Protein AF-A0A2C5Y1I3-F1 (afdb_monomer_lite)

Secondary structure (DSSP, 8-state):
-HHHHHHHHHHHHHHHHHHHHHHHHHHHHHHHH--------PBPPHHHHHHHHHHHHHHHHGGGGGGTS---TT-SS---HHHHHIIIIIS-PPPHHHHHHHHS--HHHHHHHHHHHHH-TT-------SHHHHHHHHHHHHHHHHHHHHHHHHHHTTTT-----HHHHHHHHHHHHS---PPPGGGSHHHHHHHHHHHHHHHHHHHH-SSS-HHHHHHHHHHHHHHSSS---HHHHHHHHHHHHHTT-HHHHHHHHHHHHHT--PPP-TTHHHHHHHHHHHHT-HHHHHHHHHHHTT--SSSTTSSEEEEHHHHHH-GGGHHHHT-TTSEEEETTEEEEPPPPBHHHHHHHHHHHHHTT-HHHHHHHHHHHHHTTPPPPHHHHHHHHHHHHHHT-HHHHHHHHHHHHSTT--HHHHH--S-HHHHHHHHHHHHHHHHHTT----S---PPPHHHHHHTT--HHHHHHHHHHHHHHHHHHHSSS--PPP----------S-----TTSSS-------------------

Organism: NCBI:txid1399860

pLDDT: mean 79.03, std 20.54, range [23.02, 98.0]

Foldseek 3Di:
DVVVVVVVVVVVVVVVVVVVVVVVLLVVLVLLAAPPDPDDLDFADLVLLLLLLVLLVVVLVCVVVVVPDFQQPPVDPDDPPVLVCCCCVFLVFPPPVVLVVLLADPLVVLLVVLLVLLVDPVDDKDFDPDQVQQVLLLLLLLVLLVVLLVVLVVVVVVVPDPDDAVLLVVLVCCSPPNRARADGCVVPVVVVSVLLSVLLVVLLCLLVDPPDDSSNSSSNNSSSQRPRNHHHAQSSLLSVLSSCLVSVNLVSNVSSVCSVQPRDLIQHTQCSLVSQLSSCSSVVPPVSNSVSSCLQSVVDQRRHNSHDKDFQVVCVVDVVCVVVQPPPSQWDDYDRMIDGHDRHTLSNLLSNLSSCLSNVVLLSSLQSLLSCQLSVHAHDLSSVLSSLSSCLSSLRLNNLLSNLQSLLDPSGPPSSSNHYNDLVSLLSVLLSNLSSCVSNVNHDDPDPDPDDPVSCVVSVGDPVSSVVSVVSSVSSNVVSVVPPDDDRRPNDDPPPPDPDDDPDPPCVVPDDDDDDDDDDDDDDDDDDD

Radius of gyration: 28.32 Å; chains: 1; bounding box: 73×61×108 Å

Structure (mmCIF, N/CA/C/O backbone):
data_AF-A0A2C5Y1I3-F1
#
_entry.id   AF-A0A2C5Y1I3-F1
#
loop_
_atom_site.group_PDB
_atom_site.id
_atom_site.type_symbol
_atom_site.label_atom_id
_atom_site.label_alt_id
_atom_site.label_comp_id
_atom_site.label_asym_id
_atom_site.label_entity_id
_atom_site.label_seq_id
_atom_site.pdbx_PDB_ins_code
_atom_site.Cartn_x
_atom_site.Cartn_y
_atom_site.Cartn_z
_atom_site.occupancy
_atom_site.B_iso_or_equiv
_atom_site.auth_seq_id
_atom_site.auth_comp_id
_atom_site.auth_asym_id
_atom_site.auth_atom_id
_atom_site.pdbx_PDB_model_num
ATOM 1 N N . MET A 1 1 ? -16.361 1.610 74.375 1.00 55.00 1 MET A N 1
ATOM 2 C CA . MET A 1 1 ? -15.030 1.019 74.672 1.00 55.00 1 MET A CA 1
ATOM 3 C C . MET A 1 1 ? -14.728 -0.148 73.725 1.00 55.00 1 MET A C 1
ATOM 5 O O . MET A 1 1 ? -14.490 0.152 72.571 1.00 55.00 1 MET A O 1
ATOM 9 N N . ARG A 1 2 ? -14.856 -1.447 74.069 1.00 63.66 2 ARG A N 1
ATOM 10 C CA . ARG A 1 2 ? -14.389 -2.549 73.172 1.00 63.66 2 ARG A CA 1
ATOM 11 C C . ARG A 1 2 ? -15.043 -2.653 71.779 1.00 63.66 2 ARG A C 1
ATOM 13 O O . ARG A 1 2 ? -14.423 -3.175 70.863 1.00 63.66 2 ARG A O 1
ATOM 20 N N . LYS A 1 3 ? -16.293 -2.201 71.607 1.00 64.50 3 LYS A N 1
ATOM 21 C CA . LYS A 1 3 ? -16.984 -2.216 70.297 1.00 64.50 3 LYS A CA 1
ATOM 22 C C . LYS A 1 3 ? -16.587 -1.046 69.389 1.00 64.50 3 LYS A C 1
ATOM 24 O O . LYS A 1 3 ? -16.562 -1.219 68.180 1.00 64.50 3 LYS A O 1
ATOM 29 N N . GLU A 1 4 ? -16.281 0.115 69.965 1.00 65.19 4 GLU A N 1
ATOM 30 C CA . GLU A 1 4 ? -15.840 1.294 69.203 1.00 65.19 4 GLU A CA 1
ATOM 31 C C . GLU A 1 4 ? -14.398 1.139 68.741 1.00 65.19 4 GLU A C 1
ATOM 33 O O . GLU A 1 4 ? -14.108 1.432 67.591 1.00 65.19 4 GLU A O 1
ATOM 38 N N . GLU A 1 5 ? -13.525 0.592 69.592 1.00 70.69 5 GLU A N 1
ATOM 39 C CA . GLU A 1 5 ? -12.136 0.288 69.225 1.00 70.69 5 GLU A CA 1
ATOM 40 C C . GLU A 1 5 ? -12.071 -0.741 68.087 1.00 70.69 5 GLU A C 1
ATOM 42 O O . GLU A 1 5 ? -11.294 -0.582 67.153 1.00 70.69 5 GLU A O 1
ATOM 47 N N . HIS A 1 6 ? -12.944 -1.756 68.105 1.00 72.56 6 HIS A N 1
ATOM 48 C CA . HIS A 1 6 ? -13.038 -2.728 67.013 1.00 72.56 6 HIS A CA 1
ATOM 49 C C . HIS A 1 6 ? -13.583 -2.112 65.715 1.00 72.56 6 HIS A C 1
ATOM 51 O O . HIS A 1 6 ? -13.136 -2.479 64.632 1.00 72.56 6 HIS A O 1
ATOM 57 N N . SER A 1 7 ? -14.538 -1.179 65.805 1.00 69.88 7 SER A N 1
ATOM 58 C CA . SER A 1 7 ? -15.061 -0.471 64.628 1.00 69.88 7 SER A CA 1
ATOM 59 C C . SER A 1 7 ? -14.000 0.445 64.019 1.00 69.88 7 SER A C 1
ATOM 61 O O . SER A 1 7 ? -13.824 0.443 62.809 1.00 69.88 7 SER A O 1
ATOM 63 N N . GLN A 1 8 ? -13.250 1.170 64.852 1.00 76.38 8 GLN A N 1
ATOM 64 C CA . GLN A 1 8 ? -12.168 2.046 64.402 1.00 76.38 8 GLN A CA 1
ATOM 65 C C . GLN A 1 8 ? -11.005 1.264 63.787 1.00 76.38 8 GLN A C 1
ATOM 67 O O . GLN A 1 8 ? -10.440 1.706 62.791 1.00 76.38 8 GLN A O 1
ATOM 72 N N . GLU A 1 9 ? -10.671 0.091 64.329 1.00 79.25 9 GLU A N 1
ATOM 73 C CA . GLU A 1 9 ? -9.648 -0.778 63.740 1.00 79.25 9 GLU A CA 1
ATOM 74 C C . GLU A 1 9 ? -10.118 -1.380 62.404 1.00 79.25 9 GLU A C 1
ATOM 76 O O . GLU A 1 9 ? -9.337 -1.437 61.458 1.00 79.25 9 GLU A O 1
ATOM 81 N N . GLN A 1 10 ? -11.398 -1.758 62.275 1.00 73.75 10 GLN A N 1
ATOM 82 C CA . GLN A 1 10 ? -11.961 -2.193 60.989 1.00 73.75 10 GLN A CA 1
ATOM 83 C C . GLN A 1 10 ? -11.982 -1.065 59.953 1.00 73.75 10 GLN A C 1
ATOM 85 O O . GLN A 1 10 ? -11.615 -1.297 58.804 1.00 73.75 10 GLN A O 1
ATOM 90 N N . ASP A 1 11 ? -12.360 0.151 60.345 1.00 75.44 11 ASP A N 1
ATOM 91 C CA . ASP A 1 11 ? -12.342 1.310 59.450 1.00 75.44 11 ASP A CA 1
ATOM 92 C C . ASP A 1 11 ? -10.910 1.661 59.021 1.00 75.44 11 ASP A C 1
ATOM 94 O O . ASP A 1 11 ? -10.685 1.992 57.854 1.00 75.44 11 ASP A O 1
ATOM 98 N N . ARG A 1 12 ? -9.923 1.508 59.918 1.00 83.62 12 ARG A N 1
ATOM 99 C CA . ARG A 1 12 ? -8.501 1.677 59.587 1.00 83.62 12 ARG A CA 1
ATOM 100 C C . ARG A 1 12 ? -8.022 0.619 58.595 1.00 83.62 12 ARG A C 1
ATOM 102 O O . ARG A 1 12 ? -7.419 0.977 57.591 1.00 83.62 12 ARG A O 1
ATOM 109 N N . GLN A 1 13 ? -8.361 -0.651 58.813 1.00 75.94 13 GLN A N 1
ATOM 110 C CA . GLN A 1 13 ? -8.013 -1.745 57.898 1.00 75.94 13 GLN A CA 1
ATOM 111 C C . GLN A 1 13 ? -8.680 -1.594 56.526 1.00 75.94 13 GLN A C 1
ATOM 113 O O . GLN A 1 13 ? -8.057 -1.865 55.503 1.00 75.94 13 GLN A O 1
ATOM 118 N N . ILE A 1 14 ? -9.928 -1.119 56.472 1.00 76.50 14 ILE A N 1
ATOM 119 C CA . ILE A 1 14 ? -10.605 -0.806 55.205 1.00 76.50 14 ILE A CA 1
ATOM 120 C C . ILE A 1 14 ? -9.900 0.353 54.493 1.00 76.50 14 ILE A C 1
ATOM 122 O O . ILE A 1 14 ? -9.779 0.330 53.268 1.00 76.50 14 ILE A O 1
ATOM 126 N N . HIS A 1 15 ? -9.440 1.363 55.231 1.00 74.50 15 HIS A N 1
ATOM 127 C CA . HIS A 1 15 ? -8.711 2.488 54.654 1.00 74.50 15 HIS A CA 1
ATOM 128 C C . HIS A 1 15 ? -7.328 2.074 54.128 1.00 74.50 15 HIS A C 1
ATOM 130 O O . HIS A 1 15 ? -6.959 2.478 53.028 1.00 74.50 15 HIS A O 1
ATOM 136 N N . GLU A 1 16 ? -6.598 1.237 54.868 1.00 75.56 16 GLU A N 1
ATOM 137 C CA . GLU A 1 16 ? -5.307 0.667 54.457 1.00 75.56 16 GLU A CA 1
ATOM 138 C C . GLU A 1 16 ? -5.472 -0.219 53.207 1.00 75.56 16 GLU A C 1
ATOM 140 O O . GLU A 1 16 ? -4.770 -0.018 52.221 1.00 75.56 16 GLU A O 1
ATOM 145 N N . LEU A 1 17 ? -6.483 -1.098 53.167 1.00 67.06 17 LEU A N 1
ATOM 146 C CA . LEU A 1 17 ? -6.787 -1.928 51.990 1.00 67.06 17 LEU A CA 1
ATOM 147 C C . LEU A 1 17 ? -7.207 -1.109 50.764 1.00 67.06 17 LEU A C 1
ATOM 149 O O . LEU A 1 17 ? -6.884 -1.471 49.634 1.00 67.06 17 LEU A O 1
ATOM 153 N N . ARG A 1 18 ? -7.946 -0.009 50.956 1.00 61.03 18 ARG A N 1
ATOM 154 C CA . ARG A 1 18 ? -8.296 0.909 49.859 1.00 61.03 18 ARG A CA 1
ATOM 155 C C . ARG A 1 18 ? -7.065 1.616 49.307 1.00 61.03 18 ARG A C 1
ATOM 157 O O . ARG A 1 18 ? -6.992 1.813 48.099 1.00 61.03 18 ARG A O 1
ATOM 164 N N . GLN A 1 19 ? -6.122 1.978 50.172 1.00 60.19 19 GLN A N 1
ATOM 165 C CA . GLN A 1 19 ? -4.874 2.615 49.776 1.00 60.19 19 GLN A CA 1
ATOM 166 C C . GLN A 1 19 ? -3.949 1.632 49.045 1.00 60.19 19 GLN A C 1
ATOM 168 O O . GLN A 1 19 ? -3.461 1.964 47.972 1.00 60.19 19 GLN A O 1
ATOM 173 N N . GLU A 1 20 ? -3.806 0.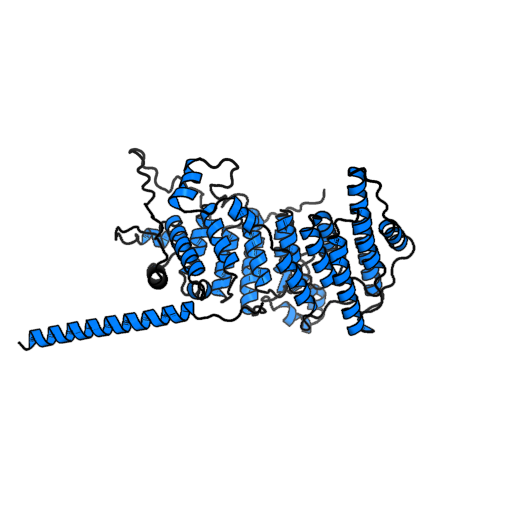397 49.535 1.00 65.25 20 GLU A N 1
ATOM 174 C CA . GLU A 1 20 ? -3.062 -0.659 48.830 1.00 65.25 20 GLU A CA 1
ATOM 175 C C . GLU A 1 20 ? -3.693 -1.006 47.475 1.00 65.25 20 GLU A C 1
ATOM 177 O O . GLU A 1 20 ? -2.980 -1.167 46.488 1.00 65.25 20 GLU A O 1
ATOM 182 N N . LEU A 1 21 ? -5.027 -1.075 47.385 1.00 54.94 21 LEU A N 1
ATOM 183 C CA . LEU A 1 21 ? -5.716 -1.273 46.104 1.00 54.94 21 LEU A CA 1
ATOM 184 C C . LEU A 1 21 ? -5.472 -0.118 45.130 1.00 54.94 21 LEU A C 1
ATOM 186 O O . LEU A 1 21 ? -5.307 -0.367 43.939 1.00 54.94 21 LEU A O 1
ATOM 190 N N . PHE A 1 22 ? -5.440 1.121 45.621 1.00 50.03 22 PHE A N 1
ATOM 191 C CA . PHE A 1 22 ? -5.141 2.295 44.805 1.00 50.03 22 PHE A CA 1
ATOM 192 C C . PHE A 1 22 ? -3.685 2.280 44.312 1.00 50.03 22 PHE A C 1
ATOM 194 O O . PHE A 1 22 ? -3.426 2.549 43.142 1.00 50.03 22 PHE A O 1
ATOM 201 N N . GLU A 1 23 ? -2.736 1.885 45.164 1.00 52.59 23 GLU A N 1
ATOM 202 C CA . GLU A 1 23 ? -1.324 1.728 44.795 1.00 52.59 23 GLU A CA 1
ATOM 203 C C . GLU A 1 23 ? -1.095 0.578 43.800 1.00 52.59 23 GLU A C 1
ATOM 205 O O . GLU A 1 23 ? -0.282 0.709 42.884 1.00 52.59 23 GLU A O 1
ATOM 210 N N . LEU A 1 24 ? -1.828 -0.532 43.933 1.00 51.19 24 LEU A N 1
ATOM 211 C CA . LEU A 1 24 ? -1.789 -1.644 42.978 1.00 51.19 24 LEU A CA 1
ATOM 212 C C . LEU A 1 24 ? -2.407 -1.253 41.627 1.00 51.19 24 LEU A C 1
ATOM 214 O O . LEU A 1 24 ? -1.802 -1.516 40.593 1.00 51.19 24 LEU A O 1
ATOM 218 N N . GLN A 1 25 ? -3.544 -0.550 41.626 1.00 52.50 25 GLN A N 1
ATOM 219 C CA . GLN A 1 25 ? -4.153 -0.021 40.398 1.00 52.50 25 GLN A CA 1
ATOM 220 C C . GLN A 1 25 ? -3.261 1.021 39.707 1.00 52.50 25 GLN A C 1
ATOM 222 O O . GLN A 1 25 ? -3.175 1.044 38.481 1.00 52.50 25 GLN A O 1
ATOM 227 N N . GLY A 1 26 ? -2.556 1.856 40.477 1.00 46.09 26 GLY A N 1
ATOM 228 C CA . GLY A 1 26 ? -1.572 2.800 39.947 1.00 46.09 26 GLY A CA 1
ATOM 229 C C . GLY A 1 26 ? -0.372 2.114 39.284 1.00 46.09 26 GLY A C 1
ATOM 230 O O . GLY A 1 26 ? 0.124 2.611 38.274 1.00 46.09 26 GLY A O 1
ATOM 231 N N . ARG A 1 27 ? 0.067 0.951 39.792 1.00 48.31 27 ARG A N 1
ATOM 232 C CA . ARG A 1 27 ? 1.123 0.139 39.157 1.00 48.31 27 ARG A CA 1
ATOM 233 C C . ARG A 1 27 ? 0.677 -0.459 37.825 1.00 48.31 27 ARG A C 1
ATOM 235 O O . ARG A 1 27 ? 1.425 -0.343 36.861 1.00 48.31 27 ARG A O 1
ATOM 242 N N . ASP A 1 28 ? -0.546 -0.983 37.746 1.00 52.78 28 ASP A N 1
ATOM 243 C CA . ASP A 1 28 ? -1.108 -1.489 36.485 1.00 52.78 28 ASP A CA 1
ATOM 244 C C . ASP A 1 28 ? -1.195 -0.371 35.421 1.00 52.78 28 ASP A C 1
ATOM 246 O O . ASP A 1 28 ? -0.921 -0.595 34.245 1.00 52.78 28 ASP A O 1
ATOM 250 N N . CYS A 1 29 ? -1.505 0.869 35.827 1.00 44.22 29 CYS A N 1
ATOM 251 C CA . CYS A 1 29 ? -1.499 2.040 34.939 1.00 44.22 29 CYS A CA 1
ATOM 252 C C . CYS A 1 29 ? -0.089 2.453 34.485 1.00 44.22 29 CYS A C 1
ATOM 254 O O . CYS A 1 29 ? 0.099 2.882 33.347 1.00 44.22 29 CYS A O 1
ATOM 256 N N . HIS A 1 30 ? 0.909 2.345 35.362 1.00 49.44 30 HIS A N 1
ATOM 257 C CA . HIS A 1 30 ? 2.303 2.623 35.014 1.00 49.44 30 HIS A CA 1
ATOM 258 C C . HIS A 1 30 ? 2.863 1.602 34.010 1.00 49.44 30 HIS A C 1
ATOM 260 O O . HIS A 1 30 ? 3.584 1.993 33.092 1.00 49.44 30 HIS A O 1
ATOM 266 N N . ASP A 1 31 ? 2.473 0.330 34.112 1.00 52.62 31 ASP A N 1
ATOM 267 C CA . ASP A 1 31 ? 2.864 -0.710 33.150 1.00 52.62 31 ASP A CA 1
ATOM 268 C C . ASP A 1 31 ? 2.235 -0.493 31.755 1.00 52.62 31 ASP A C 1
ATOM 270 O O . ASP A 1 31 ? 2.864 -0.788 30.735 1.00 52.62 31 ASP A O 1
ATOM 274 N N . VAL A 1 32 ? 1.034 0.103 31.689 1.00 53.41 32 VAL A N 1
ATOM 275 C CA . VAL A 1 32 ? 0.375 0.524 30.433 1.00 53.41 32 VAL A CA 1
ATOM 276 C C . VAL A 1 32 ? 1.157 1.641 29.720 1.00 53.41 32 VAL A C 1
ATOM 278 O O . VAL A 1 32 ? 1.230 1.646 28.492 1.00 53.41 32 VAL A O 1
ATOM 281 N N . LEU A 1 33 ? 1.763 2.574 30.464 1.00 48.44 33 LEU A N 1
ATOM 282 C CA . LEU A 1 33 ? 2.440 3.759 29.912 1.00 48.44 33 LEU A CA 1
ATOM 283 C C . LEU A 1 33 ? 3.924 3.521 29.566 1.00 48.44 33 LEU A C 1
ATOM 285 O O . LEU A 1 33 ? 4.453 4.146 28.648 1.00 48.44 33 LEU A O 1
ATOM 289 N N . LEU A 1 34 ? 4.607 2.599 30.256 1.00 46.34 34 LEU A N 1
ATOM 290 C CA . LEU A 1 34 ? 6.068 2.422 30.164 1.00 46.34 34 LEU A CA 1
ATOM 291 C C . LEU A 1 34 ? 6.553 1.385 29.133 1.00 46.34 34 LEU A C 1
ATOM 293 O O . LEU A 1 34 ? 7.763 1.188 28.989 1.00 46.34 34 LEU A O 1
ATOM 297 N N . ASN A 1 35 ? 5.661 0.730 28.383 1.00 47.81 35 ASN A N 1
ATOM 298 C CA . ASN A 1 35 ? 6.049 -0.240 27.351 1.00 47.81 35 ASN A CA 1
ATOM 299 C C . ASN A 1 35 ? 6.575 0.451 26.079 1.00 47.81 35 ASN A C 1
ATOM 301 O O . ASN A 1 35 ? 5.934 0.450 25.024 1.00 47.81 35 ASN A O 1
ATOM 305 N N . ASP A 1 36 ? 7.770 1.031 26.163 1.00 44.38 36 ASP A N 1
ATOM 306 C CA . ASP A 1 36 ? 8.451 1.705 25.058 1.00 44.38 36 ASP A CA 1
ATOM 307 C C . ASP A 1 36 ? 9.411 0.737 24.342 1.00 44.38 36 ASP A C 1
ATOM 309 O O . ASP A 1 36 ? 10.642 0.808 24.416 1.00 44.38 36 ASP A O 1
ATOM 313 N N . VAL A 1 37 ? 8.835 -0.256 23.657 1.00 46.69 37 VAL A N 1
ATOM 314 C CA . VAL A 1 37 ? 9.607 -1.101 22.742 1.00 46.69 37 VAL A CA 1
ATOM 315 C C . VAL A 1 37 ? 9.863 -0.283 21.484 1.00 46.69 37 VAL A C 1
ATOM 317 O O . VAL A 1 37 ? 8.939 -0.022 20.714 1.00 46.69 37 VAL A O 1
ATOM 320 N N . LYS A 1 38 ? 11.128 0.107 21.268 1.00 42.06 38 LYS A N 1
ATOM 321 C CA . LYS A 1 38 ? 11.606 0.702 20.011 1.00 42.06 38 LYS A CA 1
ATOM 322 C C . LYS A 1 38 ? 10.963 -0.018 18.828 1.00 42.06 38 LYS A C 1
ATOM 324 O O . LYS A 1 38 ? 11.217 -1.201 18.603 1.00 42.06 38 LYS A O 1
ATOM 329 N N . ARG A 1 39 ? 10.133 0.718 18.089 1.00 50.72 39 ARG A N 1
ATOM 330 C CA . ARG A 1 39 ? 9.401 0.241 16.920 1.00 50.72 39 ARG A CA 1
ATOM 331 C C . ARG A 1 39 ? 10.389 -0.154 15.828 1.00 50.72 39 ARG A C 1
ATOM 333 O O . ARG A 1 39 ? 10.876 0.679 15.073 1.00 50.72 39 ARG A O 1
ATOM 340 N N . ILE A 1 40 ? 10.709 -1.437 15.774 1.00 47.41 40 ILE A N 1
ATOM 341 C CA . ILE A 1 40 ? 11.281 -2.057 14.585 1.00 47.41 40 ILE A CA 1
ATOM 342 C C . ILE A 1 40 ? 10.073 -2.363 13.700 1.00 47.41 40 ILE A C 1
ATOM 344 O O . ILE A 1 40 ? 9.116 -2.960 14.202 1.00 47.41 40 ILE A O 1
ATOM 348 N N . ASP A 1 41 ? 10.080 -1.925 12.434 1.00 62.16 41 ASP A N 1
ATOM 349 C CA . ASP A 1 41 ? 9.102 -2.376 11.432 1.00 62.16 41 ASP A CA 1
ATOM 350 C C . ASP A 1 41 ? 9.224 -3.900 11.343 1.00 62.16 41 ASP A C 1
ATOM 352 O O . ASP A 1 41 ? 10.139 -4.450 10.727 1.00 62.16 41 ASP A O 1
ATOM 356 N N . SER A 1 42 ? 8.404 -4.568 12.146 1.00 67.31 42 SER A N 1
ATOM 357 C CA . SER A 1 42 ? 8.541 -5.973 12.481 1.00 67.31 42 SER A CA 1
ATOM 358 C C . SER A 1 42 ? 7.586 -6.760 11.613 1.00 67.31 42 SER A C 1
ATOM 360 O O . SER A 1 42 ? 6.464 -6.343 11.314 1.00 67.31 42 SER A O 1
ATOM 362 N N . ASP A 1 43 ? 8.073 -7.909 11.166 1.00 77.56 43 ASP A N 1
ATOM 363 C CA . ASP A 1 43 ? 7.273 -8.837 10.392 1.00 77.56 43 ASP A CA 1
ATOM 364 C C . ASP A 1 43 ? 6.116 -9.328 11.271 1.00 77.56 43 ASP A C 1
ATOM 366 O O . ASP A 1 43 ? 6.323 -9.745 12.413 1.00 77.56 43 ASP A O 1
ATOM 370 N N . LEU A 1 44 ? 4.891 -9.252 10.744 1.00 88.88 44 LEU A N 1
ATOM 371 C CA . LEU A 1 44 ? 3.716 -9.736 11.457 1.00 88.88 44 LEU A CA 1
ATOM 372 C C . LEU A 1 44 ? 3.785 -11.259 11.598 1.00 88.88 44 LEU A C 1
ATOM 374 O O . LEU A 1 44 ? 4.220 -11.971 10.686 1.00 88.88 44 LEU A O 1
ATOM 378 N N . SER A 1 45 ? 3.316 -11.776 12.733 1.00 90.94 45 SER A N 1
ATOM 379 C CA . SER A 1 45 ? 3.177 -13.217 12.928 1.00 90.94 45 SER A CA 1
ATOM 380 C C . SER A 1 45 ? 2.156 -13.800 11.944 1.00 90.94 45 SER A C 1
ATOM 382 O O . SER A 1 45 ? 1.298 -13.103 11.401 1.00 90.94 45 SER A O 1
ATOM 384 N N . ARG A 1 46 ? 2.214 -15.114 11.708 1.00 90.25 46 ARG A N 1
ATOM 385 C CA . ARG A 1 46 ? 1.261 -15.784 10.811 1.00 90.25 46 ARG A CA 1
ATOM 386 C C . ARG A 1 46 ? -0.192 -15.629 11.267 1.00 90.25 46 ARG A C 1
ATOM 388 O O . ARG A 1 46 ? -1.068 -15.430 10.432 1.00 90.25 46 ARG A O 1
ATOM 395 N N . GLU A 1 47 ? -0.433 -15.691 12.572 1.00 90.62 47 GLU A N 1
ATOM 396 C CA . GLU A 1 47 ? -1.766 -15.512 13.157 1.00 90.62 47 GLU A CA 1
ATOM 397 C C . GLU A 1 47 ? -2.253 -14.070 12.977 1.00 90.62 47 GLU A C 1
ATOM 399 O O . GLU A 1 47 ? -3.367 -13.854 12.507 1.00 90.62 47 GLU A O 1
ATOM 404 N N . GLN A 1 48 ? -1.376 -13.091 13.230 1.00 92.56 48 GLN A N 1
ATOM 405 C CA . GLN A 1 48 ? -1.646 -11.673 12.980 1.00 92.56 48 GLN A CA 1
ATOM 406 C C . GLN A 1 48 ? -2.012 -11.420 11.516 1.00 92.56 48 GLN A C 1
ATOM 408 O O . GLN A 1 48 ? -3.016 -10.775 11.223 1.00 92.56 48 GLN A O 1
ATOM 413 N N . MET A 1 49 ? -1.225 -11.958 10.582 1.00 93.06 49 MET A N 1
ATOM 414 C CA . MET A 1 49 ? -1.496 -11.808 9.154 1.00 93.06 49 MET A CA 1
ATOM 415 C C . MET A 1 49 ? -2.821 -12.450 8.743 1.00 93.06 49 MET A C 1
ATOM 417 O O . MET A 1 49 ? -3.556 -11.833 7.976 1.00 93.06 49 MET A O 1
ATOM 421 N N . SER A 1 50 ? -3.153 -13.633 9.273 1.00 92.75 50 SER A N 1
ATOM 422 C CA . SER A 1 50 ? -4.425 -14.308 8.991 1.00 92.75 50 SER A CA 1
ATOM 423 C C . SER A 1 50 ? -5.613 -13.423 9.364 1.00 92.75 50 SER A C 1
ATOM 425 O O . SER A 1 50 ? -6.463 -13.163 8.515 1.00 92.75 50 SER A O 1
ATOM 427 N N . SER A 1 51 ? -5.632 -12.878 10.584 1.00 93.44 51 SER A N 1
ATOM 428 C CA . SER A 1 51 ? -6.694 -11.969 11.037 1.00 93.44 51 SER A CA 1
ATOM 429 C C . SER A 1 51 ? -6.828 -10.748 10.126 1.00 93.44 51 SER A C 1
ATOM 431 O O . SER A 1 51 ? -7.930 -10.369 9.727 1.00 93.44 51 SER A O 1
ATOM 433 N N . ILE A 1 52 ? -5.700 -10.149 9.732 1.00 95.00 52 ILE A N 1
ATOM 434 C CA . ILE A 1 52 ? -5.706 -8.993 8.834 1.00 95.00 52 ILE A CA 1
ATOM 435 C C . ILE A 1 52 ? -6.215 -9.371 7.443 1.00 95.00 52 ILE A C 1
ATOM 437 O O . ILE A 1 52 ? -7.060 -8.662 6.897 1.00 95.00 52 ILE A O 1
ATOM 441 N N . TRP A 1 53 ? -5.756 -10.476 6.853 1.00 94.12 53 TRP A N 1
ATOM 442 C CA . TRP A 1 53 ? -6.238 -10.916 5.545 1.00 94.12 53 TRP A CA 1
ATOM 443 C C . TRP A 1 53 ? -7.738 -11.198 5.567 1.00 94.12 53 TRP A C 1
ATOM 445 O O . TRP A 1 53 ? -8.421 -10.811 4.622 1.00 94.12 53 TRP A O 1
ATOM 455 N N . ASP A 1 54 ? -8.263 -11.807 6.627 1.00 93.00 54 ASP A N 1
ATOM 456 C CA . ASP A 1 54 ? -9.692 -12.089 6.791 1.00 93.00 54 ASP A CA 1
ATOM 457 C C . ASP A 1 54 ? -10.511 -10.793 6.796 1.00 93.00 54 ASP A C 1
ATOM 459 O O . ASP A 1 54 ? -11.466 -10.651 6.020 1.00 93.00 54 ASP A O 1
ATOM 463 N N . THR A 1 55 ? -10.067 -9.793 7.560 1.00 93.44 55 THR A N 1
ATOM 464 C CA . THR A 1 55 ? -10.679 -8.460 7.567 1.00 93.44 55 THR A CA 1
ATOM 465 C C . THR A 1 55 ? -10.555 -7.767 6.209 1.00 93.44 55 THR A C 1
ATOM 467 O O . THR A 1 55 ? -11.516 -7.164 5.732 1.00 93.44 55 THR A O 1
ATOM 470 N N . LEU A 1 56 ? -9.424 -7.888 5.509 1.00 92.88 56 LEU A N 1
ATOM 471 C CA . LEU A 1 56 ? -9.287 -7.345 4.153 1.00 92.88 56 LEU A CA 1
ATOM 472 C C . LEU A 1 56 ? -10.226 -8.038 3.161 1.00 92.88 56 LEU A C 1
ATOM 474 O O . LEU A 1 56 ? -10.784 -7.371 2.289 1.00 92.88 56 LEU A O 1
ATOM 478 N N . ARG A 1 57 ? -10.453 -9.350 3.285 1.00 91.06 57 ARG A N 1
ATOM 479 C CA . ARG A 1 57 ? -11.441 -10.060 2.458 1.00 91.06 57 ARG A CA 1
ATOM 480 C C . ARG A 1 57 ? -12.850 -9.561 2.750 1.00 91.06 57 ARG A C 1
ATOM 482 O O . ARG A 1 57 ? -13.587 -9.291 1.803 1.00 91.06 57 ARG A O 1
ATOM 489 N N . PHE A 1 58 ? -13.185 -9.333 4.018 1.00 90.19 58 PHE A N 1
ATOM 490 C CA . PHE A 1 58 ? -14.437 -8.687 4.412 1.00 90.19 58 PHE A CA 1
ATOM 491 C C . PHE A 1 58 ? -14.583 -7.297 3.768 1.00 90.19 58 PHE A C 1
ATOM 493 O O . PHE A 1 58 ? -15.582 -7.039 3.094 1.00 90.19 58 PHE A O 1
ATOM 500 N N . VAL A 1 59 ? -13.559 -6.439 3.855 1.00 85.94 59 VAL A N 1
ATOM 501 C CA . VAL A 1 59 ? -13.501 -5.125 3.179 1.00 85.94 59 VAL A CA 1
ATOM 502 C C . VAL A 1 59 ? -13.742 -5.263 1.672 1.00 85.94 59 VAL A C 1
ATOM 504 O O . VAL A 1 59 ? -14.469 -4.472 1.069 1.00 85.94 59 VAL A O 1
ATOM 507 N N . CYS A 1 60 ? -13.155 -6.285 1.047 1.00 84.50 60 CYS A N 1
ATOM 508 C CA . CYS A 1 60 ? -13.292 -6.529 -0.383 1.00 84.50 60 CYS A CA 1
ATOM 509 C C . CYS A 1 60 ? -14.679 -7.057 -0.783 1.00 84.50 60 CYS A C 1
ATOM 511 O O . CYS A 1 60 ? -15.181 -6.679 -1.840 1.00 84.50 60 CYS A O 1
ATOM 513 N N . ALA A 1 61 ? -15.322 -7.877 0.045 1.00 82.12 61 ALA A N 1
ATOM 514 C CA . ALA A 1 61 ? -16.676 -8.371 -0.202 1.00 82.12 61 ALA A CA 1
ATOM 515 C C . ALA A 1 61 ? -17.724 -7.248 -0.084 1.00 82.12 61 ALA A C 1
ATOM 517 O O . ALA A 1 61 ? -18.653 -7.158 -0.885 1.00 82.12 61 ALA A O 1
ATOM 518 N N . HIS A 1 62 ? -17.520 -6.309 0.843 1.00 73.12 62 HIS A N 1
ATOM 519 C CA . HIS A 1 62 ? -18.447 -5.201 1.100 1.00 73.12 62 HIS A CA 1
ATOM 520 C C . HIS A 1 62 ? -18.272 -4.005 0.139 1.00 73.12 62 HIS A C 1
ATOM 522 O O . HIS A 1 62 ? -18.895 -2.952 0.309 1.00 73.12 62 HIS A O 1
ATOM 528 N N . ARG A 1 63 ? -17.480 -4.166 -0.936 1.00 64.06 63 ARG A N 1
ATOM 529 C CA . ARG A 1 63 ? -17.240 -3.142 -1.977 1.00 64.06 63 ARG A CA 1
ATOM 530 C C . ARG A 1 63 ? -18.513 -2.614 -2.634 1.00 64.06 63 ARG A C 1
ATOM 532 O O . ARG A 1 63 ? -18.558 -1.436 -2.981 1.00 64.06 63 ARG A O 1
ATOM 539 N N . HIS A 1 64 ? -19.525 -3.464 -2.810 1.00 49.34 64 HIS A N 1
ATOM 540 C CA . HIS A 1 64 ? -20.774 -3.111 -3.493 1.00 49.34 64 HIS A CA 1
ATOM 541 C C . HIS A 1 64 ? -21.754 -2.331 -2.599 1.00 49.34 64 HIS A C 1
ATOM 543 O O . HIS A 1 64 ? -22.529 -1.522 -3.105 1.00 49.34 64 HIS A O 1
ATOM 549 N N . PHE A 1 65 ? -21.674 -2.505 -1.277 1.00 44.72 65 PHE A N 1
ATOM 550 C CA . PHE A 1 65 ? -22.655 -1.980 -0.318 1.00 44.72 65 PHE A CA 1
ATOM 551 C C . PHE A 1 65 ? -22.313 -0.587 0.242 1.00 44.72 65 PHE A C 1
ATOM 553 O O . PHE A 1 65 ? -23.173 0.096 0.797 1.00 44.72 65 PHE A O 1
ATOM 560 N N . THR A 1 66 ? -21.089 -0.092 0.024 1.00 44.25 66 THR A N 1
ATOM 561 C CA . THR A 1 66 ? -20.643 1.244 0.483 1.00 44.25 66 THR A CA 1
ATOM 562 C C . THR A 1 66 ? -21.176 2.415 -0.351 1.00 44.25 66 THR A C 1
ATOM 564 O O . THR A 1 66 ? -20.799 3.560 -0.114 1.00 44.25 66 THR A O 1
ATOM 567 N N . ARG A 1 67 ? -22.061 2.170 -1.327 1.00 44.09 67 ARG A N 1
ATOM 568 C CA . ARG A 1 67 ? -22.789 3.247 -2.019 1.00 44.09 67 ARG A CA 1
ATOM 569 C C . ARG A 1 67 ? -24.032 3.727 -1.265 1.00 44.09 67 ARG A C 1
ATOM 571 O O . ARG A 1 67 ? -24.476 4.833 -1.552 1.00 44.09 67 ARG A O 1
ATOM 578 N N . THR A 1 68 ? -24.583 2.940 -0.338 1.00 38.66 68 THR A N 1
ATOM 579 C CA . THR A 1 68 ? -25.954 3.177 0.153 1.00 38.66 68 THR A CA 1
ATOM 580 C C . THR A 1 68 ? -26.141 3.217 1.669 1.00 38.66 68 THR A C 1
ATOM 582 O O . THR A 1 68 ? -27.093 3.862 2.088 1.00 38.66 68 THR A O 1
ATOM 585 N N . PHE A 1 69 ? -25.282 2.605 2.497 1.00 40.16 69 PHE A N 1
ATOM 586 C CA . PHE A 1 69 ? -25.669 2.355 3.903 1.00 40.16 69 PHE A CA 1
ATOM 587 C C . PHE A 1 69 ? -24.968 3.187 4.987 1.00 40.16 69 PHE A C 1
ATOM 589 O O . PHE A 1 69 ? -25.590 3.441 6.007 1.00 40.16 69 PHE A O 1
ATOM 596 N N . ASN A 1 70 ? -23.757 3.704 4.757 1.00 44.91 70 ASN A N 1
ATOM 597 C CA . ASN A 1 70 ? -23.043 4.555 5.723 1.00 44.91 70 ASN A CA 1
ATOM 598 C C . ASN A 1 70 ? -22.497 5.793 5.014 1.00 44.91 70 ASN A C 1
ATOM 600 O O . ASN A 1 70 ? -21.295 5.917 4.794 1.00 44.91 70 ASN A O 1
ATOM 604 N N . ARG A 1 71 ? -23.383 6.686 4.563 1.00 48.19 71 ARG A N 1
ATOM 605 C CA . ARG A 1 71 ? -22.931 8.015 4.153 1.00 48.19 71 ARG A CA 1
ATOM 606 C C . ARG A 1 71 ? -22.843 8.855 5.429 1.00 48.19 71 ARG A C 1
ATOM 608 O O . ARG A 1 71 ? -23.895 9.096 6.021 1.00 48.19 71 ARG A O 1
ATOM 615 N N . PRO A 1 72 ? -21.647 9.276 5.873 1.00 51.34 72 PRO A N 1
ATOM 616 C CA . PRO A 1 72 ? -21.547 10.172 7.015 1.00 51.34 72 PRO A CA 1
ATOM 617 C C . PRO A 1 72 ? -22.373 11.426 6.725 1.00 51.34 72 PRO A C 1
ATOM 619 O O . PRO A 1 72 ? -22.450 11.866 5.569 1.00 51.34 72 PRO A O 1
ATOM 622 N N . LEU A 1 73 ? -22.998 11.996 7.762 1.00 46.25 73 LEU A N 1
ATOM 623 C CA . LEU A 1 73 ? -23.915 13.143 7.652 1.00 46.25 73 LEU A CA 1
ATOM 624 C C . LEU A 1 73 ? -23.307 14.347 6.900 1.00 46.25 73 LEU A C 1
ATOM 626 O O . LEU A 1 73 ? -24.029 15.233 6.454 1.00 46.25 73 LEU A O 1
ATOM 630 N N . THR A 1 74 ? -21.986 14.370 6.737 1.00 47.84 74 THR A N 1
ATOM 631 C CA . THR A 1 74 ? -21.173 15.466 6.204 1.00 47.84 74 THR A CA 1
ATOM 632 C C . THR A 1 74 ? -20.598 15.217 4.802 1.00 47.84 74 THR A C 1
ATOM 634 O O . THR A 1 74 ? -19.929 16.088 4.254 1.00 47.84 74 THR A O 1
ATOM 637 N N . SER A 1 75 ? -20.894 14.080 4.154 1.00 46.66 75 SER A N 1
ATOM 638 C CA . SER A 1 75 ? -20.408 13.758 2.791 1.00 46.66 75 SER A CA 1
ATOM 639 C C . SER A 1 75 ? -21.057 14.618 1.677 1.00 46.66 75 SER A C 1
ATOM 641 O O . SER A 1 75 ? -20.812 14.416 0.482 1.00 46.66 75 SER A O 1
ATOM 643 N N . SER A 1 76 ? -21.921 15.582 2.020 1.00 44.69 76 SER A N 1
ATOM 644 C CA . SER A 1 76 ? -22.430 16.583 1.078 1.00 44.69 76 SER A CA 1
ATOM 645 C C . SER A 1 76 ? -21.595 17.862 1.110 1.00 44.69 76 SER A C 1
ATOM 647 O O . SER A 1 76 ? -21.274 18.395 2.164 1.00 44.69 76 SER A O 1
ATOM 649 N N . THR A 1 77 ? -21.337 18.420 -0.073 1.00 48.97 77 THR A N 1
ATOM 650 C CA . THR A 1 77 ? -20.624 19.684 -0.352 1.00 48.97 77 THR A CA 1
ATOM 651 C C . THR A 1 77 ? -21.196 20.928 0.346 1.00 48.97 77 THR A C 1
ATOM 653 O O . THR A 1 77 ? -20.627 22.012 0.236 1.00 48.97 77 THR A O 1
ATOM 656 N N . TRP A 1 78 ? -22.311 20.781 1.056 1.00 50.72 78 TRP A N 1
ATOM 657 C CA . TRP A 1 78 ? -22.966 21.801 1.856 1.00 50.72 78 TRP A CA 1
ATOM 658 C C . TRP A 1 78 ? -23.152 21.240 3.268 1.00 50.72 78 TRP A C 1
ATOM 660 O O . TRP A 1 78 ? -24.052 20.439 3.512 1.00 50.72 78 TRP A O 1
ATOM 670 N N . GLU A 1 79 ? -22.253 21.603 4.181 1.00 62.28 79 GLU A N 1
ATOM 671 C CA . GLU A 1 79 ? -22.454 21.362 5.609 1.00 62.28 79 GLU A CA 1
ATOM 672 C C . GLU A 1 79 ? -23.269 22.530 6.180 1.00 62.28 79 GLU A C 1
ATOM 674 O O . GLU A 1 79 ? -22.873 23.688 6.003 1.00 62.28 79 GLU A O 1
ATOM 679 N N . PRO A 1 80 ? -24.401 22.268 6.853 1.00 70.44 80 PRO A N 1
ATOM 680 C CA . PRO A 1 80 ? -25.142 23.306 7.556 1.00 70.44 80 PRO A CA 1
ATOM 681 C C . PRO A 1 80 ? -24.250 24.001 8.591 1.00 70.44 80 PRO A C 1
ATOM 683 O O . PRO A 1 80 ? -23.467 23.345 9.277 1.00 70.44 80 PRO A O 1
ATOM 686 N N . ALA A 1 81 ? -24.412 25.316 8.766 1.00 69.38 81 ALA A N 1
ATOM 687 C CA . ALA A 1 81 ? -23.639 26.090 9.743 1.00 69.38 81 ALA A CA 1
ATOM 688 C C . ALA A 1 81 ? -23.734 25.521 11.172 1.00 69.38 81 ALA A C 1
ATOM 690 O O . ALA A 1 81 ? -22.762 25.576 11.916 1.00 69.38 81 ALA A O 1
ATOM 691 N N . SER A 1 82 ? -24.869 24.906 11.522 1.00 72.38 82 SER A N 1
ATOM 692 C CA . SER A 1 82 ? -25.075 24.214 12.798 1.00 72.38 82 SER A CA 1
ATOM 693 C C . SER A 1 82 ? -24.159 23.002 12.993 1.00 72.38 82 SER A C 1
ATOM 695 O O . SER A 1 82 ? -23.705 22.762 14.106 1.00 72.38 82 SER A O 1
ATOM 697 N N . VAL A 1 83 ? -23.848 22.254 11.930 1.00 76.56 83 VAL A N 1
ATOM 698 C CA . VAL A 1 83 ? -22.927 21.106 11.986 1.00 76.56 83 VAL A CA 1
ATOM 699 C C . VAL A 1 83 ? -21.487 21.591 12.100 1.00 76.56 83 VAL A C 1
ATOM 701 O O . VAL A 1 83 ? -20.717 21.050 12.888 1.00 76.56 83 VAL A O 1
ATOM 704 N N . THR A 1 84 ? -21.124 22.642 11.366 1.00 73.19 84 THR A N 1
ATOM 705 C CA . THR A 1 84 ? -19.798 23.264 11.479 1.00 73.19 84 THR A CA 1
ATOM 706 C C . THR A 1 84 ? -19.561 23.808 12.885 1.00 73.19 84 THR A C 1
ATOM 708 O O . THR A 1 84 ? -18.494 23.586 13.446 1.00 73.19 84 THR A O 1
ATOM 711 N N . GLN A 1 85 ? -20.575 24.453 13.466 1.00 74.62 85 GLN A N 1
ATOM 712 C CA . GLN A 1 85 ? -20.524 24.976 14.825 1.00 74.62 85 GLN A CA 1
ATOM 713 C C . GLN A 1 85 ? -20.441 23.855 15.869 1.00 74.62 85 GLN A C 1
ATOM 715 O O . GLN A 1 85 ? -19.647 23.943 16.796 1.00 74.62 85 GLN A O 1
ATOM 720 N N . LEU A 1 86 ? -21.191 22.762 15.692 1.00 78.00 86 LEU A N 1
ATOM 721 C CA . LEU A 1 86 ? -21.063 21.570 16.535 1.00 78.00 86 LEU A CA 1
ATOM 722 C C . LEU A 1 86 ? -19.627 21.017 16.497 1.00 78.00 86 LEU A C 1
ATOM 724 O O . LEU A 1 86 ? -19.017 20.756 17.528 1.00 78.00 86 LEU A O 1
ATOM 728 N N . LYS A 1 87 ? -19.050 20.872 15.304 1.00 81.81 87 LYS A N 1
ATOM 729 C CA . LYS A 1 87 ? -17.684 20.364 15.145 1.00 81.81 87 LYS A CA 1
ATOM 730 C C . LYS A 1 87 ? -16.646 21.256 15.831 1.00 81.81 87 LYS A C 1
ATOM 732 O O . LYS A 1 87 ? -15.786 20.736 16.538 1.00 81.81 87 LYS A O 1
ATOM 737 N N . SER A 1 88 ? -16.704 22.573 15.619 1.00 77.44 88 SER A N 1
ATOM 738 C CA . SER A 1 88 ? -15.710 23.504 16.168 1.00 77.44 88 SER A CA 1
ATOM 739 C C . SER A 1 88 ? -15.894 23.753 17.658 1.00 77.44 88 SER A C 1
ATOM 741 O O . SER A 1 88 ? -14.930 23.658 18.411 1.00 77.44 88 SER A O 1
ATOM 743 N N . ASP A 1 89 ? -17.121 24.055 18.077 1.00 75.38 89 ASP A N 1
ATOM 744 C CA . ASP A 1 89 ? -17.399 24.599 19.406 1.00 75.38 89 ASP A CA 1
ATOM 745 C C . ASP A 1 89 ? -17.617 23.484 20.432 1.00 75.38 89 ASP A C 1
ATOM 747 O O . ASP A 1 89 ? -17.388 23.697 21.621 1.00 75.38 89 ASP A O 1
ATOM 751 N N . TYR A 1 90 ? -18.064 22.304 19.984 1.00 73.88 90 TYR A N 1
ATOM 752 C CA . TYR A 1 90 ? -18.447 21.210 20.874 1.00 73.88 90 TYR A CA 1
ATOM 753 C C . TYR A 1 90 ? -17.444 20.055 20.879 1.00 73.88 90 TYR A C 1
ATOM 755 O O . TYR A 1 90 ? -17.001 19.624 21.941 1.00 73.88 90 TYR A O 1
ATOM 763 N N . TYR A 1 91 ? -17.036 19.581 19.701 1.00 81.62 91 TYR A N 1
ATOM 764 C CA . TYR A 1 91 ? -16.121 18.439 19.589 1.00 81.62 91 TYR A CA 1
ATOM 765 C C . TYR A 1 91 ? -14.650 18.822 19.399 1.00 81.62 91 TYR A C 1
ATOM 767 O O . TYR A 1 91 ? -13.776 17.950 19.387 1.00 81.62 91 TYR A O 1
ATOM 775 N N . GLY A 1 92 ? -14.349 20.119 19.266 1.00 79.81 92 GLY A N 1
ATOM 776 C CA . GLY A 1 92 ? -12.990 20.606 19.036 1.00 79.81 92 GLY A CA 1
ATOM 777 C C . GLY A 1 92 ? -12.338 19.921 17.832 1.00 79.81 92 GLY A C 1
ATOM 778 O O . GLY A 1 92 ? -11.165 19.539 17.894 1.00 79.81 92 GLY A O 1
ATOM 779 N N . CYS A 1 93 ? -13.115 19.655 16.777 1.00 79.75 93 CYS A N 1
ATOM 780 C CA . CYS A 1 93 ? -12.635 18.956 15.592 1.00 79.75 93 CYS A CA 1
ATOM 781 C C . CYS A 1 93 ? -11.477 19.742 14.961 1.00 79.75 93 CYS A C 1
ATOM 783 O O . CYS A 1 93 ? -11.558 20.972 14.850 1.00 79.75 93 CYS A O 1
ATOM 785 N N . PRO A 1 94 ? -10.406 19.070 14.499 1.00 77.00 94 PRO A N 1
ATOM 786 C CA . PRO A 1 94 ? -9.349 19.753 13.773 1.00 77.00 94 PRO A CA 1
ATOM 787 C C . PRO A 1 94 ? -9.927 20.420 12.524 1.00 77.00 94 PRO A C 1
ATOM 789 O O . PRO A 1 94 ? -10.828 19.888 11.874 1.00 77.00 94 PRO A O 1
ATOM 792 N N . SER A 1 95 ? -9.392 21.583 12.149 1.00 73.94 95 SER A N 1
ATOM 793 C CA . SER A 1 95 ? -9.848 22.242 10.924 1.00 73.94 95 SER A CA 1
ATOM 794 C C . SER A 1 95 ? -9.677 21.321 9.708 1.00 73.94 95 SER A C 1
ATOM 796 O O . SER A 1 95 ? -8.704 20.567 9.610 1.00 73.94 95 SER A O 1
ATOM 798 N N . LYS A 1 96 ? -10.564 21.444 8.712 1.00 72.94 96 LYS A N 1
ATOM 799 C CA . LYS A 1 96 ? -10.460 20.683 7.452 1.00 72.94 96 LYS A CA 1
ATOM 800 C C . LYS A 1 96 ? -9.101 20.841 6.766 1.00 72.94 96 LYS A C 1
ATOM 802 O O . LYS A 1 96 ? -8.660 19.939 6.062 1.00 72.94 96 LYS A O 1
ATOM 807 N N . HIS A 1 97 ? -8.428 21.974 6.965 1.00 70.19 97 HIS A N 1
ATOM 808 C CA . HIS A 1 97 ? -7.075 22.201 6.460 1.00 70.19 97 HIS A CA 1
ATOM 809 C C . HIS A 1 97 ? -6.032 21.324 7.160 1.00 70.19 97 HIS A C 1
ATOM 811 O O . HIS A 1 97 ? -5.163 20.782 6.481 1.00 70.19 97 HIS A O 1
ATOM 817 N N . VAL A 1 98 ? -6.137 21.147 8.481 1.00 75.12 98 VAL A N 1
ATOM 818 C CA . VAL A 1 98 ? -5.267 20.250 9.259 1.00 75.12 98 VAL A CA 1
ATOM 819 C C . VAL A 1 98 ? -5.503 18.800 8.846 1.00 75.12 98 VAL A C 1
ATOM 821 O O . VAL A 1 98 ? -4.545 18.112 8.505 1.00 75.12 98 VAL A O 1
ATOM 824 N N . LEU A 1 99 ? -6.767 18.370 8.751 1.00 75.12 99 LEU A N 1
ATOM 825 C CA . LEU A 1 99 ? -7.104 17.021 8.285 1.00 75.12 99 LEU A CA 1
ATOM 826 C C . LEU A 1 99 ? -6.547 16.764 6.881 1.00 75.12 99 LEU A C 1
ATOM 828 O O . LEU A 1 99 ? -5.842 15.784 6.674 1.00 75.12 99 LEU A O 1
ATOM 832 N N . ARG A 1 100 ? -6.763 17.685 5.930 1.00 73.50 100 ARG A N 1
ATOM 833 C CA . ARG A 1 100 ? -6.219 17.580 4.562 1.00 73.50 100 ARG A CA 1
ATOM 834 C C . ARG A 1 100 ? -4.695 17.571 4.516 1.00 73.50 100 ARG A C 1
ATOM 836 O O . ARG A 1 100 ? -4.136 16.858 3.691 1.00 73.50 100 ARG A O 1
ATOM 843 N N . ARG A 1 101 ? -4.020 18.342 5.373 1.00 70.38 101 ARG A N 1
ATOM 844 C CA . ARG A 1 101 ? -2.555 18.313 5.469 1.00 70.38 101 ARG A CA 1
ATOM 845 C C . ARG A 1 101 ? -2.069 16.934 5.917 1.00 70.38 101 ARG A C 1
ATOM 847 O O . ARG A 1 101 ? -1.122 16.434 5.326 1.00 70.38 101 ARG A O 1
ATOM 854 N N . ASN A 1 102 ? -2.769 16.309 6.861 1.00 69.00 102 ASN A N 1
ATOM 855 C CA . ASN A 1 102 ? -2.470 14.960 7.351 1.00 69.00 102 ASN A CA 1
ATOM 856 C C . ASN A 1 102 ? -2.823 13.845 6.344 1.00 69.00 102 ASN A C 1
ATOM 858 O O . ASN A 1 102 ? -2.378 12.711 6.508 1.00 69.00 102 ASN A O 1
ATOM 862 N N . ARG A 1 103 ? -3.601 14.143 5.289 1.00 76.38 103 ARG A N 1
ATOM 863 C CA . ARG A 1 103 ? -3.851 13.201 4.180 1.00 76.38 103 ARG A CA 1
ATOM 864 C C . ARG A 1 103 ? -2.651 13.054 3.251 1.00 76.38 103 ARG A C 1
ATOM 866 O O . ARG A 1 103 ? -2.483 11.995 2.645 1.00 76.38 103 ARG A O 1
ATOM 873 N N . ASN A 1 104 ? -1.820 14.092 3.139 1.00 73.94 104 ASN A N 1
ATOM 874 C CA . ASN A 1 104 ? -0.662 14.054 2.257 1.00 73.94 104 ASN A CA 1
ATOM 875 C C . ASN A 1 104 ? 0.396 13.102 2.828 1.00 73.94 104 ASN A C 1
ATOM 877 O O . ASN A 1 104 ? 0.809 13.275 3.974 1.00 73.94 104 ASN A O 1
ATOM 881 N N . PRO A 1 105 ? 0.842 12.108 2.051 1.00 76.31 105 PRO A N 1
ATOM 882 C CA . PRO A 1 105 ? 1.876 11.200 2.510 1.00 76.31 105 PRO A CA 1
ATOM 883 C C . PRO A 1 105 ? 3.219 11.912 2.650 1.00 76.31 105 PRO A C 1
ATOM 885 O O . PRO A 1 105 ? 3.557 12.780 1.842 1.00 76.31 105 PRO A O 1
ATOM 888 N N . ASN A 1 106 ? 3.986 11.510 3.663 1.00 84.38 106 ASN A N 1
ATOM 889 C CA . ASN A 1 106 ? 5.377 11.909 3.808 1.00 84.38 106 ASN A CA 1
ATOM 890 C C . ASN A 1 106 ? 6.216 11.115 2.795 1.00 84.38 106 ASN A C 1
ATOM 892 O O . ASN A 1 106 ? 6.502 9.931 2.991 1.00 84.38 106 ASN A O 1
ATOM 896 N N . PHE A 1 107 ? 6.527 11.741 1.659 1.00 86.94 107 PHE A N 1
ATOM 897 C CA . PHE A 1 107 ? 7.283 11.087 0.593 1.00 86.94 107 PHE A CA 1
ATOM 898 C C . PHE A 1 107 ? 8.745 10.884 0.978 1.00 86.94 107 PHE A C 1
ATOM 900 O O . PHE A 1 107 ? 9.353 9.936 0.494 1.00 86.94 107 PHE A O 1
ATOM 907 N N . GLU A 1 108 ? 9.290 11.732 1.849 1.00 87.75 108 GLU A N 1
ATOM 908 C CA . GLU A 1 108 ? 10.643 11.612 2.377 1.00 87.75 108 GLU A CA 1
ATOM 909 C C . GLU A 1 108 ? 10.784 10.331 3.211 1.00 87.75 108 GLU A C 1
ATOM 911 O O . GLU A 1 108 ? 11.690 9.536 2.962 1.00 87.75 108 GLU A O 1
ATOM 916 N N . ASP A 1 109 ? 9.839 10.069 4.118 1.00 86.38 109 ASP A N 1
ATOM 917 C CA . ASP A 1 109 ? 9.831 8.833 4.915 1.00 86.38 109 ASP A CA 1
ATOM 918 C C . ASP A 1 109 ? 9.647 7.595 4.029 1.00 86.38 109 ASP A C 1
ATOM 920 O O . ASP A 1 109 ? 10.332 6.587 4.204 1.00 86.38 109 ASP A O 1
ATOM 924 N N . LEU A 1 110 ? 8.746 7.665 3.041 1.00 89.19 110 LEU A N 1
ATOM 925 C CA . LEU A 1 110 ? 8.492 6.549 2.128 1.00 89.19 110 LEU A CA 1
ATOM 926 C C . LEU A 1 110 ? 9.705 6.253 1.230 1.00 89.19 110 LEU A C 1
ATOM 928 O O . LEU A 1 110 ? 9.999 5.092 0.948 1.00 89.19 110 LEU A O 1
ATOM 932 N N . GLU A 1 111 ? 10.422 7.282 0.786 1.00 89.31 111 GLU A N 1
ATOM 933 C CA . GLU A 1 111 ? 11.644 7.143 -0.004 1.00 89.31 111 GLU A CA 1
ATOM 934 C C . GLU A 1 111 ? 12.779 6.514 0.811 1.00 89.31 111 GLU A C 1
ATOM 936 O O . GLU A 1 111 ? 13.403 5.558 0.341 1.00 89.31 111 GLU A O 1
ATOM 941 N N . LEU A 1 112 ? 12.981 6.979 2.049 1.00 89.31 112 LEU A N 1
ATOM 942 C CA . LEU A 1 112 ? 13.931 6.386 2.995 1.00 89.31 112 LEU A CA 1
ATOM 943 C C . LEU A 1 112 ? 13.590 4.923 3.292 1.00 89.31 112 LEU A C 1
ATOM 945 O O . LEU A 1 112 ? 14.476 4.068 3.295 1.00 89.31 112 LEU A O 1
ATOM 949 N N . ALA A 1 113 ? 12.309 4.608 3.479 1.00 88.62 113 ALA A N 1
ATOM 950 C CA . ALA A 1 113 ? 11.866 3.240 3.697 1.00 88.62 113 ALA A CA 1
ATOM 951 C C . ALA A 1 113 ? 12.200 2.351 2.481 1.00 88.62 113 ALA A C 1
ATOM 953 O O . ALA A 1 113 ? 12.724 1.249 2.650 1.00 88.62 113 ALA A O 1
ATOM 954 N N . VAL A 1 114 ? 11.979 2.828 1.246 1.00 90.38 114 VAL A N 1
ATOM 955 C CA . VAL A 1 114 ? 12.339 2.091 0.014 1.00 90.38 114 VAL A CA 1
ATOM 956 C C . VAL A 1 114 ? 13.845 1.839 -0.082 1.00 90.38 114 VAL A C 1
ATOM 958 O O . VAL A 1 114 ? 14.258 0.766 -0.526 1.00 90.38 114 VAL A O 1
ATOM 961 N N . GLU A 1 115 ? 14.677 2.788 0.348 1.00 88.38 115 GLU A N 1
ATOM 962 C CA . GLU A 1 115 ? 16.128 2.587 0.434 1.00 88.38 115 GLU A CA 1
ATOM 963 C C . GLU A 1 115 ? 16.513 1.519 1.460 1.00 88.38 115 GLU A C 1
ATOM 965 O O . GLU A 1 115 ? 17.378 0.684 1.189 1.00 88.38 115 GLU A O 1
ATOM 970 N N . GLN A 1 116 ? 15.865 1.513 2.624 1.00 88.00 116 GLN A N 1
ATOM 971 C CA . GLN A 1 116 ? 16.108 0.516 3.667 1.00 88.00 116 GLN A CA 1
ATOM 972 C C . GLN A 1 116 ? 15.673 -0.890 3.224 1.00 88.00 116 GLN A C 1
ATOM 974 O O . GLN A 1 116 ? 16.441 -1.838 3.379 1.00 88.00 116 GLN A O 1
ATOM 979 N N . ASP A 1 117 ? 14.506 -1.019 2.587 1.00 88.81 117 ASP A N 1
ATOM 980 C CA . ASP A 1 117 ? 13.978 -2.281 2.040 1.00 88.81 117 ASP A CA 1
ATOM 981 C C . ASP A 1 117 ? 14.896 -2.874 0.952 1.00 88.81 117 ASP A C 1
ATOM 983 O O . ASP A 1 117 ? 15.042 -4.092 0.848 1.00 88.81 117 ASP A O 1
ATOM 987 N N . GLN A 1 118 ? 15.585 -2.032 0.170 1.00 87.75 118 GLN A N 1
ATOM 988 C CA . GLN A 1 118 ? 16.584 -2.488 -0.807 1.00 87.75 118 GLN A CA 1
ATOM 989 C C . GLN A 1 118 ? 17.836 -3.099 -0.151 1.00 87.75 118 GLN A C 1
ATOM 991 O O . GLN A 1 118 ? 18.508 -3.953 -0.743 1.00 87.75 118 GLN A O 1
ATOM 996 N N . ASN A 1 119 ? 18.155 -2.678 1.073 1.00 85.12 119 ASN A N 1
ATOM 997 C CA . ASN A 1 119 ? 19.292 -3.192 1.828 1.00 85.12 119 ASN A CA 1
ATOM 998 C C . ASN A 1 119 ? 18.959 -4.460 2.634 1.00 85.12 119 ASN A C 1
ATOM 1000 O O . ASN A 1 119 ? 19.886 -5.146 3.065 1.00 85.12 119 ASN A O 1
ATOM 1004 N N . ASP A 1 120 ? 17.681 -4.822 2.782 1.00 82.38 120 ASP A N 1
ATOM 1005 C CA . ASP A 1 120 ? 17.253 -6.027 3.498 1.00 82.38 120 ASP A CA 1
ATOM 1006 C C . ASP A 1 120 ? 17.698 -7.312 2.766 1.00 82.38 120 ASP A C 1
ATOM 1008 O O . ASP A 1 120 ? 17.333 -7.583 1.620 1.00 82.38 120 ASP A O 1
ATOM 1012 N N . HIS A 1 121 ? 18.505 -8.132 3.444 1.00 75.88 121 HIS A N 1
ATOM 1013 C CA . HIS A 1 121 ? 19.031 -9.395 2.916 1.00 75.88 121 HIS A CA 1
ATOM 1014 C C . HIS A 1 121 ? 18.070 -10.585 3.084 1.00 75.88 121 HIS A C 1
ATOM 1016 O O . HIS A 1 121 ? 18.321 -11.651 2.521 1.00 75.88 121 HIS A O 1
ATOM 1022 N N . SER A 1 122 ? 16.981 -10.433 3.844 1.00 77.50 122 SER A N 1
ATOM 1023 C CA . SER A 1 122 ? 15.978 -11.489 4.044 1.00 77.50 122 SER A CA 1
ATOM 1024 C C . SER A 1 122 ? 15.116 -11.727 2.797 1.00 77.50 122 SER A C 1
ATOM 1026 O O . SER A 1 122 ? 14.529 -12.801 2.617 1.00 77.50 122 SER A O 1
ATOM 1028 N N . TYR A 1 123 ? 15.062 -10.741 1.899 1.00 82.56 123 TYR A N 1
ATOM 1029 C CA . TYR A 1 123 ? 14.255 -10.788 0.694 1.00 82.56 123 TYR A CA 1
ATOM 1030 C C . TYR A 1 123 ? 14.982 -11.459 -0.478 1.00 82.56 123 TYR A C 1
ATOM 1032 O O . TYR A 1 123 ? 16.102 -11.116 -0.847 1.00 82.56 123 TYR A O 1
ATOM 1040 N N . SER A 1 124 ? 14.293 -12.397 -1.133 1.00 83.56 124 SER A N 1
ATOM 1041 C CA . SER A 1 124 ? 14.774 -13.048 -2.355 1.00 83.56 124 SER A CA 1
ATOM 1042 C C . SER A 1 124 ? 13.908 -12.632 -3.553 1.00 83.56 124 SER A C 1
ATOM 1044 O O . SER A 1 124 ? 12.743 -13.068 -3.635 1.00 83.56 124 SER A O 1
ATOM 1046 N N . PRO A 1 125 ? 14.435 -11.806 -4.483 1.00 85.69 125 PRO A N 1
ATOM 1047 C CA . PRO A 1 125 ? 13.693 -11.346 -5.651 1.00 85.69 125 PRO A CA 1
ATOM 1048 C C . PRO A 1 125 ? 13.379 -12.496 -6.613 1.00 85.69 125 PRO A C 1
ATOM 1050 O O . PRO A 1 125 ? 14.075 -13.511 -6.673 1.00 85.69 125 PRO A O 1
ATOM 1053 N N . ARG A 1 126 ? 12.303 -12.347 -7.400 1.00 89.75 126 ARG A N 1
ATOM 1054 C CA . ARG A 1 126 ? 12.022 -13.287 -8.493 1.00 89.75 126 ARG A CA 1
ATOM 1055 C C . ARG A 1 126 ? 12.842 -12.903 -9.716 1.00 89.75 126 ARG A C 1
ATOM 1057 O O . ARG A 1 126 ? 12.601 -11.856 -10.305 1.00 89.75 126 ARG A O 1
ATOM 1064 N N . GLU A 1 127 ? 13.733 -13.799 -10.125 1.00 88.25 127 GLU A N 1
ATOM 1065 C CA . GLU A 1 127 ? 14.612 -13.595 -11.276 1.00 88.25 127 GLU A CA 1
ATOM 1066 C C . GLU A 1 127 ? 14.324 -14.587 -12.415 1.00 88.25 127 GLU A C 1
ATOM 1068 O O . GLU A 1 127 ? 13.874 -15.715 -12.162 1.00 88.25 127 GLU A O 1
ATOM 1073 N N . PRO A 1 128 ? 14.590 -14.201 -13.677 1.00 91.81 128 PRO A N 1
ATOM 1074 C CA . PRO A 1 128 ? 14.569 -15.123 -14.804 1.00 91.81 128 PRO A CA 1
ATOM 1075 C C . PRO A 1 128 ? 15.577 -16.264 -14.620 1.00 91.81 128 PRO A C 1
ATOM 1077 O O . PRO A 1 128 ? 16.767 -16.030 -14.444 1.00 91.81 128 PRO A O 1
ATOM 1080 N N . LYS A 1 129 ? 15.109 -17.512 -14.714 1.00 91.12 129 LYS A N 1
ATOM 1081 C CA . LYS A 1 129 ? 15.941 -18.728 -14.625 1.00 91.12 129 LYS A CA 1
ATOM 1082 C C . LYS A 1 129 ? 16.275 -19.334 -15.985 1.00 91.12 129 LYS A C 1
ATOM 1084 O O . LYS A 1 129 ? 17.154 -20.178 -16.090 1.00 91.12 129 LYS A O 1
ATOM 1089 N N . THR A 1 130 ? 15.533 -18.952 -17.020 1.00 93.69 130 THR A N 1
ATOM 1090 C CA . THR A 1 130 ? 15.673 -19.488 -18.380 1.00 93.69 130 THR A CA 1
ATOM 1091 C C . THR A 1 130 ? 15.831 -18.352 -19.379 1.00 93.69 130 THR A C 1
ATOM 1093 O O . THR A 1 130 ? 15.346 -17.244 -19.143 1.00 93.69 130 THR A O 1
ATOM 1096 N N . SER A 1 131 ? 16.457 -18.632 -20.526 1.00 93.12 131 SER A N 1
ATOM 1097 C CA . SER A 1 131 ? 16.615 -17.642 -21.602 1.00 93.12 131 SER A CA 1
ATOM 1098 C C . SER A 1 131 ? 15.261 -17.097 -22.069 1.00 93.12 131 SER A C 1
ATOM 1100 O O . SER A 1 131 ? 15.093 -15.889 -22.187 1.00 93.12 131 SER A O 1
ATOM 1102 N N . SER A 1 132 ? 14.240 -17.950 -22.198 1.00 93.56 132 SER A N 1
ATOM 1103 C CA . SER A 1 132 ? 12.889 -17.506 -22.561 1.00 93.56 132 SER A CA 1
ATOM 1104 C C . SER A 1 132 ? 12.262 -16.571 -21.521 1.00 93.56 132 SER A C 1
ATOM 1106 O O . SER A 1 132 ? 11.563 -15.632 -21.892 1.00 93.56 132 SER A O 1
ATOM 1108 N N . GLN A 1 133 ? 12.497 -16.799 -20.223 1.00 92.94 133 GLN A N 1
ATOM 1109 C CA . GLN A 1 133 ? 12.042 -15.873 -19.179 1.00 92.94 133 GLN A CA 1
ATOM 1110 C C . GLN A 1 133 ? 12.785 -14.537 -19.259 1.00 92.94 133 GLN A C 1
ATOM 1112 O O . GLN A 1 133 ? 12.152 -13.499 -19.105 1.00 92.94 133 GLN A O 1
ATOM 1117 N N . LEU A 1 134 ? 14.090 -14.560 -19.537 1.00 93.50 134 LEU A N 1
ATOM 1118 C CA . LEU A 1 134 ? 14.913 -13.357 -19.656 1.00 93.50 134 LEU A CA 1
ATOM 1119 C C . LEU A 1 134 ? 14.517 -12.514 -20.876 1.00 93.50 134 LEU A C 1
ATOM 1121 O O . LEU A 1 134 ? 14.403 -11.298 -20.766 1.00 93.50 134 LEU A O 1
ATOM 1125 N N . VAL A 1 135 ? 14.217 -13.155 -22.009 1.00 93.00 135 VAL A N 1
ATOM 1126 C CA . VAL A 1 135 ? 13.695 -12.481 -23.210 1.00 93.00 135 VAL A CA 1
ATOM 1127 C C . VAL A 1 135 ? 12.348 -11.817 -22.926 1.00 93.00 135 VAL A C 1
ATOM 1129 O O . VAL A 1 135 ? 12.160 -10.656 -23.276 1.00 93.00 135 VAL A O 1
ATOM 1132 N N . ARG A 1 136 ? 11.420 -12.510 -22.249 1.00 92.44 136 ARG A N 1
ATOM 1133 C CA . ARG A 1 136 ? 10.133 -11.908 -21.853 1.00 92.44 136 ARG A CA 1
ATOM 1134 C C . ARG A 1 136 ? 10.325 -10.726 -20.907 1.00 92.44 136 ARG A C 1
ATOM 1136 O O . ARG A 1 136 ? 9.618 -9.732 -21.033 1.00 92.44 136 ARG A O 1
ATOM 1143 N N . ASP A 1 137 ? 11.265 -10.837 -19.972 1.00 91.50 137 ASP A N 1
ATOM 1144 C CA . ASP A 1 137 ? 11.563 -9.765 -19.026 1.00 91.50 137 ASP A CA 1
ATOM 1145 C C . ASP A 1 137 ? 12.169 -8.538 -19.727 1.00 91.50 137 ASP A C 1
ATOM 1147 O O . ASP A 1 137 ? 11.755 -7.411 -19.458 1.00 91.50 137 ASP A O 1
ATOM 1151 N N . SER A 1 138 ? 13.056 -8.761 -20.705 1.00 93.31 138 SER A N 1
ATOM 1152 C CA . SER A 1 138 ? 13.584 -7.707 -21.581 1.00 93.31 138 SER A CA 1
ATOM 1153 C C . SER A 1 138 ? 12.474 -7.013 -22.373 1.00 93.31 138 SER A C 1
ATOM 1155 O O . SER A 1 138 ? 12.320 -5.794 -22.289 1.00 93.31 138 SER A O 1
ATOM 1157 N N . GLN A 1 139 ? 11.624 -7.781 -23.058 1.00 94.06 139 GLN A N 1
ATOM 1158 C CA . GLN A 1 139 ? 10.503 -7.238 -23.831 1.00 94.06 139 GLN A CA 1
ATOM 1159 C C . GLN A 1 139 ? 9.535 -6.426 -22.963 1.00 94.06 139 GLN A C 1
ATOM 1161 O O . GLN A 1 139 ? 9.054 -5.375 -23.386 1.00 94.06 139 GLN A O 1
ATOM 1166 N N . ALA A 1 140 ? 9.255 -6.885 -21.741 1.00 94.25 140 ALA A N 1
ATOM 1167 C CA . ALA A 1 140 ? 8.416 -6.153 -20.801 1.00 94.25 140 ALA A CA 1
ATOM 1168 C C . ALA A 1 140 ? 9.063 -4.833 -20.347 1.00 94.25 140 ALA A C 1
ATOM 1170 O O . ALA A 1 140 ? 8.367 -3.827 -20.219 1.00 94.25 140 ALA A O 1
ATOM 1171 N N . CYS A 1 141 ? 10.385 -4.810 -20.150 1.00 95.12 141 CYS A N 1
ATOM 1172 C CA . CYS A 1 141 ? 11.124 -3.588 -19.835 1.00 95.12 141 CYS A CA 1
ATOM 1173 C C . CYS A 1 141 ? 11.076 -2.574 -20.985 1.00 95.12 141 CYS A C 1
ATOM 1175 O O . CYS A 1 141 ? 10.735 -1.414 -20.756 1.00 95.12 141 CYS A O 1
ATOM 1177 N N . VAL A 1 142 ? 11.339 -3.016 -22.220 1.00 95.75 142 VAL A N 1
ATOM 1178 C CA . VAL A 1 142 ? 11.231 -2.165 -23.418 1.00 95.75 142 VAL A CA 1
ATOM 1179 C C . VAL A 1 142 ? 9.821 -1.609 -23.542 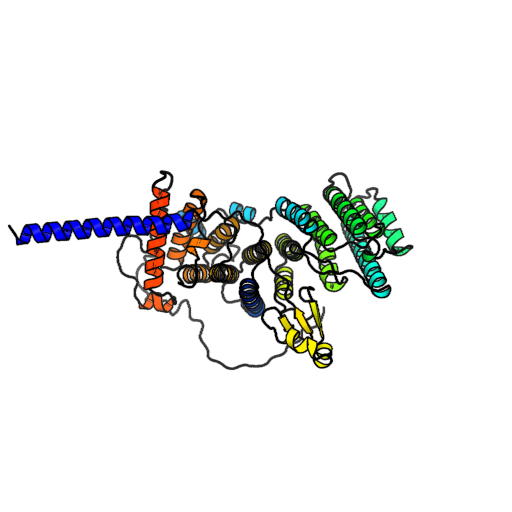1.00 95.75 142 VAL A C 1
ATOM 1181 O O . VAL A 1 142 ? 9.636 -0.409 -23.697 1.00 95.75 142 VAL A O 1
ATOM 1184 N N . LYS A 1 143 ? 8.802 -2.455 -23.370 1.00 96.25 143 LYS A N 1
ATOM 1185 C CA . LYS A 1 143 ? 7.404 -2.030 -23.451 1.00 96.25 143 LYS A CA 1
ATOM 1186 C C . LYS A 1 143 ? 7.031 -0.999 -22.382 1.00 96.25 143 LYS A C 1
ATOM 1188 O O . LYS A 1 143 ? 6.247 -0.094 -22.675 1.00 96.25 143 LYS A O 1
ATOM 1193 N N . LEU A 1 144 ? 7.584 -1.097 -21.170 1.00 97.19 144 LEU A N 1
ATOM 1194 C CA . LEU A 1 144 ? 7.445 -0.052 -20.155 1.00 97.19 144 LEU A CA 1
ATOM 1195 C C . LEU A 1 144 ? 8.123 1.248 -20.612 1.00 97.19 144 LEU A C 1
ATOM 1197 O O . LEU A 1 144 ? 7.471 2.289 -20.597 1.00 97.19 144 LEU A O 1
ATOM 1201 N N . ALA A 1 145 ? 9.384 1.192 -21.050 1.00 97.19 145 ALA A N 1
ATOM 1202 C CA . ALA A 1 145 ? 10.124 2.366 -21.517 1.00 97.19 145 ALA A CA 1
ATOM 1203 C C . ALA A 1 145 ? 9.393 3.073 -22.672 1.00 97.19 145 ALA A C 1
ATOM 1205 O O . ALA A 1 145 ? 9.108 4.265 -22.582 1.00 97.19 145 ALA A O 1
ATOM 1206 N N . THR A 1 146 ? 8.952 2.334 -23.694 1.00 96.75 146 THR A N 1
ATOM 1207 C CA . THR A 1 146 ? 8.161 2.877 -24.809 1.00 96.75 146 THR A CA 1
ATOM 1208 C C . THR A 1 146 ? 6.868 3.540 -24.331 1.00 96.75 146 THR A C 1
ATOM 1210 O O . THR A 1 146 ? 6.512 4.611 -24.819 1.00 96.75 146 THR A O 1
ATOM 1213 N N . LYS A 1 147 ? 6.158 2.960 -23.351 1.00 96.88 147 LYS A N 1
ATOM 1214 C CA . LYS A 1 147 ? 4.957 3.599 -22.781 1.00 96.88 147 LYS A CA 1
ATOM 1215 C C . LYS A 1 147 ? 5.280 4.902 -22.065 1.00 96.88 147 LYS A C 1
ATOM 1217 O O . LYS A 1 147 ? 4.517 5.854 -22.208 1.00 96.88 147 LYS A O 1
ATOM 1222 N N . LEU A 1 148 ? 6.362 4.949 -21.291 1.00 97.75 148 LEU A N 1
ATOM 1223 C CA . LEU A 1 148 ? 6.787 6.162 -20.593 1.00 97.75 148 LEU A CA 1
ATOM 1224 C C . LEU A 1 148 ? 7.174 7.258 -21.598 1.00 97.75 148 LEU A C 1
ATOM 1226 O O . LEU A 1 148 ? 6.668 8.374 -21.493 1.00 97.75 148 LEU A O 1
ATOM 1230 N N . LEU A 1 149 ? 7.971 6.926 -22.618 1.00 96.56 149 LEU A N 1
ATOM 1231 C CA . LEU A 1 149 ? 8.333 7.845 -23.703 1.00 96.56 149 LEU A CA 1
ATOM 1232 C C . LEU A 1 149 ? 7.089 8.360 -24.441 1.00 96.56 149 LEU A C 1
ATOM 1234 O O . LEU A 1 149 ? 6.914 9.567 -24.617 1.00 96.56 149 LEU A O 1
ATOM 1238 N N . HIS A 1 150 ? 6.161 7.467 -24.792 1.00 95.38 150 HIS A N 1
ATOM 1239 C CA . HIS A 1 150 ? 4.913 7.854 -25.442 1.00 95.38 150 HIS A CA 1
ATOM 1240 C C . HIS A 1 150 ? 4.091 8.813 -24.570 1.00 95.38 150 HIS A C 1
ATOM 1242 O O . HIS A 1 150 ? 3.655 9.862 -25.045 1.00 95.38 150 HIS A O 1
ATOM 1248 N N . ARG A 1 151 ? 3.939 8.515 -23.274 1.00 95.12 151 ARG A N 1
ATOM 1249 C CA . ARG A 1 151 ? 3.253 9.391 -22.310 1.00 95.12 151 ARG A CA 1
ATOM 1250 C C . ARG A 1 151 ? 3.914 10.767 -22.207 1.00 95.12 151 ARG A C 1
ATOM 1252 O O . ARG A 1 151 ? 3.206 11.771 -22.200 1.00 95.12 151 ARG A O 1
ATOM 1259 N N . ALA A 1 152 ? 5.244 10.831 -22.191 1.00 94.00 152 ALA A N 1
ATOM 1260 C CA . ALA A 1 152 ? 5.970 12.099 -22.168 1.00 94.00 152 ALA A CA 1
ATOM 1261 C C . ALA A 1 152 ? 5.740 12.919 -23.446 1.00 94.00 152 ALA A C 1
ATOM 1263 O O . ALA A 1 152 ? 5.446 14.111 -23.351 1.00 94.00 152 ALA A O 1
ATOM 1264 N N . SER A 1 153 ? 5.770 12.281 -24.623 1.00 91.81 153 SER A N 1
ATOM 1265 C CA . SER A 1 153 ? 5.487 12.959 -25.897 1.00 91.81 153 SER A CA 1
ATOM 1266 C C . SER A 1 153 ? 4.072 13.557 -25.941 1.00 91.81 153 SER A C 1
ATOM 1268 O O . SER A 1 153 ? 3.901 14.712 -26.328 1.00 91.81 153 SER A O 1
ATOM 1270 N N . GLN A 1 154 ? 3.063 12.829 -25.446 1.00 90.31 154 GLN A N 1
ATOM 1271 C CA . GLN A 1 154 ? 1.670 13.291 -25.411 1.00 90.31 154 GLN A CA 1
ATOM 1272 C C . GLN A 1 154 ? 1.458 14.510 -24.507 1.00 90.31 154 GLN A C 1
ATOM 1274 O O . GLN A 1 154 ? 0.609 15.353 -24.798 1.00 90.31 154 GLN A O 1
ATOM 1279 N N . VAL A 1 155 ? 2.183 14.590 -23.388 1.00 87.50 155 VAL A N 1
ATOM 1280 C CA . VAL A 1 155 ? 2.102 15.735 -22.471 1.00 87.50 155 VAL A CA 1
ATOM 1281 C C . VAL A 1 155 ? 2.854 16.934 -23.046 1.00 87.50 155 VAL A C 1
ATOM 1283 O O . VAL A 1 155 ? 2.321 18.041 -23.028 1.00 87.50 155 VAL A O 1
ATOM 1286 N N . SER A 1 156 ? 4.040 16.716 -23.621 1.00 83.25 156 SER A N 1
ATOM 1287 C CA . SER A 1 156 ? 4.859 17.792 -24.193 1.00 83.25 156 SER A CA 1
ATOM 1288 C C . SER A 1 156 ? 4.194 18.451 -25.402 1.00 83.25 156 SER A C 1
ATOM 1290 O O . SER A 1 156 ? 4.214 19.673 -25.514 1.00 83.25 156 SER A O 1
ATOM 1292 N N . MET A 1 157 ? 3.515 17.670 -26.254 1.00 74.56 157 MET A N 1
ATOM 1293 C CA . MET A 1 157 ? 2.736 18.198 -27.385 1.00 74.56 157 MET A CA 1
ATOM 1294 C C . MET A 1 157 ? 1.622 19.164 -26.960 1.00 74.56 157 MET A C 1
ATOM 1296 O O . MET A 1 157 ? 1.196 19.990 -27.755 1.00 74.56 157 MET A O 1
ATOM 1300 N N . LYS A 1 158 ? 1.136 19.072 -25.717 1.00 68.25 158 LYS A N 1
ATOM 1301 C CA . LYS A 1 158 ? 0.111 19.980 -25.183 1.00 68.25 158 LYS A CA 1
ATOM 1302 C C . LYS A 1 158 ? 0.696 21.244 -24.551 1.00 68.25 158 LYS A C 1
ATOM 1304 O O . LYS A 1 158 ? -0.066 22.151 -24.236 1.00 68.25 158 LYS A O 1
ATOM 1309 N N . GLN A 1 159 ? 2.004 21.275 -24.297 1.00 65.00 159 GLN A N 1
ATOM 1310 C CA . GLN A 1 159 ? 2.671 22.332 -23.533 1.00 65.00 159 GLN A CA 1
ATOM 1311 C C . GLN A 1 159 ? 3.578 23.234 -24.391 1.00 65.00 159 GLN A C 1
ATOM 1313 O O . GLN A 1 159 ? 4.252 24.089 -23.824 1.00 65.00 159 GLN A O 1
ATOM 1318 N N . ASP A 1 160 ? 3.584 23.069 -25.724 1.00 51.84 160 ASP A N 1
ATOM 1319 C CA . ASP A 1 160 ? 4.276 23.919 -26.719 1.00 51.84 160 ASP A CA 1
ATOM 1320 C C . ASP A 1 160 ? 5.746 24.268 -26.391 1.00 51.84 160 ASP A C 1
ATOM 1322 O O . ASP A 1 160 ? 6.290 25.280 -26.832 1.00 51.84 160 ASP A O 1
ATOM 1326 N N . SER A 1 161 ? 6.436 23.410 -25.635 1.00 55.47 161 SER A N 1
ATOM 1327 C CA . SER A 1 161 ? 7.846 23.586 -25.297 1.00 55.47 161 SER A CA 1
ATOM 1328 C C . SER A 1 161 ? 8.704 22.600 -26.088 1.00 55.47 161 SER A C 1
ATOM 1330 O O . SER A 1 161 ? 8.917 21.453 -25.700 1.00 55.47 161 SER A O 1
ATOM 1332 N N . ALA A 1 162 ? 9.220 23.058 -27.230 1.00 56.06 162 ALA A N 1
ATOM 1333 C CA . ALA A 1 162 ? 10.303 22.383 -27.940 1.00 56.06 162 ALA A CA 1
ATOM 1334 C C . ALA A 1 162 ? 11.610 22.565 -27.148 1.00 56.06 162 ALA A C 1
ATOM 1336 O O . ALA A 1 162 ? 12.444 23.408 -27.472 1.00 56.06 162 ALA A O 1
ATOM 1337 N N . GLN A 1 163 ? 11.747 21.835 -26.041 1.00 65.31 163 GLN A N 1
ATOM 1338 C CA . GLN A 1 163 ? 13.007 21.729 -25.311 1.00 65.31 163 GLN A CA 1
ATOM 1339 C C . GLN A 1 163 ? 13.853 20.601 -25.900 1.00 65.31 163 GLN A C 1
ATOM 1341 O O . GLN A 1 163 ? 13.327 19.557 -26.285 1.00 65.31 163 GLN A O 1
ATOM 1346 N N . ASP A 1 164 ? 15.165 20.825 -25.957 1.00 83.12 164 ASP A N 1
ATOM 1347 C CA . ASP A 1 164 ? 16.131 19.813 -26.373 1.00 83.12 164 ASP A CA 1
ATOM 1348 C C . ASP A 1 164 ? 16.075 18.607 -25.420 1.00 83.12 164 ASP A C 1
ATOM 1350 O O . ASP A 1 164 ? 16.113 18.763 -24.194 1.00 83.12 164 ASP A O 1
ATOM 1354 N N . ALA A 1 165 ? 15.913 17.412 -25.987 1.00 90.38 165 ALA A N 1
ATOM 1355 C CA . ALA A 1 165 ? 15.691 16.168 -25.253 1.00 90.38 165 ALA A CA 1
ATOM 1356 C C . ALA A 1 165 ? 16.481 15.007 -25.886 1.00 90.38 165 ALA A C 1
ATOM 1358 O O . ALA A 1 165 ? 15.880 14.044 -26.371 1.00 90.38 165 ALA A O 1
ATOM 1359 N N . PRO A 1 166 ? 17.823 15.083 -25.933 1.00 93.31 166 PRO A N 1
ATOM 1360 C CA . PRO A 1 166 ? 18.654 14.080 -26.597 1.00 93.31 166 PRO A CA 1
ATOM 1361 C C . PRO A 1 166 ? 18.442 12.677 -26.017 1.00 93.31 166 PRO A C 1
ATOM 1363 O O . PRO A 1 166 ? 18.267 11.719 -26.768 1.00 93.31 166 PRO A O 1
ATOM 1366 N N . SER A 1 167 ? 18.332 12.563 -24.688 1.00 94.62 167 SER A N 1
ATOM 1367 C CA . SER A 1 167 ? 18.161 11.271 -24.014 1.00 94.62 167 SER A CA 1
ATOM 1368 C C . SER A 1 167 ? 16.819 10.619 -24.355 1.00 94.62 167 SER A C 1
ATOM 1370 O O . SER A 1 167 ? 16.683 9.399 -24.302 1.00 94.62 167 SER A O 1
ATOM 1372 N N . PHE A 1 168 ? 15.806 11.423 -24.696 1.00 95.19 168 PHE A N 1
ATOM 1373 C CA . PHE A 1 168 ? 14.506 10.922 -25.138 1.00 95.19 168 PHE A CA 1
ATOM 1374 C C . PHE A 1 168 ? 14.620 10.205 -26.481 1.00 95.19 168 PHE A C 1
ATOM 1376 O O . PHE A 1 168 ? 14.158 9.071 -26.613 1.00 95.19 168 PHE A O 1
ATOM 1383 N N . TYR A 1 169 ? 15.255 10.854 -27.459 1.00 94.25 169 TYR A N 1
ATOM 1384 C CA . TYR A 1 169 ? 15.420 10.292 -28.796 1.00 94.25 169 TYR A CA 1
ATOM 1385 C C . TYR A 1 169 ? 16.367 9.090 -28.786 1.00 94.25 169 TYR A C 1
ATOM 1387 O O . TYR A 1 169 ? 16.063 8.079 -29.413 1.00 94.25 169 TYR A O 1
ATOM 1395 N N . GLU A 1 170 ? 17.455 9.138 -28.012 1.00 95.19 170 GLU A N 1
ATOM 1396 C CA . GLU A 1 170 ? 18.351 7.986 -27.838 1.00 95.19 170 GLU A CA 1
ATOM 1397 C C . GLU A 1 170 ? 17.622 6.781 -27.231 1.00 95.19 170 GLU A C 1
ATOM 1399 O O . GLU A 1 170 ? 17.713 5.670 -27.756 1.00 95.19 170 GLU A O 1
ATOM 1404 N N . ALA A 1 171 ? 16.843 6.986 -26.162 1.00 95.25 171 ALA A N 1
ATOM 1405 C CA . ALA A 1 171 ? 16.058 5.913 -25.558 1.00 95.25 171 ALA A CA 1
ATOM 1406 C C . ALA A 1 171 ? 15.028 5.327 -26.537 1.00 95.25 171 ALA A C 1
ATOM 1408 O O . ALA A 1 171 ? 14.797 4.116 -26.530 1.00 95.25 171 ALA A O 1
ATOM 1409 N N . GLN A 1 172 ? 14.421 6.166 -27.383 1.00 95.06 172 GLN A N 1
ATOM 1410 C CA . GLN A 1 172 ? 13.482 5.726 -28.410 1.00 95.06 172 GLN A CA 1
ATOM 1411 C C . GLN A 1 172 ? 14.168 4.835 -29.455 1.00 95.06 172 GLN A C 1
ATOM 1413 O O . GLN A 1 172 ? 13.685 3.732 -29.710 1.00 95.06 172 GLN A O 1
ATOM 1418 N N . VAL A 1 173 ? 15.324 5.259 -29.977 1.00 95.50 173 VAL A N 1
ATOM 1419 C CA . VAL A 1 173 ? 16.124 4.479 -30.937 1.00 95.50 173 VAL A CA 1
ATOM 1420 C C . VAL A 1 173 ? 16.532 3.129 -30.346 1.00 95.50 173 VAL A C 1
ATOM 1422 O O . VAL A 1 173 ? 16.383 2.101 -31.002 1.00 95.50 173 VAL A O 1
ATOM 1425 N N . ILE A 1 174 ? 16.976 3.088 -29.086 1.00 94.12 174 ILE A N 1
ATOM 1426 C CA . ILE A 1 174 ? 17.330 1.821 -28.424 1.00 94.12 174 ILE A CA 1
ATOM 1427 C C . ILE A 1 174 ? 16.107 0.899 -28.316 1.00 94.12 174 ILE A C 1
ATOM 1429 O O . ILE A 1 174 ? 16.201 -0.295 -28.598 1.00 94.12 174 ILE A O 1
ATOM 1433 N N . CYS A 1 175 ? 14.942 1.433 -27.941 1.00 93.38 175 CYS A N 1
ATOM 1434 C CA . CYS A 1 175 ? 13.723 0.632 -27.824 1.00 93.38 175 CYS A CA 1
ATOM 1435 C C . CYS A 1 175 ? 13.233 0.070 -29.170 1.00 93.38 175 CYS A C 1
ATOM 1437 O O . CYS A 1 175 ? 12.661 -1.021 -29.188 1.00 93.38 175 CYS A O 1
ATOM 1439 N N . GLU A 1 176 ? 13.416 0.810 -30.267 1.00 92.19 176 GLU A N 1
ATOM 1440 C CA . GLU A 1 176 ? 12.902 0.460 -31.598 1.00 92.19 176 GLU A CA 1
ATOM 1441 C C . GLU A 1 176 ? 13.888 -0.391 -32.412 1.00 92.19 176 GLU A C 1
ATOM 1443 O O . GLU A 1 176 ? 13.489 -1.392 -33.010 1.00 92.19 176 GLU A O 1
ATOM 1448 N N . GLU A 1 177 ? 15.170 -0.025 -32.419 1.00 91.25 177 GLU A N 1
ATOM 1449 C CA . GLU A 1 177 ? 16.175 -0.597 -33.324 1.00 91.25 177 GLU A CA 1
ATOM 1450 C C . GLU A 1 177 ? 17.094 -1.621 -32.648 1.00 91.25 177 GLU A C 1
ATOM 1452 O O . GLU A 1 177 ? 17.592 -2.538 -33.303 1.00 91.25 177 GLU A O 1
ATOM 1457 N N . SER A 1 178 ? 17.343 -1.484 -31.342 1.00 86.94 178 SER A N 1
ATOM 1458 C CA . SER A 1 178 ? 18.359 -2.273 -30.631 1.00 86.94 178 SER A CA 1
ATOM 1459 C C . SER A 1 178 ? 17.929 -2.653 -29.206 1.00 86.94 178 SER A C 1
ATOM 1461 O O . SER A 1 178 ? 18.570 -2.258 -28.229 1.00 86.94 178 SER A O 1
ATOM 1463 N N . PRO A 1 179 ? 16.850 -3.450 -29.054 1.00 83.88 179 PRO A N 1
ATOM 1464 C CA . PRO A 1 179 ? 16.312 -3.781 -27.742 1.00 83.88 179 PRO A CA 1
ATOM 1465 C C . PRO A 1 179 ? 17.365 -4.479 -26.861 1.00 83.88 179 PRO A C 1
ATOM 1467 O O . PRO A 1 179 ? 18.101 -5.351 -27.337 1.00 83.88 179 PRO A O 1
ATOM 1470 N N . PRO A 1 180 ? 17.433 -4.136 -25.564 1.00 86.81 180 PRO A N 1
ATOM 1471 C CA . PRO A 1 180 ? 18.501 -4.578 -24.689 1.00 86.81 180 PRO A CA 1
ATOM 1472 C C . PRO A 1 180 ? 18.475 -6.078 -24.427 1.00 86.81 180 PRO A C 1
ATOM 1474 O O . PRO A 1 180 ? 17.441 -6.687 -24.131 1.00 86.81 180 PRO A O 1
ATOM 1477 N N . VAL A 1 181 ? 19.664 -6.672 -24.451 1.00 86.19 181 VAL A N 1
ATOM 1478 C CA . VAL A 1 181 ? 19.884 -8.055 -24.036 1.00 86.19 181 VAL A CA 1
ATOM 1479 C C . VAL A 1 181 ? 20.443 -8.041 -22.620 1.00 86.19 181 VAL A C 1
ATOM 1481 O O . VAL A 1 181 ? 21.649 -7.935 -22.408 1.00 86.19 181 VAL A O 1
ATOM 1484 N N . PHE A 1 182 ? 19.547 -8.127 -21.640 1.00 92.94 182 PHE A N 1
ATOM 1485 C CA . PHE A 1 182 ? 19.938 -8.166 -20.235 1.00 92.94 182 PHE A CA 1
ATOM 1486 C C . PHE A 1 182 ? 20.715 -9.437 -19.893 1.00 92.94 182 PHE A C 1
ATOM 1488 O O . PHE A 1 182 ? 20.483 -10.501 -20.465 1.00 92.94 182 PHE A O 1
ATOM 1495 N N . ALA A 1 183 ? 21.610 -9.338 -18.912 1.00 92.81 183 ALA A N 1
ATOM 1496 C CA . ALA A 1 183 ? 22.327 -10.480 -18.363 1.00 92.81 183 ALA A CA 1
ATOM 1497 C C . ALA A 1 183 ? 21.553 -11.133 -17.207 1.00 92.81 183 ALA A C 1
ATOM 1499 O O . ALA A 1 183 ? 20.867 -10.461 -16.429 1.00 92.81 183 ALA A O 1
ATOM 1500 N N . PHE A 1 184 ? 21.729 -12.446 -17.035 1.00 93.19 184 PHE A N 1
ATOM 1501 C CA . PHE A 1 184 ? 21.245 -13.151 -15.848 1.00 93.19 184 PHE A CA 1
ATOM 1502 C C . PHE A 1 184 ? 21.915 -12.598 -14.586 1.00 93.19 184 PHE A C 1
ATOM 1504 O O . PHE A 1 184 ? 23.143 -12.574 -14.488 1.00 93.19 184 PHE A O 1
ATOM 1511 N N . ARG A 1 185 ? 21.104 -12.202 -13.601 1.00 91.31 185 ARG A N 1
ATOM 1512 C CA . ARG A 1 185 ? 21.580 -11.735 -12.289 1.00 91.31 185 ARG A CA 1
ATOM 1513 C C . ARG A 1 185 ? 22.315 -12.837 -11.519 1.00 91.31 185 ARG A C 1
ATOM 1515 O O . ARG A 1 185 ? 23.323 -12.569 -10.877 1.00 91.31 185 ARG A O 1
ATOM 1522 N N . SER A 1 186 ? 21.909 -14.095 -11.708 1.00 90.00 186 SER A N 1
ATOM 1523 C CA . SER A 1 186 ? 22.551 -15.272 -11.112 1.00 90.00 186 SER A CA 1
ATOM 1524 C C . SER A 1 186 ? 24.019 -15.481 -11.510 1.00 90.00 186 SER A C 1
ATOM 1526 O O . SER A 1 186 ? 24.706 -16.258 -10.856 1.00 90.00 186 SER A O 1
ATOM 1528 N N . LEU A 1 187 ? 24.510 -14.831 -12.575 1.00 90.62 187 LEU A N 1
ATOM 1529 C CA . LEU A 1 187 ? 25.925 -14.904 -12.962 1.00 90.62 187 LEU A CA 1
ATOM 1530 C C . LEU A 1 187 ? 26.831 -14.165 -11.972 1.00 90.62 187 LEU A C 1
ATOM 1532 O O . LEU A 1 187 ? 27.960 -14.589 -11.743 1.00 90.62 187 LEU A O 1
ATOM 1536 N N . ASN A 1 188 ? 26.352 -13.050 -11.415 1.00 90.12 188 ASN A N 1
ATOM 1537 C CA . ASN A 1 188 ? 27.056 -12.285 -10.393 1.00 90.12 188 ASN A CA 1
ATOM 1538 C C . ASN A 1 188 ? 26.033 -11.486 -9.559 1.00 90.12 188 ASN A C 1
ATOM 1540 O O . ASN A 1 188 ? 25.753 -10.331 -9.890 1.00 90.12 188 ASN A O 1
ATOM 1544 N N . PRO A 1 189 ? 25.449 -12.098 -8.511 1.00 89.50 189 PRO A N 1
ATOM 1545 C CA . PRO A 1 189 ? 24.344 -11.503 -7.760 1.00 89.50 189 PRO A CA 1
ATOM 1546 C C . PRO A 1 189 ? 24.760 -10.239 -7.002 1.00 89.50 189 PRO A C 1
ATOM 1548 O O . PRO A 1 189 ? 24.010 -9.267 -6.992 1.00 89.50 189 PRO A O 1
ATOM 1551 N N . GLU A 1 190 ? 25.969 -10.212 -6.436 1.00 89.25 190 GLU A N 1
ATOM 1552 C CA . GLU A 1 190 ? 26.488 -9.041 -5.717 1.00 89.25 190 GLU A CA 1
ATOM 1553 C C . GLU A 1 190 ? 26.652 -7.843 -6.652 1.00 89.25 190 GLU A C 1
ATOM 1555 O O . GLU A 1 190 ? 26.188 -6.741 -6.362 1.00 89.25 190 GLU A O 1
ATOM 1560 N N . ARG A 1 191 ? 27.241 -8.066 -7.833 1.00 90.31 191 ARG A N 1
ATOM 1561 C CA . ARG A 1 191 ? 27.365 -7.015 -8.846 1.00 90.31 191 ARG A CA 1
ATOM 1562 C C . ARG A 1 191 ? 26.003 -6.554 -9.354 1.00 90.31 191 ARG A C 1
ATOM 1564 O O . ARG A 1 191 ? 25.793 -5.355 -9.480 1.00 90.31 191 ARG A O 1
ATOM 1571 N N . ALA A 1 192 ? 25.076 -7.478 -9.602 1.00 90.31 192 ALA A N 1
ATOM 1572 C CA . ALA A 1 192 ? 23.723 -7.132 -10.022 1.00 90.31 192 ALA A CA 1
ATOM 1573 C C . ALA A 1 192 ? 22.985 -6.291 -8.967 1.00 90.31 192 ALA A C 1
ATOM 1575 O O . ALA A 1 192 ? 22.255 -5.362 -9.325 1.00 90.31 192 ALA A O 1
ATOM 1576 N N . LYS A 1 193 ? 23.191 -6.588 -7.675 1.00 89.94 193 LYS A N 1
ATOM 1577 C CA . LYS A 1 193 ? 22.656 -5.799 -6.561 1.00 89.94 193 LYS A CA 1
ATOM 1578 C C . LYS A 1 193 ? 23.254 -4.392 -6.551 1.00 89.94 193 LYS A C 1
ATOM 1580 O O . LYS A 1 193 ? 22.486 -3.434 -6.560 1.00 89.94 193 LYS A O 1
ATOM 1585 N N . MET A 1 194 ? 24.582 -4.265 -6.605 1.00 91.12 194 MET A N 1
ATOM 1586 C CA . MET A 1 194 ? 25.262 -2.961 -6.641 1.00 91.12 194 MET A CA 1
ATOM 1587 C C . MET A 1 194 ? 24.819 -2.114 -7.839 1.00 91.12 194 MET A C 1
ATOM 1589 O O . MET A 1 194 ? 24.398 -0.979 -7.651 1.00 91.12 194 MET A O 1
ATOM 1593 N N . GLU A 1 195 ? 24.801 -2.681 -9.048 1.00 91.44 195 GLU A N 1
ATOM 1594 C CA . GLU A 1 195 ? 24.360 -1.969 -10.258 1.00 91.44 195 GLU A CA 1
ATOM 1595 C C . GLU A 1 195 ? 22.884 -1.528 -10.158 1.00 91.44 195 GLU A C 1
ATOM 1597 O O . GLU A 1 195 ? 22.521 -0.455 -10.637 1.00 91.44 195 GLU A O 1
ATOM 1602 N N . SER A 1 196 ? 22.021 -2.313 -9.497 1.00 91.88 196 SER A N 1
ATOM 1603 C CA . SER A 1 196 ? 20.619 -1.921 -9.259 1.00 91.88 196 SER A CA 1
ATOM 1604 C C . SER A 1 196 ? 20.495 -0.807 -8.215 1.00 91.88 196 SER A C 1
ATOM 1606 O O . SER A 1 196 ? 19.632 0.059 -8.338 1.00 91.88 196 SER A O 1
ATOM 1608 N N . MET A 1 197 ? 21.349 -0.806 -7.187 1.00 92.06 197 MET A N 1
ATOM 1609 C CA . MET A 1 197 ? 21.416 0.276 -6.200 1.00 92.06 197 MET A CA 1
ATOM 1610 C C . MET A 1 197 ? 21.896 1.578 -6.844 1.00 92.06 197 MET A C 1
ATOM 1612 O O . MET A 1 197 ? 21.245 2.606 -6.673 1.00 92.06 197 MET A O 1
ATOM 1616 N N . GLU A 1 198 ? 22.967 1.524 -7.637 1.00 93.94 198 GLU A N 1
ATOM 1617 C CA . GLU A 1 198 ? 23.493 2.670 -8.388 1.00 93.94 198 GLU A CA 1
ATOM 1618 C C . GLU A 1 198 ? 22.454 3.226 -9.369 1.00 93.94 198 GLU A C 1
ATOM 1620 O O . GLU A 1 198 ? 22.239 4.438 -9.428 1.00 93.94 198 GLU A O 1
ATOM 1625 N N . LEU A 1 199 ? 21.746 2.345 -10.089 1.00 95.00 199 LEU A N 1
ATOM 1626 C CA . LEU A 1 199 ? 20.640 2.738 -10.960 1.00 95.00 199 LEU A CA 1
ATOM 1627 C C . LEU A 1 199 ? 19.563 3.498 -10.173 1.00 95.00 199 LEU A C 1
ATOM 1629 O O . LEU A 1 199 ? 19.188 4.603 -10.557 1.00 95.00 199 LEU A O 1
ATOM 1633 N N . ASN A 1 200 ? 19.083 2.942 -9.059 1.00 94.81 200 ASN A N 1
ATOM 1634 C CA . ASN A 1 200 ? 18.014 3.558 -8.267 1.00 94.81 200 ASN A CA 1
ATOM 1635 C C . ASN A 1 200 ? 18.446 4.903 -7.658 1.00 94.81 200 ASN A C 1
ATOM 1637 O O . ASN A 1 200 ? 17.676 5.864 -7.701 1.00 94.81 200 ASN A O 1
ATOM 1641 N N . GLN A 1 201 ? 19.685 4.996 -7.163 1.00 93.25 201 GLN A N 1
ATOM 1642 C CA . GLN A 1 201 ? 20.277 6.244 -6.667 1.00 93.25 201 GLN A CA 1
ATOM 1643 C C . GLN A 1 201 ? 20.394 7.303 -7.770 1.00 93.25 201 GLN A C 1
ATOM 1645 O O . GLN A 1 201 ? 20.156 8.480 -7.514 1.00 93.25 201 GLN A O 1
ATOM 1650 N N . GLY A 1 202 ? 20.716 6.899 -9.003 1.00 94.31 202 GLY A N 1
ATOM 1651 C CA . GLY A 1 202 ? 20.789 7.802 -10.151 1.00 94.31 202 GLY A CA 1
ATOM 1652 C C . GLY A 1 202 ? 19.422 8.257 -10.676 1.00 94.31 202 GLY A C 1
ATOM 1653 O O . GLY A 1 202 ? 19.294 9.382 -11.156 1.00 94.31 202 GLY A O 1
ATOM 1654 N N . LEU A 1 203 ? 18.384 7.420 -10.580 1.00 96.06 203 LEU A N 1
ATOM 1655 C CA . LEU A 1 203 ? 17.046 7.723 -11.107 1.00 96.06 203 LEU A CA 1
ATOM 1656 C C . LEU A 1 203 ? 16.305 8.802 -10.303 1.00 96.06 203 LEU A C 1
ATOM 1658 O O . LEU A 1 203 ? 15.656 9.658 -10.907 1.00 96.06 203 LEU A O 1
ATOM 1662 N N . ARG A 1 204 ? 16.421 8.805 -8.969 1.00 93.38 204 ARG A N 1
ATOM 1663 C CA . ARG A 1 204 ? 15.775 9.798 -8.085 1.00 93.38 204 ARG A CA 1
ATOM 1664 C C . ARG A 1 204 ? 16.076 11.254 -8.473 1.00 93.38 204 ARG A C 1
ATOM 1666 O O . ARG A 1 204 ? 15.139 11.964 -8.846 1.00 93.38 204 ARG A O 1
ATOM 1673 N N . PRO A 1 205 ? 17.346 11.707 -8.513 1.00 94.88 205 PRO A N 1
ATOM 1674 C CA . PRO A 1 205 ? 17.659 13.097 -8.833 1.00 94.88 205 PRO A CA 1
ATOM 1675 C C . PRO A 1 205 ? 17.284 13.474 -10.271 1.00 94.88 205 PRO A C 1
ATOM 1677 O O . PRO A 1 205 ? 17.021 14.644 -10.550 1.00 94.88 205 PRO A O 1
ATOM 1680 N N . ILE A 1 206 ? 17.225 12.509 -11.201 1.00 96.31 206 ILE A N 1
ATOM 1681 C CA . ILE A 1 206 ? 16.737 12.759 -12.565 1.00 96.31 206 ILE A CA 1
ATOM 1682 C C . ILE A 1 206 ? 15.260 13.160 -12.519 1.00 96.31 206 ILE A C 1
ATOM 1684 O O . ILE A 1 206 ? 14.885 14.177 -13.109 1.00 96.31 206 ILE A O 1
ATOM 1688 N N . VAL A 1 207 ? 14.434 12.391 -11.803 1.00 95.44 207 VAL A N 1
ATOM 1689 C CA . VAL A 1 207 ? 12.996 12.661 -11.666 1.00 95.44 207 VAL A CA 1
ATOM 1690 C C . VAL A 1 207 ? 12.745 13.972 -10.914 1.00 95.44 207 VAL A C 1
ATOM 1692 O O . VAL A 1 207 ? 11.884 14.754 -11.322 1.00 95.44 207 VAL A O 1
ATOM 1695 N N . GLU A 1 208 ? 13.536 14.268 -9.887 1.00 93.62 208 GLU A N 1
ATOM 1696 C CA . GLU A 1 208 ? 13.400 15.479 -9.066 1.00 93.62 208 GLU A CA 1
ATOM 1697 C C . GLU A 1 208 ? 13.948 16.750 -9.723 1.00 93.62 208 GLU A C 1
ATOM 1699 O O . GLU A 1 208 ? 13.584 17.862 -9.339 1.00 93.62 208 GLU A O 1
ATOM 1704 N N . SER A 1 209 ? 14.793 16.620 -10.748 1.00 92.75 209 SER A N 1
ATOM 1705 C CA . SER A 1 209 ? 15.434 17.769 -11.385 1.00 92.75 209 SER A CA 1
ATOM 1706 C C . SER A 1 209 ? 14.417 18.779 -11.925 1.00 92.75 209 SER A C 1
ATOM 1708 O O . SER A 1 209 ? 13.581 18.465 -12.776 1.00 92.75 209 SER A O 1
ATOM 1710 N N . THR A 1 210 ? 14.531 20.030 -11.480 1.00 88.56 210 THR A N 1
ATOM 1711 C CA . THR A 1 210 ? 13.757 21.173 -11.994 1.00 88.56 210 THR A CA 1
ATOM 1712 C C . THR A 1 210 ? 14.385 21.804 -13.236 1.00 88.56 210 THR A C 1
ATOM 1714 O O . THR A 1 210 ? 13.761 22.635 -13.889 1.00 88.56 210 THR A O 1
ATOM 1717 N N . LYS A 1 211 ? 15.622 21.412 -13.574 1.00 88.81 211 LYS A N 1
ATOM 1718 C CA . LYS A 1 211 ? 16.385 21.953 -14.709 1.00 88.81 211 LYS A CA 1
ATOM 1719 C C . LYS A 1 211 ? 16.077 21.244 -16.027 1.00 88.81 211 LYS A C 1
ATOM 1721 O O . LYS A 1 211 ? 16.359 21.793 -17.085 1.00 88.81 211 LYS A O 1
ATOM 1726 N N . LEU A 1 212 ? 15.564 20.015 -15.960 1.00 89.06 212 LEU A N 1
ATOM 1727 C CA . LEU A 1 212 ? 15.291 19.188 -17.132 1.00 89.06 212 LEU A CA 1
ATOM 1728 C C . LEU A 1 212 ? 13.833 19.328 -17.563 1.00 89.06 212 LEU A C 1
ATOM 1730 O O . LEU A 1 212 ? 12.923 19.250 -16.734 1.00 89.06 212 LEU A O 1
ATOM 1734 N N . GLY A 1 213 ? 13.625 19.450 -18.874 1.00 90.31 213 GLY A N 1
ATOM 1735 C CA . GLY A 1 213 ? 12.309 19.308 -19.484 1.00 90.31 213 GLY A CA 1
ATOM 1736 C C . GLY A 1 213 ? 11.705 17.931 -19.237 1.00 90.31 213 GLY A C 1
ATOM 1737 O O . GLY A 1 213 ? 12.424 16.962 -18.992 1.00 90.31 213 GLY A O 1
ATOM 1738 N N . LEU A 1 214 ? 10.377 17.821 -19.328 1.00 92.25 214 LEU A N 1
ATOM 1739 C CA . LEU A 1 214 ? 9.682 16.554 -19.086 1.00 92.25 214 LEU A CA 1
ATOM 1740 C C . LEU A 1 214 ? 10.163 15.442 -20.031 1.00 92.25 214 LEU A C 1
ATOM 1742 O O . LEU A 1 214 ? 10.423 14.331 -19.573 1.00 92.25 214 LEU A O 1
ATOM 1746 N N . MET A 1 215 ? 10.314 15.739 -21.327 1.00 93.69 215 MET A N 1
ATOM 1747 C CA . MET A 1 215 ? 10.804 14.760 -22.304 1.00 93.69 215 MET A CA 1
ATOM 1748 C C . MET A 1 215 ? 12.221 14.295 -21.974 1.00 93.69 215 MET A C 1
ATOM 1750 O O . MET A 1 215 ? 12.451 13.095 -21.915 1.00 93.69 215 MET A O 1
ATOM 1754 N N . GLU A 1 216 ? 13.142 15.211 -21.676 1.00 94.44 216 GLU A N 1
ATOM 1755 C CA . GLU A 1 216 ? 14.520 14.857 -21.320 1.00 94.44 216 GLU A CA 1
ATOM 1756 C C . GLU A 1 216 ? 14.591 14.068 -20.004 1.00 94.44 216 GLU A C 1
ATOM 1758 O O . GLU A 1 216 ? 15.317 13.082 -19.901 1.00 94.44 216 GLU A O 1
ATOM 1763 N N . LYS A 1 217 ? 13.789 14.448 -19.005 1.00 94.94 217 LYS A N 1
ATOM 1764 C CA . LYS A 1 217 ? 13.678 13.746 -17.721 1.00 94.94 217 LYS A CA 1
ATOM 1765 C C . LYS A 1 217 ? 13.244 12.293 -17.908 1.00 94.94 217 LYS A C 1
ATOM 1767 O O . LYS A 1 217 ? 13.911 11.380 -17.427 1.00 94.94 217 LYS A O 1
ATOM 1772 N N . ILE A 1 218 ? 12.142 12.076 -18.624 1.00 96.75 218 ILE A N 1
ATOM 1773 C CA . ILE A 1 218 ? 11.628 10.727 -18.891 1.00 96.75 218 ILE A CA 1
ATOM 1774 C C . ILE A 1 218 ? 12.552 9.969 -19.847 1.00 96.75 218 ILE A C 1
ATOM 1776 O O . ILE A 1 218 ? 12.753 8.770 -19.663 1.00 96.75 218 ILE A O 1
ATOM 1780 N N . GLY A 1 219 ? 13.164 10.664 -20.804 1.00 96.56 219 GLY A N 1
ATOM 1781 C CA . GLY A 1 219 ? 14.180 10.134 -21.705 1.00 96.56 219 GLY A CA 1
ATOM 1782 C C . GLY A 1 219 ? 15.359 9.536 -20.951 1.00 96.56 219 GLY A C 1
ATOM 1783 O O . GLY A 1 219 ? 15.655 8.363 -21.136 1.00 96.56 219 GLY A O 1
ATOM 1784 N N . ARG A 1 220 ? 15.958 10.282 -20.013 1.00 97.44 220 ARG A N 1
ATOM 1785 C CA . ARG A 1 220 ? 17.054 9.790 -19.158 1.00 97.44 220 ARG A CA 1
ATOM 1786 C C . ARG A 1 220 ? 16.655 8.603 -18.294 1.00 97.44 220 ARG A C 1
ATOM 1788 O O . ARG A 1 220 ? 17.431 7.662 -18.165 1.00 97.44 220 ARG A O 1
ATOM 1795 N N . VAL A 1 221 ? 15.450 8.629 -17.716 1.00 97.75 221 VAL A N 1
ATOM 1796 C CA . VAL A 1 221 ? 14.923 7.477 -16.970 1.00 97.75 221 VAL A CA 1
ATOM 1797 C C . VAL A 1 221 ? 14.860 6.258 -17.888 1.00 97.75 221 VAL A C 1
ATOM 1799 O O . VAL A 1 221 ? 15.431 5.224 -17.563 1.00 97.75 221 VAL A O 1
ATOM 1802 N N . CYS A 1 222 ? 14.227 6.379 -19.056 1.00 97.50 222 CYS A N 1
ATOM 1803 C CA . CYS A 1 222 ? 14.079 5.269 -19.996 1.00 97.50 222 CYS A CA 1
ATOM 1804 C C . CYS A 1 222 ? 15.428 4.773 -20.519 1.00 97.50 222 CYS A C 1
ATOM 1806 O O . CYS A 1 222 ? 15.648 3.567 -20.524 1.00 97.50 222 CYS A O 1
ATOM 1808 N N . PHE A 1 223 ? 16.333 5.684 -20.883 1.00 96.62 223 PHE A N 1
ATOM 1809 C CA . PHE A 1 223 ? 17.697 5.384 -21.310 1.00 96.62 223 PHE A CA 1
ATOM 1810 C C . PHE A 1 223 ? 18.427 4.543 -20.260 1.00 96.62 223 PHE A C 1
ATOM 1812 O O . PHE A 1 223 ? 18.904 3.453 -20.563 1.00 96.62 223 PHE A O 1
ATOM 1819 N N . ASN A 1 224 ? 18.426 4.981 -18.998 1.00 96.44 224 ASN A N 1
ATOM 1820 C CA . ASN A 1 224 ? 19.077 4.247 -17.915 1.00 96.44 224 ASN A CA 1
ATOM 1821 C C . ASN A 1 224 ? 18.445 2.865 -17.676 1.00 96.44 224 ASN A C 1
ATOM 1823 O O . ASN A 1 224 ? 19.169 1.916 -17.381 1.00 96.44 224 ASN A O 1
ATOM 1827 N N . LEU A 1 225 ? 17.121 2.726 -17.829 1.00 95.94 225 LEU A N 1
ATOM 1828 C CA . LEU A 1 225 ? 16.427 1.437 -17.686 1.00 95.94 225 LEU A CA 1
ATOM 1829 C C . LEU A 1 225 ? 16.758 0.444 -18.810 1.00 95.94 225 LEU A C 1
ATOM 1831 O O . LEU A 1 225 ? 16.716 -0.761 -18.572 1.00 95.94 225 LEU A O 1
ATOM 1835 N N . VAL A 1 226 ? 17.022 0.923 -20.031 1.00 94.88 226 VAL A N 1
ATOM 1836 C CA . VAL A 1 226 ? 17.317 0.048 -21.180 1.00 94.88 226 VAL A CA 1
ATOM 1837 C C . VAL A 1 226 ? 18.810 -0.201 -21.363 1.00 94.88 226 VAL A C 1
ATOM 1839 O O . VAL A 1 226 ? 19.181 -1.266 -21.834 1.00 94.88 226 VAL A O 1
ATOM 1842 N N . VAL A 1 227 ? 19.679 0.726 -20.962 1.00 93.12 227 VAL A N 1
ATOM 1843 C CA . VAL A 1 227 ? 21.139 0.563 -21.069 1.00 93.12 227 VAL A CA 1
ATOM 1844 C C . VAL A 1 227 ? 21.722 -0.222 -19.889 1.00 93.12 227 VAL A C 1
ATOM 1846 O O . VAL A 1 227 ? 22.831 -0.752 -19.989 1.00 93.12 227 VAL A O 1
ATOM 1849 N N . SER A 1 228 ? 20.992 -0.350 -18.775 1.00 92.94 228 SER A N 1
ATOM 1850 C CA . SER A 1 228 ? 21.450 -1.139 -17.631 1.00 92.94 228 SER A CA 1
ATOM 1851 C C . SER A 1 228 ? 21.755 -2.587 -18.027 1.00 92.94 228 SER A C 1
ATOM 1853 O O . SER A 1 228 ? 21.050 -3.226 -18.806 1.00 92.94 228 SER A O 1
ATOM 1855 N N . ARG A 1 229 ? 22.815 -3.158 -17.445 1.00 91.88 229 ARG A N 1
ATOM 1856 C CA . ARG A 1 229 ? 23.232 -4.542 -17.729 1.00 91.88 229 ARG A CA 1
ATOM 1857 C C . ARG A 1 229 ? 22.175 -5.571 -17.316 1.00 91.88 229 ARG A C 1
ATOM 1859 O O . ARG A 1 229 ? 22.059 -6.640 -17.921 1.00 91.88 229 ARG A O 1
ATOM 1866 N N . HIS A 1 230 ? 21.419 -5.257 -16.271 1.00 92.06 230 HIS A N 1
ATOM 1867 C CA . HIS A 1 230 ? 20.354 -6.087 -15.732 1.00 92.06 230 HIS A CA 1
ATOM 1868 C C . HIS A 1 230 ? 19.013 -5.376 -15.874 1.00 92.06 230 HIS A C 1
ATOM 1870 O O . HIS A 1 230 ? 18.939 -4.156 -15.739 1.00 92.06 230 HIS A O 1
ATOM 1876 N N . ALA A 1 231 ? 17.950 -6.153 -16.098 1.00 91.56 231 ALA A N 1
ATOM 1877 C CA . ALA A 1 231 ? 16.598 -5.615 -16.123 1.00 91.56 231 ALA A CA 1
ATOM 1878 C C . ALA A 1 231 ? 16.271 -4.942 -14.774 1.00 91.56 231 ALA A C 1
ATOM 1880 O O . ALA A 1 231 ? 16.704 -5.464 -13.736 1.00 91.56 231 ALA A O 1
ATOM 1881 N N . PRO A 1 232 ? 15.477 -3.854 -14.761 1.00 93.56 232 PRO A N 1
ATOM 1882 C CA . PRO A 1 232 ? 15.024 -3.195 -13.535 1.00 93.56 232 PRO A CA 1
ATOM 1883 C C . PRO A 1 232 ? 14.411 -4.205 -12.564 1.00 93.56 232 PRO A C 1
ATOM 1885 O O . PRO A 1 232 ? 13.701 -5.110 -13.003 1.00 93.56 232 PRO A O 1
ATOM 1888 N N . ASP A 1 233 ? 14.645 -4.090 -11.264 1.00 93.44 233 ASP A N 1
ATOM 1889 C CA . ASP A 1 233 ? 14.032 -4.994 -10.284 1.00 93.44 233 ASP A CA 1
ATOM 1890 C C . ASP A 1 233 ? 12.815 -4.359 -9.602 1.00 93.44 233 ASP A C 1
ATOM 1892 O O . ASP A 1 233 ? 12.291 -3.329 -10.035 1.00 93.44 233 ASP A O 1
ATOM 1896 N N . ILE A 1 234 ? 12.305 -5.029 -8.566 1.00 95.06 234 ILE A N 1
ATOM 1897 C CA . ILE A 1 234 ? 11.173 -4.523 -7.795 1.00 95.06 234 ILE A CA 1
ATOM 1898 C C . ILE A 1 234 ? 11.516 -3.232 -7.046 1.00 95.06 234 ILE A C 1
ATOM 1900 O O . ILE A 1 234 ? 10.660 -2.360 -6.922 1.00 95.06 234 ILE A O 1
ATOM 1904 N N . TYR A 1 235 ? 12.767 -3.066 -6.616 1.00 95.00 235 TYR A N 1
ATOM 1905 C CA . TYR A 1 235 ? 13.201 -1.856 -5.933 1.00 95.00 235 TYR A CA 1
ATOM 1906 C C . TYR A 1 235 ? 13.234 -0.682 -6.904 1.00 95.00 235 TYR A C 1
ATOM 1908 O O . TYR A 1 235 ? 12.727 0.379 -6.565 1.00 95.00 235 TYR A O 1
ATOM 1916 N N . THR A 1 236 ? 13.679 -0.890 -8.151 1.00 96.00 236 THR A N 1
ATOM 1917 C CA . THR A 1 236 ? 13.565 0.141 -9.197 1.00 96.00 236 THR A CA 1
ATOM 1918 C C . THR A 1 236 ? 12.116 0.575 -9.425 1.00 96.00 236 THR A C 1
ATOM 1920 O O . THR A 1 236 ? 11.845 1.761 -9.608 1.00 96.00 236 THR A O 1
ATOM 1923 N N . TYR A 1 237 ? 11.164 -0.361 -9.377 1.00 97.19 237 TYR A N 1
ATOM 1924 C CA . TYR A 1 237 ? 9.737 -0.043 -9.488 1.00 97.19 237 TYR A CA 1
ATOM 1925 C C . TYR A 1 237 ? 9.251 0.791 -8.299 1.00 97.19 237 TYR A C 1
ATOM 1927 O O . TYR A 1 237 ? 8.629 1.830 -8.513 1.00 97.19 237 TYR A O 1
ATOM 1935 N N . ASN A 1 238 ? 9.564 0.373 -7.070 1.00 96.62 238 ASN A N 1
ATOM 1936 C CA . ASN A 1 238 ? 9.189 1.106 -5.860 1.00 96.62 238 ASN A CA 1
ATOM 1937 C C . ASN A 1 238 ? 9.792 2.524 -5.869 1.00 96.62 238 ASN A C 1
ATOM 1939 O O . ASN A 1 238 ? 9.066 3.493 -5.656 1.00 96.62 238 ASN A O 1
ATOM 1943 N N . THR A 1 239 ? 11.083 2.659 -6.198 1.00 96.62 239 THR A N 1
ATOM 1944 C CA . THR A 1 239 ? 11.783 3.948 -6.309 1.00 96.62 239 THR A CA 1
ATOM 1945 C C . THR A 1 239 ? 11.105 4.869 -7.316 1.00 96.62 239 THR A C 1
ATOM 1947 O O . THR A 1 239 ? 10.839 6.025 -7.000 1.00 96.62 239 THR A O 1
ATOM 1950 N N . LEU A 1 240 ? 10.796 4.376 -8.519 1.00 97.69 240 LEU A N 1
ATOM 1951 C CA . LEU A 1 240 ? 10.185 5.210 -9.552 1.00 97.69 240 LEU A CA 1
ATOM 1952 C C . LEU A 1 240 ? 8.745 5.611 -9.214 1.00 97.69 240 LEU A C 1
ATOM 1954 O O . LEU A 1 240 ? 8.387 6.754 -9.476 1.00 97.69 240 LEU A O 1
ATOM 1958 N N . ILE A 1 241 ? 7.934 4.721 -8.626 1.00 97.81 241 ILE A N 1
ATOM 1959 C CA . ILE A 1 241 ? 6.567 5.061 -8.183 1.00 97.81 241 ILE A CA 1
ATOM 1960 C C . ILE A 1 241 ? 6.622 6.222 -7.184 1.00 97.81 241 ILE A C 1
ATOM 1962 O O . ILE A 1 241 ? 5.968 7.244 -7.387 1.00 97.81 241 ILE A O 1
ATOM 1966 N N . VAL A 1 242 ? 7.456 6.094 -6.147 1.00 95.94 242 VAL A N 1
ATOM 1967 C CA . VAL A 1 242 ? 7.585 7.115 -5.098 1.00 95.94 242 VAL A CA 1
ATOM 1968 C C . VAL A 1 242 ? 8.133 8.425 -5.665 1.00 95.94 242 VAL A C 1
ATOM 1970 O O . VAL A 1 242 ? 7.542 9.479 -5.436 1.00 95.94 242 VAL A O 1
ATOM 1973 N N . ALA A 1 243 ? 9.209 8.372 -6.458 1.00 95.94 243 ALA A N 1
ATOM 1974 C CA . ALA A 1 243 ? 9.836 9.565 -7.026 1.00 95.94 243 ALA A CA 1
ATOM 1975 C C . ALA A 1 243 ? 8.897 10.324 -7.980 1.00 95.94 243 ALA A C 1
ATOM 1977 O O . ALA A 1 243 ? 8.815 11.555 -7.935 1.00 95.94 243 ALA A O 1
ATOM 1978 N N . PHE A 1 244 ? 8.155 9.609 -8.835 1.00 96.94 244 PHE A N 1
ATOM 1979 C CA . PHE A 1 244 ? 7.192 10.241 -9.733 1.00 96.94 244 PHE A CA 1
ATOM 1980 C C . PHE A 1 244 ? 6.012 10.843 -8.971 1.00 96.94 244 PHE A C 1
ATOM 1982 O O . PHE A 1 244 ? 5.634 11.978 -9.262 1.00 96.94 244 PHE A O 1
ATOM 1989 N N . ASP A 1 245 ? 5.460 10.150 -7.975 1.00 95.44 245 ASP A N 1
ATOM 1990 C CA . ASP A 1 245 ? 4.345 10.679 -7.185 1.00 95.44 245 ASP A CA 1
ATOM 1991 C C . ASP A 1 245 ? 4.748 11.919 -6.375 1.00 95.44 245 ASP A C 1
ATOM 1993 O O . ASP A 1 245 ? 4.033 12.925 -6.411 1.00 95.44 245 ASP A O 1
ATOM 1997 N N . LYS A 1 246 ? 5.934 11.899 -5.749 1.00 93.94 246 LYS A N 1
ATOM 1998 C CA . LYS A 1 246 ? 6.537 13.050 -5.049 1.00 93.94 246 LYS A CA 1
ATOM 1999 C C . LYS A 1 246 ? 6.634 14.275 -5.961 1.00 93.94 246 LYS A C 1
ATOM 2001 O O . LYS A 1 246 ? 6.293 15.391 -5.572 1.00 93.94 246 LYS A O 1
ATOM 2006 N N . CYS A 1 247 ? 7.020 14.057 -7.218 1.00 93.25 247 CYS A N 1
ATOM 2007 C CA . CYS A 1 247 ? 7.146 15.106 -8.231 1.00 93.25 247 CYS A CA 1
ATOM 2008 C C . CYS A 1 247 ? 5.831 15.464 -8.949 1.00 93.25 247 CYS A C 1
ATOM 2010 O O . CYS A 1 247 ? 5.863 16.213 -9.926 1.00 93.25 247 CYS A O 1
ATOM 2012 N N . ARG A 1 248 ? 4.673 14.950 -8.500 1.00 93.06 248 ARG A N 1
ATOM 2013 C CA . ARG A 1 248 ? 3.354 15.125 -9.151 1.00 93.06 248 ARG A CA 1
ATOM 2014 C C . ARG A 1 248 ? 3.303 14.627 -10.600 1.00 93.06 248 ARG A C 1
ATOM 2016 O O . ARG A 1 248 ? 2.519 15.105 -11.417 1.00 93.06 248 ARG A O 1
ATOM 2023 N N . LEU A 1 249 ? 4.127 13.636 -10.910 1.00 94.44 249 LEU A N 1
ATOM 2024 C CA . LEU A 1 249 ? 4.212 12.932 -12.185 1.00 94.44 249 LEU A CA 1
ATOM 2025 C C . LEU A 1 249 ? 3.510 11.566 -12.094 1.00 94.44 249 LEU A C 1
ATOM 2027 O O . LEU A 1 249 ? 3.931 10.603 -12.729 1.00 94.44 249 LEU A O 1
ATOM 2031 N N . SER A 1 250 ? 2.416 11.483 -11.331 1.00 93.94 250 SER A N 1
ATOM 2032 C CA . SER A 1 250 ? 1.698 10.236 -11.023 1.00 93.94 250 SER A CA 1
ATOM 2033 C C . SER A 1 250 ? 1.202 9.482 -12.260 1.00 93.94 250 SER A C 1
ATOM 2035 O O . SER A 1 250 ? 1.148 8.254 -12.269 1.00 93.94 250 SER A O 1
ATOM 2037 N N . PHE A 1 251 ? 0.955 10.189 -13.364 1.00 94.00 251 PHE A N 1
ATOM 2038 C CA . PHE A 1 251 ? 0.658 9.563 -14.652 1.00 94.00 251 PHE A CA 1
ATOM 2039 C C . PHE A 1 251 ? 1.786 8.646 -15.160 1.00 94.00 251 PHE A C 1
ATOM 2041 O O . PHE A 1 251 ? 1.528 7.757 -15.962 1.00 94.00 251 PHE A O 1
ATOM 2048 N N . PHE A 1 252 ? 3.038 8.807 -14.734 1.00 97.19 252 PHE A N 1
ATOM 2049 C CA . PHE A 1 252 ? 4.118 7.869 -15.063 1.00 97.19 252 PHE A CA 1
ATOM 2050 C C . PHE A 1 252 ? 4.161 6.692 -14.081 1.00 97.19 252 PHE A C 1
ATOM 2052 O O . PHE A 1 252 ? 4.325 5.550 -14.519 1.00 97.19 252 PHE A O 1
ATOM 2059 N N . SER A 1 253 ? 3.893 6.934 -12.793 1.00 97.38 253 SER A N 1
ATOM 2060 C CA . SER A 1 253 ? 3.697 5.887 -11.779 1.00 97.38 253 SER A CA 1
ATOM 2061 C C . SER A 1 253 ? 2.607 4.891 -12.188 1.00 97.38 253 SER A C 1
ATOM 2063 O O . SER A 1 253 ? 2.822 3.683 -12.109 1.00 97.38 253 SER A O 1
ATOM 2065 N N . ASP A 1 254 ? 1.491 5.370 -12.749 1.00 96.38 254 ASP A N 1
ATOM 2066 C CA . ASP A 1 254 ? 0.416 4.528 -13.291 1.00 96.38 254 ASP A CA 1
ATOM 2067 C C . ASP A 1 254 ? 0.932 3.497 -14.312 1.00 96.38 254 ASP A C 1
ATOM 2069 O O . ASP A 1 254 ? 0.488 2.347 -14.336 1.00 96.38 254 ASP A O 1
ATOM 2073 N N . ALA A 1 255 ? 1.870 3.886 -15.188 1.00 97.25 255 ALA A N 1
ATOM 2074 C CA . ALA A 1 255 ? 2.434 2.980 -16.193 1.00 97.25 255 ALA A CA 1
ATOM 2075 C C . ALA A 1 255 ? 3.282 1.885 -15.540 1.00 97.25 255 ALA A C 1
ATOM 2077 O O . ALA A 1 255 ? 3.231 0.726 -15.962 1.00 97.25 255 ALA A O 1
ATOM 2078 N N . ILE A 1 256 ? 4.041 2.254 -14.507 1.00 98.00 256 ILE A N 1
ATOM 2079 C CA . ILE A 1 256 ? 4.901 1.343 -13.752 1.00 98.00 256 ILE A CA 1
ATOM 2080 C C . ILE A 1 256 ? 4.049 0.344 -12.976 1.00 98.00 256 ILE A C 1
ATOM 2082 O O . ILE A 1 256 ? 4.282 -0.858 -13.078 1.00 98.00 256 ILE A O 1
ATOM 2086 N N . ILE A 1 257 ? 3.013 0.810 -12.278 1.00 97.56 257 ILE A N 1
ATOM 2087 C CA . ILE A 1 257 ? 2.077 -0.043 -11.534 1.00 97.56 257 ILE A CA 1
ATOM 2088 C C . ILE A 1 257 ? 1.334 -0.976 -12.490 1.00 97.56 257 ILE A C 1
ATOM 2090 O O . ILE A 1 257 ? 1.220 -2.179 -12.245 1.00 97.56 257 ILE A O 1
ATOM 2094 N N . TRP A 1 258 ? 0.884 -0.462 -13.635 1.00 96.00 258 TRP A N 1
ATOM 2095 C CA . TRP A 1 258 ? 0.240 -1.290 -14.646 1.00 96.00 258 TRP A CA 1
ATOM 2096 C C . TRP A 1 258 ? 1.191 -2.370 -15.187 1.00 96.00 258 TRP A C 1
ATOM 2098 O O . TRP A 1 258 ? 0.777 -3.525 -15.329 1.00 96.00 258 TRP A O 1
ATOM 2108 N N . SER A 1 259 ? 2.459 -2.024 -15.454 1.00 96.56 259 SER A N 1
ATOM 2109 C CA . SER A 1 259 ? 3.500 -2.976 -15.871 1.00 96.56 259 SER A CA 1
ATOM 2110 C C . SER A 1 259 ? 3.764 -4.020 -14.784 1.00 96.56 259 SER A C 1
ATOM 2112 O O . SER A 1 259 ? 3.815 -5.222 -15.071 1.00 96.56 259 SER A O 1
ATOM 2114 N N . PHE A 1 260 ? 3.832 -3.582 -13.522 1.00 96.56 260 PHE A N 1
ATOM 2115 C CA . PHE A 1 260 ? 3.983 -4.459 -12.370 1.00 96.56 260 PHE A CA 1
ATOM 2116 C C . PHE A 1 260 ? 2.868 -5.488 -12.324 1.00 96.56 260 PHE A C 1
ATOM 2118 O O . PHE A 1 260 ? 3.187 -6.654 -12.152 1.00 96.56 260 PHE A O 1
ATOM 2125 N N . PHE A 1 261 ? 1.598 -5.114 -12.525 1.00 94.38 261 PHE A N 1
ATOM 2126 C CA . PHE A 1 261 ? 0.476 -6.058 -12.477 1.00 94.38 261 PHE A CA 1
ATOM 2127 C C . PHE A 1 261 ? 0.329 -6.920 -13.738 1.00 94.38 261 PHE A C 1
ATOM 2129 O O . PHE A 1 261 ? 0.015 -8.106 -13.622 1.00 94.38 261 PHE A O 1
ATOM 2136 N N . ASN A 1 262 ? 0.604 -6.393 -14.933 1.00 92.69 262 ASN A N 1
ATOM 2137 C CA . ASN A 1 262 ? 0.201 -7.049 -16.186 1.00 92.69 262 ASN A CA 1
ATOM 2138 C C . ASN A 1 262 ? 1.349 -7.561 -17.063 1.00 92.69 262 ASN A C 1
ATOM 2140 O O . ASN A 1 262 ? 1.124 -8.469 -17.857 1.00 92.69 262 ASN A O 1
ATOM 2144 N N . GLU A 1 263 ? 2.554 -7.003 -16.955 1.00 92.50 263 GLU A N 1
ATOM 2145 C CA . GLU A 1 263 ? 3.655 -7.319 -17.878 1.00 92.50 263 GLU A CA 1
ATOM 2146 C C . GLU A 1 263 ? 4.767 -8.121 -17.230 1.00 92.50 263 GLU A C 1
ATOM 2148 O O . GLU A 1 263 ? 5.268 -9.069 -17.835 1.00 92.50 263 GLU A O 1
ATOM 2153 N N . ARG A 1 264 ? 5.137 -7.780 -15.995 1.00 91.50 264 ARG A N 1
ATOM 2154 C CA . ARG A 1 264 ? 6.277 -8.415 -15.335 1.00 91.50 264 ARG A CA 1
ATOM 2155 C C . ARG A 1 264 ? 5.865 -9.368 -14.234 1.00 91.50 264 ARG A C 1
ATOM 2157 O O . ARG A 1 264 ? 4.880 -9.176 -13.522 1.00 91.50 264 ARG A O 1
ATOM 2164 N N . LEU A 1 265 ? 6.662 -10.418 -14.068 1.00 90.38 265 LEU A N 1
ATOM 2165 C CA . LEU A 1 265 ? 6.506 -11.403 -13.001 1.00 90.38 265 LEU A CA 1
ATOM 2166 C C . LEU A 1 265 ? 7.421 -11.070 -11.822 1.00 90.38 265 LEU A C 1
ATOM 2168 O O . LEU A 1 265 ? 8.061 -11.957 -11.268 1.00 90.38 265 LEU A O 1
ATOM 2172 N N . LEU A 1 266 ? 7.472 -9.805 -11.411 1.00 92.69 266 LEU A N 1
ATOM 2173 C CA . LEU A 1 266 ? 8.214 -9.414 -10.217 1.00 92.69 266 LEU A CA 1
ATOM 2174 C C . LEU A 1 266 ? 7.540 -9.992 -8.967 1.00 92.69 266 LEU A C 1
ATOM 2176 O O . LEU A 1 266 ? 6.319 -10.167 -8.919 1.00 92.69 266 LEU A O 1
ATOM 2180 N N . ARG A 1 267 ? 8.350 -10.334 -7.967 1.00 92.88 267 ARG A N 1
ATOM 2181 C CA . ARG A 1 267 ? 7.861 -10.586 -6.610 1.00 92.88 267 ARG A CA 1
ATOM 2182 C C . ARG A 1 267 ? 7.828 -9.228 -5.893 1.00 92.88 267 ARG A C 1
ATOM 2184 O O . ARG A 1 267 ? 8.776 -8.468 -6.090 1.00 92.88 267 ARG A O 1
ATOM 2191 N N . PRO A 1 268 ? 6.755 -8.888 -5.159 1.00 94.19 268 PRO A N 1
ATOM 2192 C CA . PRO A 1 268 ? 6.726 -7.663 -4.366 1.00 94.19 268 PRO A CA 1
ATOM 2193 C C . PRO A 1 268 ? 7.701 -7.770 -3.188 1.00 94.19 268 PRO A C 1
ATOM 2195 O O . PRO A 1 268 ? 7.830 -8.848 -2.604 1.00 94.19 268 PRO A O 1
ATOM 2198 N N . SER A 1 269 ? 8.356 -6.663 -2.847 1.00 92.38 269 SER A N 1
ATOM 2199 C CA . SER A 1 269 ? 9.058 -6.497 -1.570 1.00 92.38 269 SER A CA 1
ATOM 2200 C C . SER A 1 269 ? 8.089 -5.998 -0.488 1.00 92.38 269 SER A C 1
ATOM 2202 O O . SER A 1 269 ? 6.901 -5.789 -0.772 1.00 92.38 269 SER A O 1
ATOM 2204 N N . LYS A 1 270 ? 8.588 -5.780 0.737 1.00 89.12 270 LYS A N 1
ATOM 2205 C CA . LYS A 1 270 ? 7.779 -5.318 1.878 1.00 89.12 270 LYS A CA 1
ATOM 2206 C C . LYS A 1 270 ? 7.070 -3.996 1.567 1.00 89.12 270 LYS A C 1
ATOM 2208 O O . LYS A 1 270 ? 5.907 -3.812 1.917 1.00 89.12 270 LYS A O 1
ATOM 2213 N N . LEU A 1 271 ? 7.736 -3.111 0.818 1.00 91.75 271 LEU A N 1
ATOM 2214 C CA . LEU A 1 271 ? 7.227 -1.774 0.502 1.00 91.75 271 LEU A CA 1
ATOM 2215 C C . LEU A 1 271 ? 6.561 -1.622 -0.859 1.00 91.75 271 LEU A C 1
ATOM 2217 O O . LEU A 1 271 ? 6.017 -0.555 -1.149 1.00 91.75 271 LEU A O 1
ATOM 2221 N N . THR A 1 272 ? 6.525 -2.667 -1.688 1.00 95.12 272 THR A N 1
ATOM 2222 C CA . THR A 1 272 ? 5.872 -2.574 -3.001 1.00 95.12 272 THR A CA 1
ATOM 2223 C C . THR A 1 272 ? 4.411 -2.165 -2.880 1.00 95.12 272 THR A C 1
ATOM 2225 O O . THR A 1 272 ? 3.960 -1.261 -3.583 1.00 95.12 272 THR A O 1
ATOM 2228 N N . PHE A 1 273 ? 3.661 -2.793 -1.974 1.00 95.31 273 PHE A N 1
ATOM 2229 C CA . PHE A 1 273 ? 2.259 -2.432 -1.789 1.00 95.31 273 PHE A CA 1
ATOM 2230 C C . PHE A 1 273 ? 2.086 -1.120 -1.025 1.00 95.31 273 PHE A C 1
ATOM 2232 O O . PHE A 1 273 ? 1.139 -0.407 -1.330 1.00 95.31 273 PHE A O 1
ATOM 2239 N N . CYS A 1 274 ? 3.013 -0.727 -0.147 1.00 94.56 274 CYS A N 1
ATOM 2240 C CA . CYS A 1 274 ? 3.003 0.615 0.447 1.00 94.56 274 CYS A CA 1
ATOM 2241 C C . CYS A 1 274 ? 3.095 1.696 -0.642 1.00 94.56 274 CYS A C 1
ATOM 2243 O O . CYS A 1 274 ? 2.247 2.585 -0.688 1.00 94.56 274 CYS A O 1
ATOM 2245 N N . ALA A 1 275 ? 4.040 1.563 -1.581 1.00 95.88 275 ALA A N 1
ATOM 2246 C CA . ALA A 1 275 ? 4.194 2.485 -2.707 1.00 95.88 275 ALA A CA 1
ATOM 2247 C C . ALA A 1 275 ? 2.947 2.517 -3.613 1.00 95.88 275 ALA A C 1
ATOM 2249 O O . ALA A 1 275 ? 2.453 3.592 -3.946 1.00 95.88 275 ALA A O 1
ATOM 2250 N N . ILE A 1 276 ? 2.388 1.351 -3.965 1.00 97.19 276 ILE A N 1
ATOM 2251 C CA . ILE A 1 276 ? 1.179 1.250 -4.806 1.00 97.19 276 ILE A CA 1
ATOM 2252 C C . ILE A 1 276 ? -0.057 1.842 -4.109 1.00 97.19 276 ILE A C 1
ATOM 2254 O O . ILE A 1 276 ? -0.833 2.570 -4.729 1.00 97.19 276 ILE A O 1
ATOM 2258 N N . LEU A 1 277 ? -0.272 1.530 -2.828 1.00 96.06 277 LEU A N 1
ATOM 2259 C CA . LEU A 1 277 ? -1.401 2.062 -2.061 1.00 96.06 277 LEU A CA 1
ATOM 2260 C C . LEU A 1 277 ? -1.276 3.578 -1.917 1.00 96.06 277 LEU A C 1
ATOM 2262 O O . LEU A 1 277 ? -2.260 4.292 -2.109 1.00 96.06 277 LEU A O 1
ATOM 2266 N N . ASN A 1 278 ? -0.066 4.069 -1.642 1.00 94.56 278 ASN A N 1
ATOM 2267 C CA . ASN A 1 278 ? 0.206 5.493 -1.547 1.00 94.56 278 ASN A CA 1
ATOM 2268 C C . ASN A 1 278 ? -0.073 6.228 -2.861 1.00 94.56 278 ASN A C 1
ATOM 2270 O O . ASN A 1 278 ? -0.757 7.250 -2.861 1.00 94.56 278 ASN A O 1
ATOM 2274 N N . HIS A 1 279 ? 0.368 5.663 -3.983 1.00 96.00 279 HIS A N 1
ATOM 2275 C CA . HIS A 1 279 ? 0.069 6.188 -5.309 1.00 96.00 279 HIS A CA 1
ATOM 2276 C C . HIS A 1 279 ? -1.437 6.387 -5.524 1.00 96.00 279 HIS A C 1
ATOM 2278 O O . HIS A 1 279 ? -1.893 7.472 -5.892 1.00 96.00 279 HIS A O 1
ATOM 2284 N N . PHE A 1 280 ? -2.242 5.358 -5.241 1.00 95.25 280 PHE A N 1
ATOM 2285 C CA . PHE A 1 280 ? -3.686 5.459 -5.435 1.00 95.25 280 PHE A CA 1
ATOM 2286 C C . PHE A 1 280 ? -4.341 6.490 -4.517 1.00 95.25 280 PHE A C 1
ATOM 2288 O O . PHE A 1 280 ? -5.290 7.146 -4.950 1.00 95.25 280 PHE A O 1
ATOM 2295 N N . ARG A 1 281 ? -3.827 6.678 -3.295 1.00 93.00 281 ARG A N 1
ATOM 2296 C CA . ARG A 1 281 ? -4.265 7.748 -2.385 1.00 93.00 281 ARG A CA 1
ATOM 2297 C C . ARG A 1 281 ? -3.979 9.129 -2.978 1.00 93.00 281 ARG A C 1
ATOM 2299 O O . ARG A 1 281 ? -4.888 9.945 -3.072 1.00 93.00 281 ARG A O 1
ATOM 2306 N N . VAL A 1 282 ? -2.757 9.355 -3.465 1.00 91.25 282 VAL A N 1
ATOM 2307 C CA . VAL A 1 282 ? -2.316 10.630 -4.066 1.00 91.25 282 VAL A CA 1
ATOM 2308 C C . VAL A 1 282 ? -3.125 10.983 -5.315 1.00 91.25 282 VAL A C 1
ATOM 2310 O O . VAL A 1 282 ? -3.506 12.136 -5.503 1.00 91.25 282 VAL A O 1
ATOM 2313 N N . VAL A 1 283 ? -3.420 9.995 -6.163 1.00 91.94 283 VAL A N 1
ATOM 2314 C CA . VAL A 1 283 ? -4.230 10.185 -7.380 1.00 91.94 283 VAL A CA 1
ATOM 2315 C C . VAL A 1 283 ? -5.732 10.283 -7.071 1.00 91.94 283 VAL A C 1
ATOM 2317 O O . VAL A 1 283 ? -6.509 10.736 -7.910 1.00 91.94 283 VAL A O 1
ATOM 2320 N N . GLY A 1 284 ? -6.173 9.864 -5.882 1.00 90.38 284 GLY A N 1
ATOM 2321 C CA . GLY A 1 284 ? -7.593 9.751 -5.545 1.00 90.38 284 GLY A CA 1
ATOM 2322 C C . GLY A 1 284 ? -8.296 8.589 -6.264 1.00 90.38 284 GLY A C 1
ATOM 2323 O O . GLY A 1 284 ? -9.513 8.606 -6.453 1.00 90.38 284 GLY A O 1
ATOM 2324 N N . ASN A 1 285 ? -7.553 7.560 -6.681 1.00 91.69 285 ASN A N 1
ATOM 2325 C CA . ASN A 1 285 ? -8.090 6.412 -7.409 1.00 91.69 285 ASN A CA 1
ATOM 2326 C C . ASN A 1 285 ? -8.597 5.323 -6.448 1.00 91.69 285 ASN A C 1
ATOM 2328 O O . ASN A 1 285 ? -7.928 4.316 -6.198 1.00 91.69 285 ASN A O 1
ATOM 2332 N N . ARG A 1 286 ? -9.827 5.502 -5.951 1.00 90.81 286 ARG A N 1
ATOM 2333 C CA . ARG A 1 286 ? -10.501 4.548 -5.049 1.00 90.81 286 ARG A CA 1
ATOM 2334 C C . ARG A 1 286 ? -10.566 3.128 -5.620 1.00 90.81 286 ARG A C 1
ATOM 2336 O O . ARG A 1 286 ? -10.367 2.160 -4.889 1.00 90.81 286 ARG A O 1
ATOM 2343 N N . THR A 1 287 ? -10.851 2.982 -6.914 1.00 90.19 287 THR A N 1
ATOM 2344 C CA . THR A 1 287 ? -10.980 1.663 -7.555 1.00 90.19 287 THR A CA 1
ATOM 2345 C C . THR A 1 287 ? -9.637 0.942 -7.614 1.00 90.19 287 THR A C 1
ATOM 2347 O O . THR A 1 287 ? -9.572 -0.244 -7.299 1.00 90.19 287 THR A O 1
ATOM 2350 N N . GLY A 1 288 ? -8.564 1.658 -7.964 1.00 91.88 288 GLY A N 1
ATOM 2351 C CA . GLY A 1 288 ? -7.198 1.133 -7.954 1.00 91.88 288 GLY A CA 1
ATOM 2352 C C . GLY A 1 288 ? -6.748 0.720 -6.553 1.00 91.88 288 GLY A C 1
ATOM 2353 O O . GLY A 1 288 ? -6.227 -0.380 -6.376 1.00 91.88 288 GLY A O 1
ATOM 2354 N N . PHE A 1 289 ? -7.044 1.546 -5.545 1.00 94.19 289 PHE A N 1
ATOM 2355 C CA . PHE A 1 289 ? -6.747 1.236 -4.146 1.00 94.19 289 PHE A CA 1
ATOM 2356 C C . PHE A 1 289 ? -7.422 -0.061 -3.691 1.00 94.19 289 PHE A C 1
ATOM 2358 O O . PHE A 1 289 ? -6.755 -0.981 -3.220 1.00 94.19 289 PHE A O 1
ATOM 2365 N N . LEU A 1 290 ? -8.737 -0.184 -3.904 1.00 92.06 290 LEU A N 1
ATOM 2366 C CA . LEU A 1 290 ? -9.463 -1.409 -3.573 1.00 92.06 290 LEU A CA 1
ATOM 2367 C C . LEU A 1 290 ? -8.926 -2.598 -4.377 1.00 92.06 290 LEU A C 1
ATOM 2369 O O . LEU A 1 290 ? -8.719 -3.667 -3.814 1.00 92.06 290 LEU A O 1
ATOM 2373 N N . TYR A 1 291 ? -8.623 -2.427 -5.664 1.00 92.38 291 TYR A N 1
ATOM 2374 C CA . TYR A 1 291 ? -8.009 -3.484 -6.467 1.00 92.38 291 TYR A CA 1
ATOM 2375 C C . TYR A 1 291 ? -6.689 -3.997 -5.859 1.00 92.38 291 TYR A C 1
ATOM 2377 O O . TYR A 1 291 ? -6.499 -5.214 -5.755 1.00 92.38 291 TYR A O 1
ATOM 2385 N N . ALA A 1 292 ? -5.823 -3.105 -5.367 1.00 94.94 292 ALA A N 1
ATOM 2386 C CA . ALA A 1 292 ? -4.611 -3.495 -4.648 1.00 94.94 292 ALA A CA 1
ATOM 2387 C C . ALA A 1 292 ? -4.928 -4.297 -3.373 1.00 94.94 292 ALA A C 1
ATOM 2389 O O . ALA A 1 292 ? -4.299 -5.331 -3.148 1.00 94.94 292 ALA A O 1
ATOM 2390 N N . LEU A 1 293 ? -5.954 -3.916 -2.600 1.00 94.25 293 LEU A N 1
ATOM 2391 C CA . LEU A 1 293 ? -6.394 -4.697 -1.432 1.00 94.25 293 LEU A CA 1
ATOM 2392 C C . LEU A 1 293 ? -6.878 -6.108 -1.805 1.00 94.25 293 LEU A C 1
ATOM 2394 O O . LEU A 1 293 ? -6.580 -7.063 -1.087 1.00 94.25 293 LEU A O 1
ATOM 2398 N N . SER A 1 294 ? -7.576 -6.280 -2.938 1.00 91.56 294 SER A N 1
ATOM 2399 C CA . SER A 1 294 ? -7.948 -7.634 -3.411 1.00 91.56 294 SER A CA 1
ATOM 2400 C C . SER A 1 294 ? -6.735 -8.462 -3.806 1.00 91.56 294 SER A C 1
ATOM 2402 O O . SER A 1 294 ? -6.751 -9.676 -3.634 1.00 91.56 294 SER A O 1
ATOM 2404 N N . CYS A 1 295 ? -5.687 -7.823 -4.328 1.00 93.00 295 CYS A N 1
ATOM 2405 C CA . CYS A 1 295 ? -4.450 -8.519 -4.662 1.00 93.00 295 CYS A CA 1
ATOM 2406 C C . CYS A 1 295 ? -3.728 -8.987 -3.390 1.00 93.00 295 CYS A C 1
ATOM 2408 O O . CYS A 1 295 ? -3.310 -10.141 -3.327 1.00 93.00 295 CYS A O 1
ATOM 2410 N N . ILE A 1 296 ? -3.631 -8.122 -2.373 1.00 92.75 296 ILE A N 1
ATOM 2411 C CA . ILE A 1 296 ? -3.022 -8.439 -1.070 1.00 92.75 296 ILE A CA 1
ATOM 2412 C C . ILE A 1 296 ? -3.742 -9.617 -0.398 1.00 92.75 296 ILE A C 1
ATOM 2414 O O . ILE A 1 296 ? -3.094 -10.563 0.042 1.00 92.75 296 ILE A O 1
ATOM 2418 N N . SER A 1 297 ? -5.076 -9.569 -0.360 1.00 88.94 297 SER A N 1
ATOM 2419 C CA . SER A 1 297 ? -5.931 -10.541 0.341 1.00 88.94 297 SER A CA 1
ATOM 2420 C C . SER A 1 297 ? -6.246 -11.820 -0.449 1.00 88.94 297 SER A C 1
ATOM 2422 O O . SER A 1 297 ? -6.986 -12.672 0.036 1.00 88.94 297 SER A O 1
ATOM 2424 N N . GLY A 1 298 ? -5.728 -11.961 -1.675 1.00 87.00 298 GLY A N 1
ATOM 2425 C CA . GLY A 1 298 ? -5.953 -13.145 -2.518 1.00 87.00 298 GLY A CA 1
ATOM 2426 C C . GLY A 1 298 ? -7.356 -13.267 -3.129 1.00 87.00 298 GLY A C 1
ATOM 2427 O O . GLY A 1 298 ? -7.679 -14.301 -3.710 1.00 87.00 298 GLY A O 1
ATOM 2428 N N . VAL A 1 299 ? -8.186 -12.223 -3.033 1.00 88.75 299 VAL A N 1
ATOM 2429 C CA . VAL A 1 299 ? -9.539 -12.176 -3.627 1.00 88.75 299 VAL A CA 1
ATOM 2430 C C . VAL A 1 299 ? -9.490 -11.931 -5.136 1.00 88.75 299 VAL A C 1
ATOM 2432 O O . VAL A 1 299 ? -10.417 -12.285 -5.858 1.00 88.75 299 VAL A O 1
ATOM 2435 N N . ASP A 1 300 ? -8.423 -11.309 -5.639 1.00 89.75 300 ASP A N 1
ATOM 2436 C CA . ASP A 1 300 ? -8.252 -11.111 -7.078 1.00 89.75 300 ASP A CA 1
ATOM 2437 C C . ASP A 1 300 ? -7.917 -12.433 -7.789 1.00 89.75 300 ASP A C 1
ATOM 2439 O O . ASP A 1 300 ? -6.880 -13.042 -7.534 1.00 89.75 300 ASP A O 1
ATOM 2443 N N . SER A 1 301 ? -8.768 -12.842 -8.732 1.00 84.19 301 SER A N 1
ATOM 2444 C CA . SER A 1 301 ? -8.623 -14.097 -9.481 1.00 84.19 301 SER A CA 1
ATOM 2445 C C . SER A 1 301 ? -7.635 -14.021 -10.649 1.00 84.19 301 SER A C 1
ATOM 2447 O O . SER A 1 301 ? -7.288 -15.048 -11.230 1.00 84.19 301 SER A O 1
ATOM 2449 N N . ARG A 1 302 ? -7.185 -12.819 -11.037 1.00 85.81 302 ARG A N 1
ATOM 2450 C CA . ARG A 1 302 ? -6.425 -12.615 -12.281 1.00 85.81 302 ARG A CA 1
ATOM 2451 C C . ARG A 1 302 ? -4.925 -12.468 -12.058 1.00 85.81 302 ARG A C 1
ATOM 2453 O O . ARG A 1 302 ? -4.120 -13.127 -12.719 1.00 85.81 302 ARG A O 1
ATOM 2460 N N . THR A 1 303 ? -4.540 -11.546 -11.191 1.00 85.75 303 THR A N 1
ATOM 2461 C CA . THR A 1 303 ? -3.150 -11.131 -10.966 1.00 85.75 303 THR A CA 1
ATOM 2462 C C . THR A 1 303 ? -2.628 -11.551 -9.600 1.00 85.75 303 THR A C 1
ATOM 2464 O O . THR A 1 303 ? -1.454 -11.927 -9.501 1.00 85.75 303 THR A O 1
ATOM 2467 N N . GLY A 1 304 ? -3.496 -11.511 -8.584 1.00 87.06 304 GLY A N 1
ATOM 2468 C CA . GLY A 1 304 ? -3.172 -11.712 -7.181 1.00 87.06 304 GLY A CA 1
ATOM 2469 C C . GLY A 1 304 ? -2.048 -10.799 -6.688 1.00 87.06 304 GLY A C 1
ATOM 2470 O O . GLY A 1 304 ? -1.586 -9.877 -7.362 1.00 87.06 304 GLY A O 1
ATOM 2471 N N . GLY A 1 305 ? -1.535 -11.104 -5.500 1.00 88.94 305 GLY A N 1
ATOM 2472 C CA . GLY A 1 305 ? -0.432 -10.366 -4.888 1.00 88.94 305 GLY A CA 1
ATOM 2473 C C . GLY A 1 305 ? 0.954 -10.641 -5.479 1.00 88.94 305 GLY A C 1
ATOM 2474 O O . GLY A 1 305 ? 1.950 -10.118 -4.998 1.00 88.94 305 GLY A O 1
ATOM 2475 N N . LYS A 1 306 ? 1.058 -11.498 -6.502 1.00 90.62 306 LYS A N 1
ATOM 2476 C CA . LYS A 1 306 ? 2.321 -11.918 -7.140 1.00 90.62 306 LYS A CA 1
ATOM 2477 C C . LYS A 1 306 ? 3.366 -12.552 -6.218 1.00 90.62 306 LYS A C 1
ATOM 2479 O O . LYS A 1 306 ? 4.511 -12.717 -6.647 1.00 90.62 306 LYS A O 1
ATOM 2484 N N . TRP A 1 307 ? 2.999 -12.999 -5.018 1.00 90.56 307 TRP A N 1
ATOM 2485 C CA . TRP A 1 307 ? 3.913 -13.712 -4.123 1.00 90.56 307 TRP A CA 1
ATOM 2486 C C . TRP A 1 307 ? 4.230 -15.122 -4.635 1.00 90.56 307 TRP A C 1
ATOM 2488 O O . TRP A 1 307 ? 5.351 -15.390 -5.083 1.00 90.56 307 TRP A O 1
ATOM 2498 N N . ARG A 1 308 ? 3.226 -16.005 -4.667 1.00 90.00 308 ARG A N 1
ATOM 2499 C CA . ARG A 1 308 ? 3.260 -17.323 -5.324 1.00 90.00 308 ARG A CA 1
ATOM 2500 C C . ARG A 1 308 ? 1.851 -17.718 -5.770 1.00 90.00 308 ARG A C 1
ATOM 2502 O O . ARG A 1 308 ? 0.874 -17.311 -5.152 1.00 90.00 308 ARG A O 1
ATOM 2509 N N . ARG A 1 309 ? 1.762 -18.518 -6.837 1.00 91.56 309 ARG A N 1
ATOM 2510 C CA . ARG A 1 309 ? 0.513 -19.143 -7.293 1.00 91.56 309 ARG A CA 1
ATOM 2511 C C . ARG A 1 309 ? 0.746 -20.539 -7.867 1.00 91.56 309 ARG A C 1
ATOM 2513 O O . ARG A 1 309 ? 1.856 -20.812 -8.345 1.00 91.56 309 ARG A O 1
ATOM 2520 N N . ARG A 1 310 ? -0.281 -21.388 -7.848 1.00 92.25 310 ARG A N 1
ATOM 2521 C CA . ARG A 1 310 ? -0.322 -22.705 -8.512 1.00 92.25 310 ARG A CA 1
ATOM 2522 C C . ARG A 1 310 ? -1.678 -22.910 -9.173 1.00 92.25 310 ARG A C 1
ATOM 2524 O O . ARG A 1 310 ? -2.677 -22.476 -8.605 1.00 92.25 310 ARG A O 1
ATOM 2531 N N . HIS A 1 311 ? -1.689 -23.508 -10.359 1.00 93.44 311 HIS A N 1
ATOM 2532 C CA . HIS A 1 311 ? -2.940 -23.878 -11.014 1.00 93.44 311 HIS A CA 1
ATOM 2533 C C . HIS A 1 311 ? -3.544 -25.085 -10.293 1.00 93.44 311 HIS A C 1
ATOM 2535 O O . HIS A 1 311 ? -2.791 -25.874 -9.716 1.00 93.44 311 HIS A O 1
ATOM 2541 N N . PHE A 1 312 ? -4.867 -25.239 -10.301 1.00 92.75 312 PHE A N 1
ATOM 2542 C CA . PHE A 1 312 ? -5.492 -26.383 -9.630 1.00 92.75 312 PHE A CA 1
ATOM 2543 C C . PHE A 1 312 ? -5.021 -27.724 -10.221 1.00 92.75 312 PHE A C 1
ATOM 2545 O O . PHE A 1 312 ? -4.699 -28.631 -9.461 1.00 92.75 312 PHE A O 1
ATOM 2552 N N . GLU A 1 313 ? -4.852 -27.804 -11.546 1.00 94.56 313 GLU A N 1
ATOM 2553 C CA . GLU A 1 313 ? -4.360 -29.011 -12.235 1.00 94.56 313 GLU A CA 1
ATOM 2554 C C . GLU A 1 313 ? -2.962 -29.423 -11.751 1.00 94.56 313 GLU A C 1
ATOM 2556 O O . GLU A 1 313 ? -2.687 -30.609 -11.575 1.00 94.56 313 GLU A O 1
ATOM 2561 N N . ASP A 1 314 ? -2.078 -28.454 -11.471 1.00 93.00 314 ASP A N 1
ATOM 2562 C CA . ASP A 1 314 ? -0.753 -28.749 -10.912 1.00 93.00 314 ASP A CA 1
ATOM 2563 C C . ASP A 1 314 ? -0.892 -29.376 -9.515 1.00 93.00 314 ASP A C 1
ATOM 2565 O O . ASP A 1 314 ? -0.154 -30.287 -9.146 1.00 93.00 314 ASP A O 1
ATOM 2569 N N . VAL A 1 315 ? -1.831 -28.881 -8.706 1.00 92.38 315 VAL A N 1
ATOM 2570 C CA . VAL A 1 315 ? -2.060 -29.399 -7.350 1.00 92.38 315 VAL A CA 1
ATOM 2571 C C . VAL A 1 315 ? -2.634 -30.814 -7.393 1.00 92.38 315 VAL A C 1
ATOM 2573 O O . VAL A 1 315 ? -2.197 -31.660 -6.615 1.00 92.38 315 VAL A O 1
ATOM 2576 N N . GLU A 1 316 ? -3.554 -31.090 -8.319 1.00 90.69 316 GLU A N 1
ATOM 2577 C CA . GLU A 1 316 ? -4.107 -32.432 -8.537 1.00 90.69 316 GLU A CA 1
ATOM 2578 C C . GLU A 1 316 ? -3.040 -33.423 -9.015 1.00 90.69 316 GLU A C 1
ATOM 2580 O O . GLU A 1 316 ? -3.000 -34.568 -8.562 1.00 90.69 316 GLU A O 1
ATOM 2585 N N . GLN A 1 317 ? -2.141 -32.982 -9.900 1.00 93.75 317 GLN A N 1
ATOM 2586 C CA . GLN A 1 317 ? -1.098 -33.836 -10.461 1.00 93.75 317 GLN A CA 1
ATOM 2587 C C . GLN A 1 317 ? -0.000 -34.191 -9.446 1.00 93.75 317 GLN A C 1
ATOM 2589 O O . GLN A 1 317 ? 0.573 -35.281 -9.515 1.00 93.75 317 GLN A O 1
ATOM 2594 N N . TYR A 1 318 ? 0.322 -33.286 -8.517 1.00 92.62 318 TYR A N 1
ATOM 2595 C CA . TYR A 1 318 ? 1.434 -33.455 -7.581 1.00 92.62 318 TYR A CA 1
ATOM 2596 C C . TYR A 1 318 ? 0.941 -33.513 -6.125 1.00 92.62 318 TYR A C 1
ATOM 2598 O O . TYR A 1 318 ? 0.772 -32.464 -5.501 1.00 92.62 318 TYR A O 1
ATOM 2606 N N . PRO A 1 319 ? 0.841 -34.710 -5.506 1.00 87.12 319 PRO A N 1
ATOM 2607 C CA . PRO A 1 319 ? 0.334 -34.878 -4.137 1.00 87.12 319 PRO A CA 1
ATOM 2608 C C . PRO A 1 319 ? 1.051 -34.036 -3.070 1.00 87.12 319 PRO A C 1
ATOM 2610 O O . PRO A 1 319 ? 0.453 -33.642 -2.072 1.00 87.12 319 PRO A O 1
ATOM 2613 N N . LEU A 1 320 ? 2.329 -33.702 -3.286 1.00 89.19 320 LEU A N 1
ATOM 2614 C CA . LEU A 1 320 ? 3.106 -32.835 -2.390 1.00 89.19 320 LEU A CA 1
ATOM 2615 C C . LEU A 1 320 ? 2.561 -31.397 -2.315 1.00 89.19 320 LEU A C 1
ATOM 2617 O O . LEU A 1 320 ? 2.812 -30.698 -1.335 1.00 89.19 320 LEU A O 1
ATOM 2621 N N . LEU A 1 321 ? 1.829 -30.946 -3.338 1.00 91.00 321 LEU A N 1
ATOM 2622 C CA . LEU A 1 321 ? 1.217 -29.620 -3.381 1.00 91.00 321 LEU A CA 1
ATOM 2623 C C . LEU A 1 321 ? -0.146 -29.572 -2.687 1.00 91.00 321 LEU A C 1
ATOM 2625 O O . LEU A 1 321 ? -0.598 -28.476 -2.368 1.00 91.00 321 LEU A O 1
ATOM 2629 N N . VAL A 1 322 ? -0.775 -30.715 -2.400 1.00 89.50 322 VAL A N 1
ATOM 2630 C CA . VAL A 1 322 ? -2.091 -30.768 -1.743 1.00 89.50 322 VAL A CA 1
ATOM 2631 C C . VAL A 1 322 ? -2.017 -30.156 -0.346 1.00 89.50 322 VAL A C 1
ATOM 2633 O O . VAL A 1 322 ? -2.776 -29.245 -0.035 1.00 89.50 322 VAL A O 1
ATOM 2636 N N . ASN A 1 323 ? -1.032 -30.558 0.464 1.00 88.94 323 ASN A N 1
ATOM 2637 C CA . ASN A 1 323 ? -0.830 -29.976 1.797 1.00 88.94 323 ASN A CA 1
ATOM 2638 C C . ASN A 1 323 ? -0.521 -28.475 1.735 1.00 88.94 323 ASN A C 1
ATOM 2640 O O . ASN A 1 323 ? -0.919 -27.722 2.617 1.00 88.94 323 ASN A O 1
ATOM 2644 N N . TRP A 1 324 ? 0.180 -28.033 0.686 1.00 90.38 324 TRP A N 1
ATOM 2645 C CA . TRP A 1 324 ? 0.429 -26.611 0.463 1.00 90.38 324 TRP A CA 1
ATOM 2646 C C . TRP A 1 324 ? -0.865 -25.867 0.110 1.00 90.38 324 TRP A C 1
ATOM 2648 O O . TRP A 1 324 ? -1.079 -24.775 0.618 1.00 90.38 324 TRP A O 1
ATOM 2658 N N . ALA A 1 325 ? -1.730 -26.447 -0.723 1.00 89.56 325 ALA A N 1
ATOM 2659 C CA . ALA A 1 325 ? -2.975 -25.837 -1.182 1.00 89.56 325 ALA A CA 1
ATOM 2660 C C . ALA A 1 325 ? -4.078 -25.801 -0.109 1.00 89.56 325 ALA A C 1
ATOM 2662 O O . ALA A 1 325 ? -4.844 -24.842 -0.067 1.00 89.56 325 ALA A O 1
ATOM 2663 N N . LEU A 1 326 ? -4.138 -26.813 0.764 1.00 88.75 326 LEU A N 1
ATOM 2664 C CA . LEU A 1 326 ? -5.132 -26.923 1.841 1.00 88.75 326 LEU A CA 1
ATOM 2665 C C . LEU A 1 326 ? -4.926 -25.922 2.983 1.00 88.75 326 LEU A C 1
ATOM 2667 O O . LEU A 1 326 ? -5.824 -25.720 3.795 1.00 88.75 326 LEU A O 1
ATOM 2671 N N . ASP A 1 327 ? -3.757 -25.297 3.068 1.00 89.19 327 ASP A N 1
ATOM 2672 C CA . ASP A 1 327 ? -3.479 -24.298 4.088 1.00 89.19 327 ASP A CA 1
ATOM 2673 C C . ASP A 1 327 ? -4.091 -22.942 3.697 1.00 89.19 327 ASP A C 1
ATOM 2675 O O . ASP A 1 327 ? -3.447 -22.101 3.058 1.00 89.19 327 ASP A O 1
ATOM 2679 N N . THR A 1 328 ? -5.350 -22.766 4.112 1.00 85.62 328 THR A N 1
ATOM 2680 C CA . THR A 1 328 ? -6.205 -21.592 3.876 1.00 85.62 328 THR A CA 1
ATOM 2681 C C . THR A 1 328 ? -5.817 -20.361 4.692 1.00 85.62 328 THR A C 1
ATOM 2683 O O . THR A 1 328 ? -6.358 -19.286 4.450 1.00 85.62 328 THR A O 1
ATOM 2686 N N . THR A 1 329 ? -4.897 -20.488 5.654 1.00 85.19 329 THR A N 1
ATOM 2687 C CA . THR A 1 329 ? -4.471 -19.345 6.483 1.00 85.19 329 THR A CA 1
ATOM 2688 C C . THR A 1 329 ? -3.600 -18.368 5.702 1.00 85.19 329 THR A C 1
ATOM 2690 O O . THR A 1 329 ? -3.679 -17.171 5.921 1.00 85.19 329 THR A O 1
ATOM 2693 N N . GLU A 1 330 ? -2.799 -18.863 4.755 1.00 86.25 330 GLU A N 1
ATOM 2694 C CA . GLU A 1 330 ? -1.921 -18.034 3.915 1.00 86.25 330 GLU A CA 1
ATOM 2695 C C . GLU A 1 330 ? -2.346 -18.018 2.445 1.00 86.25 330 GLU A C 1
ATOM 2697 O O . GLU A 1 330 ? -1.621 -17.496 1.586 1.00 86.25 330 GLU A O 1
ATOM 2702 N N . ARG A 1 331 ? -3.434 -18.719 2.106 1.00 90.56 331 ARG A N 1
ATOM 2703 C CA . ARG A 1 331 ? -3.812 -18.967 0.717 1.00 90.56 331 ARG A CA 1
ATOM 2704 C C . ARG A 1 331 ? -5.303 -18.872 0.514 1.00 90.56 331 ARG A C 1
ATOM 2706 O O . ARG A 1 331 ? -6.108 -19.208 1.375 1.00 90.56 331 ARG A O 1
ATOM 2713 N N . THR A 1 332 ? -5.668 -18.473 -0.692 1.00 90.38 332 THR A N 1
ATOM 2714 C CA . THR A 1 332 ? -7.053 -18.505 -1.147 1.00 90.38 332 THR A CA 1
ATOM 2715 C C . THR A 1 332 ? -7.116 -19.182 -2.500 1.00 90.38 332 THR A C 1
ATOM 2717 O O . THR A 1 332 ? -6.267 -18.958 -3.368 1.00 90.38 332 THR A O 1
ATOM 2720 N N . PHE A 1 333 ? -8.117 -20.037 -2.661 1.00 91.06 333 PHE A N 1
ATOM 2721 C CA . PHE A 1 333 ? -8.489 -20.583 -3.951 1.00 91.06 333 PHE A CA 1
ATOM 2722 C C . PHE A 1 333 ? -9.475 -19.622 -4.617 1.00 91.06 333 PHE A C 1
ATOM 2724 O O . PHE A 1 333 ? -10.577 -19.419 -4.110 1.00 91.06 333 PHE A O 1
ATOM 2731 N N . THR A 1 334 ? -9.057 -19.006 -5.722 1.00 88.00 334 THR A N 1
ATOM 2732 C CA . THR A 1 334 ? -9.856 -17.996 -6.424 1.00 88.00 334 THR A CA 1
ATOM 2733 C C . THR A 1 334 ? -9.715 -18.187 -7.932 1.00 88.00 334 THR A C 1
ATOM 2735 O O . THR A 1 334 ? -8.621 -18.034 -8.485 1.00 88.00 334 THR A O 1
ATOM 2738 N N . GLY A 1 335 ? -10.832 -18.474 -8.609 1.00 87.75 335 GLY A N 1
ATOM 2739 C CA . GLY A 1 335 ? -10.817 -18.932 -10.001 1.00 87.75 335 GLY A CA 1
ATOM 2740 C C . GLY A 1 335 ? -10.176 -20.317 -10.090 1.00 87.75 335 GLY A C 1
ATOM 2741 O O . GLY A 1 335 ? -10.473 -21.172 -9.269 1.00 87.75 335 GLY A O 1
ATOM 2742 N N . ASP A 1 336 ? -9.242 -20.500 -11.023 1.00 92.06 336 ASP A N 1
ATOM 2743 C CA . ASP A 1 336 ? -8.542 -21.780 -11.246 1.00 92.06 336 ASP A CA 1
ATOM 2744 C C . ASP A 1 336 ? -7.177 -21.859 -10.532 1.00 92.06 336 ASP A C 1
ATOM 2746 O O . ASP A 1 336 ? -6.317 -22.687 -10.848 1.00 92.06 336 ASP A O 1
ATOM 2750 N N . TRP A 1 337 ? -6.927 -20.944 -9.591 1.00 92.12 337 TRP A N 1
ATOM 2751 C CA . TRP A 1 337 ? -5.608 -20.732 -9.004 1.00 92.12 337 TRP A CA 1
ATOM 2752 C C . TRP A 1 337 ? -5.653 -20.704 -7.478 1.00 92.12 337 TRP A C 1
ATOM 2754 O O . TRP A 1 337 ? -6.490 -20.044 -6.862 1.00 92.12 337 TRP A O 1
ATOM 2764 N N . PHE A 1 338 ? -4.660 -21.351 -6.875 1.00 92.31 338 PHE A N 1
ATOM 2765 C CA . PHE A 1 338 ? -4.299 -21.166 -5.476 1.00 92.31 338 PHE A CA 1
ATOM 2766 C C . PHE A 1 338 ? -3.313 -20.009 -5.364 1.00 92.31 338 PHE A C 1
ATOM 2768 O O . PHE A 1 338 ? -2.194 -20.077 -5.891 1.00 92.31 338 PHE A O 1
ATOM 2775 N N . TRP A 1 339 ? -3.717 -18.953 -4.669 1.00 91.31 339 TRP A N 1
ATOM 2776 C CA . TRP A 1 339 ? -2.935 -17.742 -4.461 1.00 91.31 339 TRP A CA 1
ATOM 2777 C C . TRP A 1 339 ? -2.359 -17.729 -3.061 1.00 91.31 339 TRP A C 1
ATOM 2779 O O . TRP A 1 339 ? -3.110 -17.827 -2.099 1.00 91.31 339 TRP A O 1
ATOM 2789 N N . GLN A 1 340 ? -1.042 -17.561 -2.941 1.00 91.06 340 GLN A N 1
ATOM 2790 C CA . GLN A 1 340 ? -0.435 -17.252 -1.652 1.00 91.06 340 GLN A CA 1
ATOM 2791 C C . GLN A 1 340 ? -0.521 -15.752 -1.395 1.00 91.06 340 GLN A C 1
ATOM 2793 O O . GLN A 1 340 ? -0.146 -14.951 -2.263 1.00 91.06 340 GLN A O 1
ATOM 2798 N N . HIS A 1 341 ? -1.002 -15.395 -0.208 1.00 90.25 341 HIS A N 1
ATOM 2799 C CA . HIS A 1 341 ? -1.086 -14.021 0.260 1.00 90.25 341 HIS A CA 1
ATOM 2800 C C . HIS A 1 341 ? 0.302 -13.402 0.393 1.00 90.25 341 HIS A C 1
ATOM 2802 O O . HIS A 1 341 ? 1.325 -14.086 0.508 1.00 90.25 341 HIS A O 1
ATOM 2808 N N . ILE A 1 342 ? 0.335 -12.078 0.320 1.00 89.44 342 ILE A N 1
ATOM 2809 C CA . ILE A 1 342 ? 1.564 -11.312 0.503 1.00 89.44 342 ILE A CA 1
ATOM 2810 C C . ILE A 1 342 ? 1.807 -11.181 2.003 1.00 89.44 342 ILE A C 1
ATOM 2812 O O . ILE A 1 342 ? 0.888 -10.725 2.685 1.00 89.44 342 ILE A O 1
ATOM 2816 N N . PRO A 1 343 ? 3.009 -11.514 2.509 1.00 88.88 343 PRO A N 1
ATOM 2817 C CA . PRO A 1 343 ? 3.369 -11.208 3.886 1.00 88.88 343 PRO A CA 1
ATOM 2818 C C . PRO A 1 343 ? 3.152 -9.726 4.185 1.00 88.88 343 PRO A C 1
ATOM 2820 O O . PRO A 1 343 ? 3.544 -8.865 3.395 1.00 88.88 343 PRO A O 1
ATOM 2823 N N . LEU A 1 344 ? 2.483 -9.445 5.297 1.00 89.75 344 LEU A N 1
ATOM 2824 C CA . LEU A 1 344 ? 2.162 -8.089 5.711 1.00 89.75 344 LEU A CA 1
ATOM 2825 C C . LEU A 1 344 ? 3.118 -7.613 6.800 1.00 89.75 344 LEU A C 1
ATOM 2827 O O . LEU A 1 344 ? 3.563 -8.380 7.650 1.00 89.75 344 LEU A O 1
ATOM 2831 N N . HIS A 1 345 ? 3.373 -6.312 6.768 1.00 89.12 345 HIS A N 1
ATOM 2832 C CA . HIS A 1 345 ? 4.141 -5.580 7.768 1.00 89.12 345 HIS A CA 1
ATOM 2833 C C . HIS A 1 345 ? 3.260 -4.477 8.347 1.00 89.12 345 HIS A C 1
ATOM 2835 O O . HIS A 1 345 ? 2.276 -4.073 7.714 1.00 89.12 345 HIS A O 1
ATOM 2841 N N . ILE A 1 346 ? 3.623 -3.972 9.524 1.00 90.62 346 ILE A N 1
ATOM 2842 C CA . ILE A 1 346 ? 2.865 -2.925 10.223 1.00 90.62 346 ILE A CA 1
ATOM 2843 C C . ILE A 1 346 ? 2.684 -1.705 9.310 1.00 90.62 346 ILE A C 1
ATOM 2845 O O . ILE A 1 346 ? 1.560 -1.236 9.119 1.00 90.62 346 ILE A O 1
ATOM 2849 N N . SER A 1 347 ? 3.757 -1.289 8.630 1.00 89.38 347 SER A N 1
ATOM 2850 C CA . SER A 1 347 ? 3.734 -0.202 7.647 1.00 89.38 347 SER A CA 1
ATOM 2851 C C . SER A 1 347 ? 2.661 -0.399 6.568 1.00 89.38 347 SER A C 1
ATOM 2853 O O . SER A 1 347 ? 1.937 0.537 6.227 1.00 89.38 347 SER A O 1
ATOM 2855 N N . ALA A 1 348 ? 2.498 -1.615 6.039 1.00 92.25 348 ALA A N 1
ATOM 2856 C CA . ALA A 1 348 ? 1.488 -1.890 5.019 1.00 92.25 348 ALA A CA 1
ATOM 2857 C C . ALA A 1 348 ? 0.066 -1.748 5.580 1.00 92.25 348 ALA A C 1
ATOM 2859 O O . ALA A 1 348 ? -0.786 -1.140 4.934 1.00 92.25 348 ALA A O 1
ATOM 2860 N N . VAL A 1 349 ? -0.185 -2.254 6.791 1.00 94.56 349 VAL A N 1
ATOM 2861 C CA . VAL A 1 349 ? -1.492 -2.145 7.460 1.00 94.56 349 VAL A CA 1
ATOM 2862 C C . VAL A 1 349 ? -1.870 -0.682 7.698 1.00 94.56 349 VAL A C 1
ATOM 2864 O O . VAL A 1 349 ? -2.995 -0.276 7.411 1.00 94.56 349 VAL A O 1
ATOM 2867 N N . GLU A 1 350 ? -0.920 0.145 8.119 1.00 93.31 350 GLU A N 1
ATOM 2868 C CA . GLU A 1 350 ? -1.127 1.581 8.333 1.00 93.31 350 GLU A CA 1
ATOM 2869 C C . GLU A 1 350 ? -1.442 2.348 7.048 1.00 93.31 350 GLU A C 1
ATOM 2871 O O . GLU A 1 350 ? -2.322 3.216 7.037 1.00 93.31 350 GLU A O 1
ATOM 2876 N N . HIS A 1 351 ? -0.782 2.000 5.939 1.00 93.50 351 HIS A N 1
ATOM 2877 C CA . HIS A 1 351 ? -1.100 2.562 4.624 1.00 93.50 351 HIS A CA 1
ATOM 2878 C C . HIS A 1 351 ? -2.498 2.143 4.153 1.00 93.50 351 HIS A C 1
ATOM 2880 O O . HIS A 1 351 ? -3.179 2.928 3.485 1.00 93.50 351 HIS A O 1
ATOM 2886 N N . ILE A 1 352 ? -2.951 0.938 4.518 1.00 95.69 352 ILE A N 1
ATOM 2887 C CA . ILE A 1 352 ? -4.317 0.484 4.244 1.00 95.69 352 ILE A CA 1
ATOM 2888 C C . ILE A 1 352 ? -5.322 1.293 5.068 1.00 95.69 352 ILE A C 1
ATOM 2890 O O . ILE A 1 352 ? -6.254 1.840 4.483 1.00 95.69 352 ILE A O 1
ATOM 2894 N N . ILE A 1 353 ? -5.127 1.425 6.386 1.00 95.44 353 ILE A N 1
ATOM 2895 C CA . ILE A 1 353 ? -6.004 2.232 7.256 1.00 95.44 353 ILE A CA 1
ATOM 2896 C C . ILE A 1 353 ? -6.071 3.673 6.738 1.00 95.44 353 ILE A C 1
ATOM 2898 O O . ILE A 1 353 ? -7.157 4.191 6.491 1.00 95.44 353 ILE A O 1
ATOM 2902 N N . SER A 1 354 ? -4.918 4.287 6.471 1.00 93.62 354 SER A N 1
ATOM 2903 C CA . SER A 1 354 ? -4.832 5.656 5.949 1.00 93.62 354 SER A CA 1
ATOM 2904 C C . SER A 1 354 ? -5.557 5.827 4.613 1.00 93.62 354 SER A C 1
ATOM 2906 O O . SER A 1 354 ? -6.213 6.842 4.390 1.00 93.62 354 SER A O 1
ATOM 2908 N N . GLY A 1 355 ? -5.469 4.840 3.718 1.00 93.00 355 GLY A N 1
ATOM 2909 C CA . GLY A 1 355 ? -6.185 4.883 2.447 1.00 93.00 355 GLY A CA 1
ATOM 2910 C C . GLY A 1 355 ? -7.690 4.657 2.589 1.00 93.00 355 GLY A C 1
ATOM 2911 O O . GLY A 1 355 ? -8.466 5.306 1.892 1.00 93.00 355 GLY A O 1
ATOM 2912 N N . LEU A 1 356 ? -8.130 3.800 3.516 1.00 93.44 356 LEU A N 1
ATOM 2913 C CA . LEU A 1 356 ? -9.553 3.660 3.841 1.00 93.44 356 LEU A CA 1
ATOM 2914 C C . LEU A 1 356 ? -10.128 4.988 4.354 1.00 93.44 356 LEU A C 1
ATOM 2916 O O . LEU A 1 356 ? -11.206 5.375 3.910 1.00 93.44 356 LEU A O 1
ATOM 2920 N N . LEU A 1 357 ? -9.387 5.714 5.196 1.00 92.19 357 LEU A N 1
ATOM 2921 C CA . LEU A 1 357 ? -9.760 7.057 5.658 1.00 92.19 357 LEU A CA 1
ATOM 2922 C C . LEU A 1 357 ? -9.836 8.073 4.509 1.00 92.19 357 LEU A C 1
ATOM 2924 O O . LEU A 1 357 ? -10.846 8.760 4.369 1.00 92.19 357 LEU A O 1
ATOM 2928 N N . ASP A 1 358 ? -8.830 8.112 3.625 1.00 90.25 358 ASP A N 1
ATOM 2929 C CA . ASP A 1 358 ? -8.819 9.015 2.459 1.00 90.25 358 ASP A CA 1
ATOM 2930 C C . ASP A 1 358 ? -10.030 8.827 1.534 1.00 90.25 358 ASP A C 1
ATOM 2932 O O . ASP A 1 358 ? -10.491 9.782 0.906 1.00 90.25 358 ASP A O 1
ATOM 2936 N N . PHE A 1 359 ? -10.554 7.602 1.458 1.00 88.94 359 PHE A N 1
ATOM 2937 C CA . PHE A 1 359 ? -11.715 7.247 0.645 1.00 88.94 359 PHE A CA 1
ATOM 2938 C C . PHE A 1 359 ? -13.035 7.174 1.429 1.00 88.94 359 PHE A C 1
ATOM 2940 O O . PHE A 1 359 ? -14.008 6.631 0.898 1.00 88.94 359 PHE A O 1
ATOM 2947 N N . GLU A 1 360 ? -13.071 7.738 2.642 1.00 88.81 360 GLU A N 1
ATOM 2948 C CA . GLU A 1 360 ? -14.253 7.851 3.513 1.00 88.81 360 GLU A CA 1
ATOM 2949 C C . GLU A 1 360 ? -14.853 6.493 3.932 1.00 88.81 360 GLU A C 1
ATOM 2951 O O . GLU A 1 360 ? -16.052 6.360 4.163 1.00 88.81 360 GLU A O 1
ATOM 2956 N N . HIS A 1 361 ? -14.021 5.454 4.050 1.00 89.19 361 HIS A N 1
ATOM 2957 C CA . HIS A 1 361 ? -14.408 4.129 4.548 1.00 89.19 361 HIS A CA 1
ATOM 2958 C C . HIS A 1 361 ? -14.143 3.985 6.051 1.00 89.19 361 HIS A C 1
ATOM 2960 O O . HIS A 1 361 ? -13.463 3.052 6.484 1.00 89.19 361 HIS A O 1
ATOM 2966 N N . PHE A 1 362 ? -14.679 4.905 6.855 1.00 91.12 362 PHE A N 1
ATOM 2967 C CA . PHE A 1 362 ? -14.399 5.000 8.295 1.00 91.12 362 PHE A CA 1
ATOM 2968 C C . PHE A 1 362 ? -14.749 3.719 9.058 1.00 91.12 362 PHE A C 1
ATOM 2970 O O . PHE A 1 362 ? -13.933 3.218 9.827 1.00 91.12 362 PHE A O 1
ATOM 2977 N N . TYR A 1 363 ? -15.913 3.125 8.781 1.00 90.25 363 TYR A N 1
ATOM 2978 C CA . TYR A 1 363 ? -16.321 1.852 9.385 1.00 90.25 363 TYR A CA 1
ATOM 2979 C C . TYR A 1 363 ? -15.320 0.713 9.119 1.00 90.25 363 TYR A C 1
ATOM 2981 O O . TYR A 1 363 ? -14.981 -0.062 10.015 1.00 90.25 363 TYR A O 1
ATOM 2989 N N . LEU A 1 364 ? -14.806 0.619 7.889 1.00 91.56 364 LEU A N 1
ATOM 2990 C CA . LEU A 1 364 ? -13.840 -0.415 7.511 1.00 91.56 364 LEU A CA 1
ATOM 2991 C C . LEU A 1 364 ? -12.465 -0.148 8.135 1.00 91.56 364 LEU A C 1
ATOM 2993 O O . LEU A 1 364 ? -11.806 -1.090 8.571 1.00 91.56 364 LEU A O 1
ATOM 2997 N N . ALA A 1 365 ? -12.059 1.121 8.230 1.00 94.44 365 ALA A N 1
ATOM 2998 C CA . ALA A 1 365 ? -10.844 1.521 8.936 1.00 94.44 365 ALA A CA 1
ATOM 2999 C C . ALA A 1 365 ? -10.925 1.178 10.436 1.00 94.44 365 ALA A C 1
ATOM 3001 O O . ALA A 1 365 ? -9.992 0.585 10.971 1.00 94.44 365 ALA A O 1
ATOM 3002 N N . ALA A 1 366 ? -12.059 1.460 11.086 1.00 94.06 366 ALA A N 1
ATOM 3003 C CA . ALA A 1 366 ? -12.319 1.106 12.482 1.00 94.06 366 ALA A CA 1
ATOM 3004 C C . ALA A 1 366 ? -12.316 -0.413 12.717 1.00 94.06 366 ALA A C 1
ATOM 3006 O O . ALA A 1 366 ? -11.735 -0.899 13.685 1.00 94.06 366 ALA A O 1
ATOM 3007 N N . THR A 1 367 ? -12.915 -1.180 11.802 1.00 93.25 367 THR A N 1
ATOM 3008 C CA . THR A 1 367 ? -12.912 -2.651 11.860 1.00 93.25 367 THR A CA 1
ATOM 3009 C C . THR A 1 367 ? -11.487 -3.204 11.774 1.00 93.25 367 THR A C 1
ATOM 3011 O O . THR A 1 367 ? -11.102 -4.074 12.558 1.00 93.25 367 THR A O 1
ATOM 3014 N N . LEU A 1 368 ? -10.680 -2.674 10.849 1.00 94.31 368 LEU A N 1
ATOM 3015 C CA . LEU A 1 368 ? -9.283 -3.072 10.699 1.00 94.31 368 LEU A CA 1
ATOM 3016 C C . LEU A 1 368 ? -8.445 -2.677 11.921 1.00 94.31 368 LEU A C 1
ATOM 3018 O O . LEU A 1 368 ? -7.680 -3.501 12.408 1.00 94.31 368 LEU A O 1
ATOM 3022 N N . PHE A 1 369 ? -8.643 -1.475 12.468 1.00 94.12 369 PHE A N 1
ATOM 3023 C CA . PHE A 1 369 ? -8.004 -1.037 13.712 1.00 94.12 369 PHE A CA 1
ATOM 3024 C C . PHE A 1 369 ? -8.298 -1.988 14.882 1.00 94.12 369 PHE A C 1
ATOM 3026 O O . PHE A 1 369 ? -7.378 -2.435 15.561 1.00 94.12 369 PHE A O 1
ATOM 3033 N N . ASN A 1 370 ? -9.560 -2.370 15.078 1.00 92.56 370 ASN A N 1
ATOM 3034 C CA . ASN A 1 370 ? -9.921 -3.321 16.130 1.00 92.56 370 ASN A CA 1
ATOM 3035 C C . ASN A 1 370 ? -9.294 -4.700 15.908 1.00 92.56 370 ASN A C 1
ATOM 3037 O O . ASN A 1 370 ? -8.855 -5.330 16.866 1.00 92.56 370 ASN A O 1
ATOM 3041 N N . THR A 1 371 ? -9.214 -5.147 14.650 1.00 92.81 371 THR A N 1
ATOM 3042 C CA . THR A 1 371 ? -8.531 -6.400 14.289 1.00 92.81 371 THR A CA 1
ATOM 3043 C C . THR A 1 371 ? -7.051 -6.337 14.680 1.00 92.81 371 THR A C 1
ATOM 3045 O O . THR A 1 371 ? -6.518 -7.307 15.219 1.00 92.81 371 THR A O 1
ATOM 3048 N N . CYS A 1 372 ? -6.390 -5.194 14.454 1.00 92.12 372 CYS A N 1
ATOM 3049 C CA . CYS A 1 372 ? -5.013 -4.967 14.892 1.00 92.12 372 CYS A CA 1
ATOM 3050 C C . CYS A 1 372 ? -4.886 -5.080 16.414 1.00 92.12 372 CYS A C 1
ATOM 3052 O O . CYS A 1 372 ? -4.026 -5.820 16.884 1.00 92.12 372 CYS A O 1
ATOM 3054 N N . GLY A 1 373 ? -5.772 -4.422 17.169 1.00 88.44 373 GLY A N 1
ATOM 3055 C CA . GLY A 1 373 ? -5.774 -4.475 18.634 1.00 88.44 373 GLY A CA 1
ATOM 3056 C C . GLY A 1 373 ? -5.962 -5.893 19.187 1.00 88.44 373 GLY A C 1
ATOM 3057 O O . GLY A 1 373 ? -5.164 -6.357 19.998 1.00 88.44 373 GLY A O 1
ATOM 3058 N N . GLN A 1 374 ? -6.944 -6.632 18.660 1.00 89.25 374 GLN A N 1
ATOM 3059 C CA . GLN A 1 374 ? -7.197 -8.038 19.015 1.00 89.25 374 GLN A CA 1
ATOM 3060 C C . GLN A 1 374 ? -6.027 -8.965 18.663 1.00 89.25 374 GLN A C 1
ATOM 3062 O O . GLN A 1 374 ? -5.818 -9.984 19.314 1.00 89.25 374 GLN A O 1
ATOM 3067 N N . SER A 1 375 ? -5.255 -8.615 17.633 1.00 88.69 375 SER A N 1
ATOM 3068 C CA . SER A 1 375 ? -4.090 -9.388 17.192 1.00 88.69 375 SER A CA 1
ATOM 3069 C C . SER A 1 375 ? -2.779 -8.921 17.848 1.00 88.69 375 SER A C 1
ATOM 3071 O O . SER A 1 375 ? -1.707 -9.406 17.484 1.00 88.69 375 SER A O 1
ATOM 3073 N N . GLY A 1 376 ? -2.821 -7.962 18.781 1.00 87.19 376 GLY A N 1
ATOM 3074 C CA . GLY A 1 376 ? -1.624 -7.428 19.440 1.00 87.19 376 GLY A CA 1
ATOM 3075 C C . GLY A 1 376 ? -0.714 -6.595 18.528 1.00 87.19 376 GLY A C 1
ATOM 3076 O O . GLY A 1 376 ? 0.484 -6.489 18.784 1.00 87.19 376 GLY A O 1
ATOM 3077 N N . ILE A 1 377 ? -1.240 -6.047 17.428 1.00 88.62 377 ILE A N 1
ATOM 3078 C CA . ILE A 1 377 ? -0.481 -5.222 16.479 1.00 88.62 377 ILE A CA 1
ATOM 3079 C C . ILE A 1 377 ? -0.549 -3.763 16.931 1.00 88.62 377 ILE A C 1
ATOM 3081 O O . ILE A 1 377 ? -1.619 -3.152 16.920 1.00 88.62 377 ILE A O 1
ATOM 3085 N N . ARG A 1 378 ? 0.604 -3.186 17.277 1.00 87.81 378 ARG A N 1
ATOM 3086 C CA . ARG A 1 378 ? 0.711 -1.772 17.648 1.00 87.81 378 ARG A CA 1
ATOM 3087 C C . ARG A 1 378 ? 0.870 -0.899 16.406 1.00 87.81 378 ARG A C 1
ATOM 3089 O O . ARG A 1 378 ? 1.805 -1.088 15.630 1.00 87.81 378 ARG A O 1
ATOM 3096 N N . LEU A 1 379 ? -0.050 0.044 16.236 1.00 89.38 379 LEU A N 1
ATOM 3097 C CA . LEU A 1 379 ? -0.049 0.999 15.130 1.00 89.38 379 LEU A CA 1
ATOM 3098 C C . LEU A 1 379 ? 0.615 2.315 15.547 1.00 89.38 379 LEU A C 1
ATOM 3100 O O . LEU A 1 379 ? 0.697 2.645 16.729 1.00 89.38 379 LEU A O 1
ATOM 3104 N N . ASP A 1 380 ? 1.060 3.075 14.555 1.00 88.00 380 ASP A N 1
ATOM 3105 C CA . ASP A 1 380 ? 1.554 4.434 14.720 1.00 88.00 380 ASP A CA 1
ATOM 3106 C C . ASP A 1 380 ? 0.507 5.355 15.359 1.00 88.00 380 ASP A C 1
ATOM 3108 O O . ASP A 1 380 ? -0.648 5.413 14.924 1.00 88.00 380 ASP A O 1
ATOM 3112 N N . GLN A 1 381 ? 0.933 6.146 16.345 1.00 87.00 381 GLN A N 1
ATOM 3113 C CA . GLN A 1 381 ? 0.044 7.080 17.035 1.00 87.00 381 GLN A CA 1
ATOM 3114 C C . GLN A 1 381 ? -0.520 8.157 16.110 1.00 87.00 381 GLN A C 1
ATOM 3116 O O . GLN A 1 381 ? -1.661 8.581 16.281 1.00 87.00 381 GLN A O 1
ATOM 3121 N N . GLY A 1 382 ? 0.225 8.565 15.080 1.00 87.56 382 GLY A N 1
ATOM 3122 C CA . GLY A 1 382 ? -0.266 9.470 14.049 1.00 87.56 382 GLY A CA 1
ATOM 3123 C C . GLY A 1 382 ? -1.418 8.863 13.246 1.00 87.56 382 GLY A C 1
ATOM 3124 O O . GLY A 1 382 ? -2.395 9.558 12.956 1.00 87.56 382 GLY A O 1
ATOM 3125 N N . VAL A 1 383 ? -1.359 7.562 12.940 1.00 90.12 383 VAL A N 1
ATOM 3126 C CA . VAL A 1 383 ? -2.443 6.838 12.251 1.00 90.12 383 VAL A CA 1
ATOM 3127 C C . VAL A 1 383 ? -3.673 6.712 13.147 1.00 90.12 383 VAL A C 1
ATOM 3129 O O . VAL A 1 383 ? -4.787 6.953 12.677 1.00 90.12 383 VAL A O 1
ATOM 3132 N N . ILE A 1 384 ? -3.492 6.392 14.432 1.00 92.38 384 ILE A N 1
ATOM 3133 C CA . ILE A 1 384 ? -4.607 6.267 15.383 1.00 92.38 384 ILE A CA 1
ATOM 3134 C C . ILE A 1 384 ? -5.270 7.625 15.637 1.00 92.38 384 ILE A C 1
ATOM 3136 O O . ILE A 1 384 ? -6.491 7.755 15.529 1.00 92.38 384 ILE A O 1
ATOM 3140 N N . ARG A 1 385 ? -4.464 8.663 15.881 1.00 91.44 385 ARG A N 1
ATOM 3141 C CA . ARG A 1 385 ? -4.921 10.051 16.000 1.00 91.44 385 ARG A CA 1
ATOM 3142 C C . ARG A 1 385 ? -5.770 10.451 14.801 1.00 91.44 385 ARG A C 1
ATOM 3144 O O . ARG A 1 385 ? -6.875 10.965 14.961 1.00 91.44 385 ARG A O 1
ATOM 3151 N N . ARG A 1 386 ? -5.269 10.173 13.597 1.00 91.19 386 ARG A N 1
ATOM 3152 C CA . ARG A 1 386 ? -5.965 10.481 12.351 1.00 91.19 386 ARG A CA 1
ATOM 3153 C C . ARG A 1 386 ? -7.278 9.710 12.211 1.00 91.19 386 ARG A C 1
ATOM 3155 O O . ARG A 1 386 ? -8.267 10.299 11.788 1.00 91.19 386 ARG A O 1
ATOM 3162 N N . LEU A 1 387 ? -7.302 8.427 12.568 1.00 93.69 387 LEU A N 1
ATOM 3163 C CA . LEU A 1 387 ? -8.520 7.615 12.576 1.00 93.69 387 LEU A CA 1
ATOM 3164 C C . LEU A 1 387 ? -9.592 8.237 13.478 1.00 93.69 387 LEU A C 1
ATOM 3166 O O . LEU A 1 387 ? -10.718 8.431 13.027 1.00 93.69 387 LEU A O 1
ATOM 3170 N N . PHE A 1 388 ? -9.242 8.608 14.712 1.00 93.56 388 PHE A N 1
ATOM 3171 C CA . PHE A 1 388 ? -10.192 9.229 15.639 1.00 93.56 388 PHE A CA 1
ATOM 3172 C C . PHE A 1 388 ? -10.671 10.587 15.130 1.00 93.56 388 PHE A C 1
ATOM 3174 O O . PHE A 1 388 ? -11.876 10.828 15.082 1.00 93.56 388 PHE A O 1
ATOM 3181 N N . ASP A 1 389 ? -9.749 11.445 14.694 1.00 91.56 389 ASP A N 1
ATOM 3182 C CA . ASP A 1 389 ? -10.075 12.773 14.179 1.00 91.56 389 ASP A CA 1
ATOM 3183 C C . ASP A 1 389 ? -10.996 12.715 12.950 1.00 91.56 389 ASP A C 1
ATOM 3185 O O . ASP A 1 389 ? -11.961 13.474 12.876 1.00 91.56 389 ASP A O 1
ATOM 3189 N N . GLU A 1 390 ? -10.744 11.810 11.998 1.00 90.31 390 GLU A N 1
ATOM 3190 C CA . GLU A 1 390 ? -11.583 11.675 10.802 1.00 90.31 390 GLU A CA 1
ATOM 3191 C C . GLU A 1 390 ? -12.940 11.009 11.104 1.00 90.31 390 GLU A C 1
ATOM 3193 O O . GLU A 1 390 ? -13.950 11.399 10.514 1.00 90.31 390 GLU A O 1
ATOM 3198 N N . CYS A 1 391 ? -13.021 10.072 12.057 1.00 91.00 391 CYS A N 1
ATOM 3199 C CA . CYS A 1 391 ? -14.302 9.527 12.530 1.00 91.00 391 CYS A CA 1
ATOM 3200 C C . CYS A 1 391 ? -15.159 10.589 13.241 1.00 91.00 391 CYS A C 1
ATOM 3202 O O . CYS A 1 391 ? -16.367 10.663 13.017 1.00 91.00 391 CYS A O 1
ATOM 3204 N N . ILE A 1 392 ? -14.541 11.439 14.065 1.00 90.38 392 ILE A N 1
ATOM 3205 C CA . ILE A 1 392 ? -15.239 12.513 14.783 1.00 90.38 392 ILE A CA 1
ATOM 3206 C C . ILE A 1 392 ? -15.645 13.630 13.818 1.00 90.38 392 ILE A C 1
ATOM 3208 O O . ILE A 1 392 ? -16.791 14.072 13.848 1.00 90.38 392 ILE A O 1
ATOM 3212 N N . ASP A 1 393 ? -14.759 14.065 12.914 1.00 87.62 393 ASP A N 1
ATOM 3213 C CA . ASP A 1 393 ? -15.116 15.071 11.906 1.00 87.62 393 ASP A CA 1
ATOM 3214 C C . ASP A 1 393 ? -16.204 14.557 10.952 1.00 87.62 393 ASP A C 1
ATOM 3216 O O . ASP A 1 393 ? -17.090 15.308 10.548 1.00 87.62 393 ASP A O 1
ATOM 3220 N N . SER A 1 394 ? -16.216 13.271 10.610 1.00 85.56 394 SER A N 1
ATOM 3221 C CA . SER A 1 394 ? -17.303 12.711 9.800 1.00 85.56 394 SER A CA 1
ATOM 3222 C C . SER A 1 394 ? -18.617 12.529 10.571 1.00 85.56 394 SER A C 1
ATOM 3224 O O . SER A 1 394 ? -19.661 12.382 9.929 1.00 85.56 394 SER A O 1
ATOM 3226 N N . LEU A 1 395 ? -18.596 12.613 11.910 1.00 86.88 395 LEU A N 1
ATOM 3227 C CA . LEU A 1 395 ? -19.711 12.261 12.798 1.00 86.88 395 LEU A CA 1
ATOM 3228 C C . LEU A 1 395 ? -20.261 10.857 12.475 1.00 86.88 395 LEU A C 1
ATOM 3230 O O . LEU A 1 395 ? -21.474 10.629 12.482 1.00 86.88 395 LEU A O 1
ATOM 3234 N N . ASP A 1 396 ? -19.373 9.922 12.123 1.00 85.25 396 ASP A N 1
ATOM 3235 C CA . ASP A 1 396 ? -19.752 8.567 11.724 1.00 85.25 396 ASP A CA 1
ATOM 3236 C C . ASP A 1 396 ? -20.020 7.702 12.960 1.00 85.25 396 ASP A C 1
ATOM 3238 O O . ASP A 1 396 ? -19.124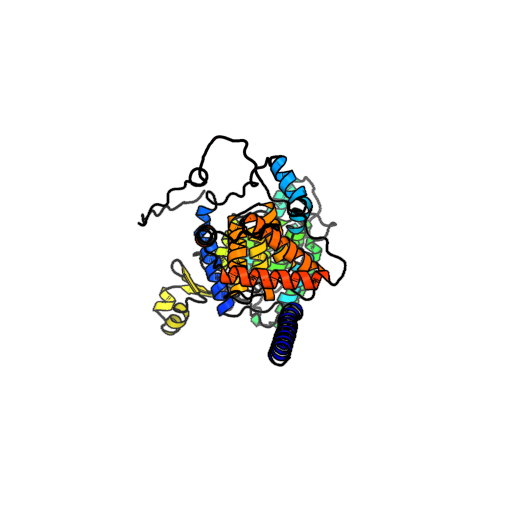 7.063 13.512 1.00 85.25 3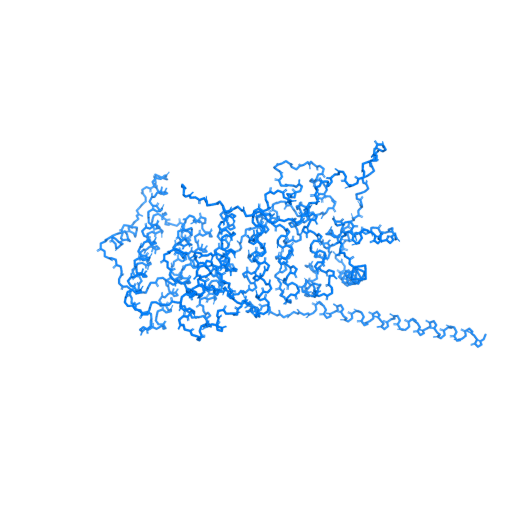96 ASP A O 1
ATOM 3242 N N . PHE A 1 397 ? -21.291 7.656 13.368 1.00 86.44 397 PHE A N 1
ATOM 3243 C CA . PHE A 1 397 ? -21.753 6.826 14.481 1.00 86.44 397 PHE A CA 1
ATOM 3244 C C . PHE A 1 397 ? -21.350 5.351 14.333 1.00 86.44 397 PHE A C 1
ATOM 3246 O O . PHE A 1 397 ? -20.966 4.717 15.313 1.00 86.44 397 PHE A O 1
ATOM 3253 N N . GLY A 1 398 ? -21.414 4.790 13.121 1.00 88.06 398 GLY A N 1
ATOM 3254 C CA . GLY A 1 398 ? -21.095 3.383 12.884 1.00 88.06 398 GLY A CA 1
ATOM 3255 C C . GLY A 1 398 ? -19.614 3.090 13.109 1.00 88.06 398 GLY A C 1
ATOM 3256 O O . GLY A 1 398 ? -19.266 2.099 13.758 1.00 88.06 398 GLY A O 1
ATOM 3257 N N . ALA A 1 399 ? -18.739 3.965 12.613 1.00 90.50 399 ALA A N 1
ATOM 3258 C CA . ALA A 1 399 ? -17.303 3.878 12.850 1.00 90.50 399 ALA A CA 1
ATOM 3259 C C . ALA A 1 399 ? -16.962 4.104 14.331 1.00 90.50 399 ALA A C 1
ATOM 3261 O O . ALA A 1 399 ? -16.258 3.279 14.913 1.00 90.50 399 ALA A O 1
ATOM 3262 N N . SER A 1 400 ? -17.516 5.146 14.964 1.00 92.12 400 SER A N 1
ATOM 3263 C CA . SER A 1 400 ? -17.311 5.442 16.388 1.00 92.12 400 SER A CA 1
ATOM 3264 C C . SER A 1 400 ? -17.752 4.287 17.285 1.00 92.12 400 SER A C 1
ATOM 3266 O O . SER A 1 400 ? -16.978 3.834 18.126 1.00 92.12 400 SER A O 1
ATOM 3268 N N . LEU A 1 401 ? -18.948 3.737 17.062 1.00 90.88 401 LEU A N 1
ATOM 3269 C CA . LEU A 1 401 ? -19.451 2.596 17.825 1.00 90.88 401 LEU A CA 1
ATOM 3270 C C . LEU A 1 401 ? -18.579 1.356 17.622 1.00 90.88 401 LEU A C 1
ATOM 3272 O O . LEU A 1 401 ? -18.337 0.609 18.567 1.00 90.88 401 LEU A O 1
ATOM 3276 N N . THR A 1 402 ? -18.091 1.138 16.400 1.00 91.88 402 THR A N 1
ATOM 3277 C CA . THR A 1 402 ? -17.173 0.033 16.105 1.00 91.88 402 THR A CA 1
ATOM 3278 C C . THR A 1 402 ? -15.873 0.194 16.885 1.00 91.88 402 THR A C 1
ATOM 3280 O O . THR A 1 402 ? -15.476 -0.755 17.557 1.00 91.88 402 THR A O 1
ATOM 3283 N N . LEU A 1 403 ? -15.253 1.380 16.881 1.00 92.94 403 LEU A N 1
ATOM 3284 C CA . LEU A 1 403 ? -14.050 1.669 17.674 1.00 92.94 403 LEU A CA 1
ATOM 3285 C C . LEU A 1 403 ? -14.280 1.406 19.166 1.00 92.94 403 LEU A C 1
ATOM 3287 O O . LEU A 1 403 ? -13.517 0.663 19.779 1.00 92.94 403 LEU A O 1
ATOM 3291 N N . ILE A 1 404 ? -15.358 1.952 19.739 1.00 91.69 404 ILE A N 1
ATOM 3292 C CA . ILE A 1 404 ? -15.660 1.787 21.167 1.00 91.69 404 ILE A CA 1
ATOM 3293 C C . ILE A 1 404 ? -15.907 0.319 21.519 1.00 91.69 404 ILE A C 1
ATOM 3295 O O . ILE A 1 404 ? -15.314 -0.177 22.471 1.00 91.69 404 ILE A O 1
ATOM 3299 N N . ARG A 1 405 ? -16.711 -0.414 20.737 1.00 90.56 405 ARG A N 1
ATOM 3300 C CA . ARG A 1 405 ? -16.921 -1.85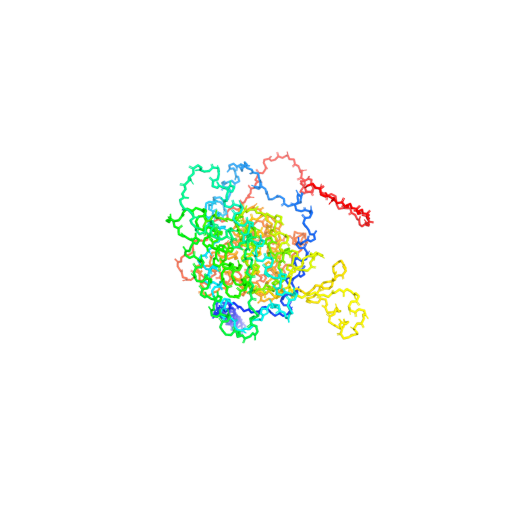9 20.949 1.00 90.56 405 ARG A CA 1
ATOM 3301 C C . ARG A 1 405 ? -15.608 -2.630 20.947 1.00 90.56 405 ARG A C 1
ATOM 3303 O O . ARG A 1 405 ? -15.409 -3.506 21.782 1.00 90.56 405 ARG A O 1
ATOM 3310 N N . GLY A 1 406 ? -14.723 -2.299 20.010 1.00 87.94 406 GLY A N 1
ATOM 3311 C CA . GLY A 1 406 ? -13.406 -2.908 19.929 1.00 87.94 406 GLY A CA 1
ATOM 3312 C C . GLY A 1 406 ? -12.585 -2.647 21.179 1.00 87.94 406 GLY A C 1
ATOM 3313 O O . GLY A 1 406 ? -12.072 -3.594 21.758 1.00 87.94 406 GLY A O 1
ATOM 3314 N N . LEU A 1 407 ? -12.471 -1.388 21.599 1.00 88.25 407 LEU A N 1
ATOM 3315 C CA . LEU A 1 407 ? -11.658 -0.979 22.747 1.00 88.25 407 LEU A CA 1
ATOM 3316 C C . LEU A 1 407 ? -12.205 -1.462 24.098 1.00 88.25 407 LEU A C 1
ATOM 3318 O O . LEU A 1 407 ? -11.430 -1.667 25.026 1.00 88.25 407 LEU A O 1
ATOM 3322 N N . VAL A 1 408 ? -13.524 -1.634 24.210 1.00 86.56 408 VAL A N 1
ATOM 3323 C CA . VAL A 1 408 ? -14.187 -2.122 25.428 1.00 86.56 408 VAL A CA 1
ATOM 3324 C C . VAL A 1 408 ? -14.053 -3.640 25.585 1.00 86.56 408 VAL A C 1
ATOM 3326 O O . VAL A 1 408 ? -13.996 -4.137 26.708 1.00 86.56 408 VAL A O 1
ATOM 3329 N N . SER A 1 409 ? -14.003 -4.386 24.479 1.00 83.75 409 SER A N 1
ATOM 3330 C CA . SER A 1 409 ? -13.975 -5.849 24.518 1.00 83.75 409 SER A CA 1
ATOM 3331 C C . SER A 1 409 ? -12.727 -6.387 25.226 1.00 83.75 409 SER A C 1
ATOM 3333 O O . SER A 1 409 ? -11.605 -6.035 24.869 1.00 83.75 409 SER A O 1
ATOM 3335 N N . ARG A 1 410 ? -12.905 -7.331 26.163 1.00 62.12 410 ARG A N 1
ATOM 3336 C CA . ARG A 1 410 ? -11.806 -7.970 26.924 1.00 62.12 410 ARG A CA 1
ATOM 3337 C C . ARG A 1 410 ? -10.779 -8.723 26.079 1.00 62.12 410 ARG A C 1
ATOM 3339 O O . ARG A 1 410 ? -9.701 -9.029 26.571 1.00 62.12 410 ARG A O 1
ATOM 3346 N N . GLN A 1 411 ? -11.121 -9.070 24.842 1.00 60.78 411 GLN A N 1
ATOM 3347 C CA . GLN A 1 411 ? -10.197 -9.722 23.908 1.00 60.78 411 GLN A CA 1
ATOM 3348 C C . GLN A 1 411 ? -9.226 -8.732 23.256 1.00 60.78 411 GLN A C 1
ATOM 3350 O O . GLN A 1 411 ? -8.368 -9.134 22.477 1.00 60.78 411 GLN A O 1
ATOM 3355 N N . ASN A 1 412 ? -9.385 -7.439 23.530 1.00 59.41 412 ASN A N 1
ATOM 3356 C CA . ASN A 1 412 ? -8.567 -6.388 22.970 1.00 59.41 412 ASN A CA 1
ATOM 3357 C C . ASN A 1 412 ? -7.731 -5.753 24.083 1.00 59.41 412 ASN A C 1
ATOM 3359 O O . ASN A 1 412 ? -8.272 -5.096 24.971 1.00 59.41 412 ASN A O 1
ATOM 3363 N N . ASN A 1 413 ? -6.405 -5.843 23.982 1.00 66.19 413 ASN A N 1
ATOM 3364 C CA . ASN A 1 413 ? -5.483 -5.038 24.793 1.00 66.19 413 ASN A CA 1
ATOM 3365 C C . ASN A 1 413 ? -5.443 -3.584 24.274 1.00 66.19 413 ASN A C 1
ATOM 3367 O O . ASN A 1 413 ? -4.395 -2.945 24.199 1.00 66.19 413 ASN A O 1
ATOM 3371 N N . GLY A 1 414 ? -6.593 -3.061 23.841 1.00 66.69 414 GLY A N 1
ATOM 3372 C CA . GLY A 1 414 ? -6.688 -1.878 22.996 1.00 66.69 414 GLY A CA 1
ATOM 3373 C C . GLY A 1 414 ? -6.139 -0.629 23.668 1.00 66.69 414 GLY A C 1
ATOM 3374 O O . GLY A 1 414 ? -5.514 0.179 22.998 1.00 66.69 414 GLY A O 1
ATOM 3375 N N . LEU A 1 415 ? -6.315 -0.498 24.987 1.00 73.56 415 LEU A N 1
ATOM 3376 C CA . LEU A 1 415 ? -5.772 0.624 25.756 1.00 73.56 415 LEU A CA 1
ATOM 3377 C C . LEU A 1 415 ? -4.248 0.539 25.941 1.00 73.56 415 LEU A C 1
ATOM 3379 O O . LEU A 1 415 ? -3.574 1.554 25.794 1.00 73.56 415 LEU A O 1
ATOM 3383 N N . GLU A 1 416 ? -3.696 -0.654 26.179 1.00 73.25 416 GLU A N 1
ATOM 3384 C CA . GLU A 1 416 ? -2.240 -0.881 26.266 1.00 73.25 416 GLU A CA 1
ATOM 3385 C C . GLU A 1 416 ? -1.530 -0.589 24.941 1.00 73.25 416 GLU A C 1
ATOM 3387 O O . GLU A 1 416 ? -0.423 -0.060 24.910 1.00 73.25 416 GLU A O 1
ATOM 3392 N N . LEU A 1 417 ? -2.176 -0.923 23.823 1.00 73.12 417 LEU A N 1
ATOM 3393 C CA . LEU A 1 417 ? -1.634 -0.676 22.488 1.00 73.12 417 LEU A CA 1
ATOM 3394 C C . LEU A 1 417 ? -1.821 0.781 22.044 1.00 73.12 417 LEU A C 1
ATOM 3396 O O . LEU A 1 417 ? -1.070 1.255 21.187 1.00 73.12 417 LEU A O 1
ATOM 3400 N N . LEU A 1 418 ? -2.811 1.472 22.615 1.00 80.19 418 LEU A N 1
ATOM 3401 C CA . LEU A 1 418 ? -3.146 2.857 22.302 1.00 80.19 418 LEU A CA 1
ATOM 3402 C C . LEU A 1 418 ? -2.221 3.852 22.994 1.00 80.19 418 LEU A C 1
ATOM 3404 O O . LEU A 1 418 ? -1.869 4.842 22.367 1.00 80.19 418 LEU A O 1
ATOM 3408 N N . PHE A 1 419 ? -1.835 3.626 24.247 1.00 81.75 419 PHE A N 1
ATOM 3409 C CA . PHE A 1 419 ? -1.022 4.593 24.985 1.00 81.75 419 PHE A CA 1
ATOM 3410 C C . PHE A 1 419 ? 0.477 4.299 24.866 1.00 81.75 419 PHE A C 1
ATOM 3412 O O . PHE A 1 419 ? 0.899 3.160 24.661 1.00 81.75 419 PHE A O 1
ATOM 3419 N N . THR A 1 420 ? 1.294 5.348 24.899 1.00 78.88 420 THR A N 1
ATOM 3420 C CA . THR A 1 420 ? 2.767 5.286 24.855 1.00 78.88 420 THR A CA 1
ATOM 3421 C C . THR A 1 420 ? 3.357 6.013 26.064 1.00 78.88 420 THR A C 1
ATOM 3423 O O . THR A 1 420 ? 2.619 6.408 26.958 1.00 78.88 420 THR A O 1
ATOM 3426 N N . ALA A 1 421 ? 4.673 6.229 26.096 1.00 75.00 421 ALA A N 1
ATOM 3427 C CA . ALA A 1 421 ? 5.302 7.097 27.093 1.00 75.00 421 ALA A CA 1
ATOM 3428 C C . ALA A 1 421 ? 5.123 8.607 26.798 1.00 75.00 421 ALA A C 1
ATOM 3430 O O . ALA A 1 421 ? 5.678 9.435 27.511 1.00 75.00 421 ALA A O 1
ATOM 3431 N N . ASP A 1 422 ? 4.414 8.977 25.723 1.00 81.50 422 ASP A N 1
ATOM 3432 C CA . ASP A 1 422 ? 4.188 10.375 25.340 1.00 81.50 422 ASP A CA 1
ATOM 3433 C C . ASP A 1 422 ? 2.864 10.900 25.911 1.00 81.50 422 ASP A C 1
ATOM 3435 O O . ASP A 1 422 ? 1.785 10.689 25.343 1.00 81.50 422 ASP A O 1
ATOM 3439 N N . ASP A 1 423 ? 2.964 11.611 27.031 1.00 82.69 423 ASP A N 1
ATOM 3440 C CA . ASP A 1 423 ? 1.819 12.134 27.774 1.00 82.69 423 ASP A CA 1
ATOM 3441 C C . ASP A 1 423 ? 0.976 13.135 26.973 1.00 82.69 423 ASP A C 1
ATOM 3443 O O . ASP A 1 423 ? -0.253 13.133 27.096 1.00 82.69 423 ASP A O 1
ATOM 3447 N N . GLU A 1 424 ? 1.582 13.942 26.092 1.00 84.25 424 GLU A N 1
ATOM 3448 C CA . GLU A 1 424 ? 0.839 14.905 25.266 1.00 84.25 424 GLU A CA 1
ATOM 3449 C C . GLU A 1 424 ? -0.070 14.168 24.272 1.00 84.25 424 GLU A C 1
ATOM 3451 O O . GLU A 1 424 ? -1.272 14.450 24.162 1.00 84.25 424 GLU A O 1
ATOM 3456 N N . THR A 1 425 ? 0.486 13.171 23.579 1.00 84.12 425 THR A N 1
ATOM 3457 C CA . THR A 1 425 ? -0.267 12.345 22.630 1.00 84.12 425 THR A CA 1
ATOM 3458 C C . THR A 1 425 ? -1.322 11.501 23.343 1.00 84.12 425 THR A C 1
ATOM 3460 O O . THR A 1 425 ? -2.466 11.437 22.883 1.00 84.12 425 THR A O 1
ATOM 3463 N N . ASN A 1 426 ? -0.995 10.907 24.492 1.00 86.94 426 ASN A N 1
ATOM 3464 C CA . ASN A 1 426 ? -1.952 10.140 25.288 1.00 86.94 426 ASN A CA 1
ATOM 3465 C C . ASN A 1 426 ? -3.133 11.004 25.735 1.00 86.94 426 ASN A C 1
ATOM 3467 O O . ASN A 1 426 ? -4.290 10.620 25.561 1.00 86.94 426 ASN A O 1
ATOM 3471 N N . SER A 1 427 ? -2.850 12.199 26.250 1.00 86.69 427 SER A N 1
ATOM 3472 C CA . SER A 1 427 ? -3.854 13.162 26.697 1.00 86.69 427 SER A CA 1
ATOM 3473 C C . SER A 1 427 ? -4.797 13.574 25.563 1.00 86.69 427 SER A C 1
ATOM 3475 O O . SER A 1 427 ? -6.027 13.593 25.719 1.00 86.69 427 SER A O 1
ATOM 3477 N N . TYR A 1 428 ? -4.240 13.787 24.368 1.00 88.94 428 TYR A N 1
ATOM 3478 C CA . TYR A 1 428 ? -5.022 14.024 23.160 1.00 88.94 428 TYR A CA 1
ATOM 3479 C C . TYR A 1 428 ? -5.955 12.852 22.823 1.00 88.94 428 TYR A C 1
ATOM 3481 O O . TYR A 1 428 ? -7.146 13.051 22.570 1.00 88.94 428 TYR A O 1
ATOM 3489 N N . LEU A 1 429 ? -5.438 11.622 22.829 1.00 89.75 429 LEU A N 1
ATOM 3490 C CA . LEU A 1 429 ? -6.212 10.425 22.495 1.00 89.75 429 LEU A CA 1
ATOM 3491 C C . LEU A 1 429 ? -7.314 10.152 23.519 1.00 89.75 429 LEU A C 1
ATOM 3493 O O . LEU A 1 429 ? -8.440 9.860 23.120 1.00 89.75 429 LEU A O 1
ATOM 3497 N N . VAL A 1 430 ? -7.038 10.325 24.815 1.00 89.44 430 VAL A N 1
ATOM 3498 C CA . VAL A 1 430 ? -8.042 10.234 25.889 1.00 89.44 430 VAL A CA 1
ATOM 3499 C C . VAL A 1 430 ? -9.173 11.238 25.657 1.00 89.44 430 VAL A C 1
ATOM 3501 O O . VAL A 1 430 ? -10.348 10.871 25.705 1.00 89.44 430 VAL A O 1
ATOM 3504 N N . SER A 1 431 ? -8.840 12.493 25.341 1.00 89.38 431 SER A N 1
ATOM 3505 C CA . SER A 1 431 ? -9.831 13.523 25.004 1.00 89.38 431 SER A CA 1
ATOM 3506 C C . SER A 1 431 ? -10.717 13.098 23.823 1.00 89.38 431 SER A C 1
ATOM 3508 O O . SER A 1 431 ? -11.945 13.198 23.882 1.00 89.38 431 SER A O 1
ATOM 3510 N N . ARG A 1 432 ? -10.116 12.532 22.770 1.00 91.00 432 ARG A N 1
ATOM 3511 C CA . ARG A 1 432 ? -10.845 12.024 21.597 1.00 91.00 432 ARG A CA 1
ATOM 3512 C C . ARG A 1 432 ? -11.702 10.797 21.901 1.00 91.00 432 ARG A C 1
ATOM 3514 O O . ARG A 1 432 ? -12.804 10.701 21.366 1.00 91.00 432 ARG A O 1
ATOM 3521 N N . LEU A 1 433 ? -11.265 9.903 22.786 1.00 91.00 433 LEU A N 1
ATOM 3522 C CA . LEU A 1 433 ? -12.071 8.765 23.235 1.00 91.00 433 LEU A CA 1
ATOM 3523 C C . LEU A 1 433 ? -13.347 9.214 23.947 1.00 91.00 433 LEU A C 1
ATOM 3525 O O . LEU A 1 433 ? -14.411 8.660 23.678 1.00 91.00 433 LEU A O 1
ATOM 3529 N N . TYR A 1 434 ? -13.277 10.243 24.794 1.00 89.19 434 TYR A N 1
ATOM 3530 C CA . TYR A 1 434 ? -14.478 10.804 25.418 1.00 89.19 434 TYR A CA 1
ATOM 3531 C C . TYR A 1 434 ? -15.453 11.384 24.394 1.00 89.19 434 TYR A C 1
ATOM 3533 O O . TYR A 1 434 ? -16.658 11.175 24.513 1.00 89.19 434 TYR A O 1
ATOM 3541 N N . VAL A 1 435 ? -14.944 12.040 23.350 1.00 89.56 435 VAL A N 1
ATOM 3542 C CA . VAL A 1 435 ? -15.781 12.516 22.243 1.00 89.56 435 VAL A CA 1
ATOM 3543 C C . VAL A 1 435 ? -16.428 11.350 21.486 1.00 89.56 435 VAL A C 1
ATOM 3545 O O . VAL A 1 435 ? -17.618 11.401 21.187 1.00 89.56 435 VAL A O 1
ATOM 3548 N N . LEU A 1 436 ? -15.689 10.273 21.206 1.00 91.06 436 LEU A N 1
ATOM 3549 C CA . LEU A 1 436 ? -16.245 9.073 20.568 1.00 91.06 436 LEU A CA 1
ATOM 3550 C C . LEU A 1 436 ? -17.323 8.401 21.433 1.00 91.06 436 LEU A C 1
ATOM 3552 O O . LEU A 1 436 ? -18.334 7.946 20.898 1.00 91.06 436 LEU A O 1
ATOM 3556 N N . LEU A 1 437 ? -17.134 8.363 22.756 1.00 89.38 437 LEU A N 1
ATOM 3557 C CA . LEU A 1 437 ? -18.145 7.887 23.703 1.00 89.38 437 LEU A CA 1
ATOM 3558 C C . LEU A 1 437 ? -19.397 8.771 23.671 1.00 89.38 437 LEU A C 1
ATOM 3560 O O . LEU A 1 437 ? -20.503 8.237 23.629 1.00 89.38 437 LEU A O 1
ATOM 3564 N N . ASP A 1 438 ? -19.242 10.096 23.636 1.00 87.19 438 ASP A N 1
ATOM 3565 C CA . ASP A 1 438 ? -20.363 11.039 23.529 1.00 87.19 438 ASP A CA 1
ATOM 3566 C C . ASP A 1 438 ? -21.137 10.862 22.215 1.00 87.19 438 ASP A C 1
ATOM 3568 O O . ASP A 1 438 ? -22.362 10.753 22.238 1.00 87.19 438 ASP A O 1
ATOM 3572 N N . LEU A 1 439 ? -20.439 10.697 21.084 1.00 85.81 439 LEU A N 1
ATOM 3573 C CA . LEU A 1 439 ? -21.059 10.384 19.787 1.00 85.81 439 LEU A CA 1
ATOM 3574 C C . LEU A 1 439 ? -21.875 9.085 19.820 1.00 85.81 439 LEU A C 1
ATOM 3576 O O . LEU A 1 439 ? -22.869 8.961 19.104 1.00 85.81 439 LEU A O 1
ATOM 3580 N N . CYS A 1 440 ? -21.477 8.122 20.653 1.00 86.44 440 CYS A N 1
ATOM 3581 C CA . CYS A 1 440 ? -22.212 6.876 20.851 1.00 86.44 440 CYS A CA 1
ATOM 3582 C C . CYS A 1 440 ? -23.362 6.994 21.869 1.00 86.44 440 CYS A C 1
ATOM 3584 O O . CYS A 1 440 ? -24.073 6.013 22.077 1.00 86.44 440 CYS A O 1
ATOM 3586 N N . GLY A 1 441 ? -23.540 8.148 22.524 1.00 83.88 441 GLY A N 1
ATOM 3587 C CA . GLY A 1 441 ? -24.479 8.325 23.639 1.00 83.88 441 GLY A CA 1
ATOM 3588 C C . GLY A 1 441 ? -24.032 7.641 24.939 1.00 83.88 441 GLY A C 1
ATOM 3589 O O . GLY A 1 441 ? -24.843 7.408 25.833 1.00 83.88 441 GLY A O 1
ATOM 3590 N N . LEU A 1 442 ? -22.745 7.297 25.041 1.00 82.56 442 LEU A N 1
ATOM 3591 C CA . LEU A 1 442 ? -22.138 6.544 26.142 1.00 82.56 442 LEU A CA 1
ATOM 3592 C C . LEU A 1 442 ? -21.373 7.430 27.132 1.00 82.56 442 LEU A C 1
ATOM 3594 O O . LEU A 1 442 ? -20.733 6.913 28.045 1.00 82.56 442 LEU A O 1
ATOM 3598 N N . PHE A 1 443 ? -21.411 8.752 26.971 1.00 71.38 443 PHE A N 1
ATOM 3599 C CA . PHE A 1 443 ? -20.798 9.686 27.909 1.00 71.38 443 PHE A CA 1
ATOM 3600 C C . PHE A 1 443 ? -21.872 10.396 28.739 1.00 71.38 443 PHE A C 1
ATOM 3602 O O . PHE A 1 443 ? -22.743 11.080 28.208 1.00 71.38 443 PHE A O 1
ATOM 3609 N N . GLN A 1 444 ? -21.818 10.229 30.061 1.00 61.62 444 GLN A N 1
ATOM 3610 C CA . GLN A 1 444 ? -22.724 10.891 30.999 1.00 61.62 444 GLN A CA 1
ATOM 3611 C C . GLN A 1 444 ? -22.001 12.051 31.671 1.00 61.62 444 GLN A C 1
ATOM 3613 O O . GLN A 1 444 ? -21.164 11.865 32.553 1.00 61.62 444 GLN A O 1
ATOM 3618 N N . GLY A 1 445 ? -22.335 13.276 31.272 1.00 48.78 445 GLY A N 1
ATOM 3619 C CA . GLY A 1 445 ? -21.929 14.454 32.027 1.00 48.78 445 GLY A CA 1
ATOM 3620 C C . GLY A 1 445 ? -22.632 14.464 33.384 1.00 48.78 445 GLY A C 1
ATOM 3621 O O . GLY A 1 445 ? -23.851 14.592 33.405 1.00 48.78 445 GLY A O 1
ATOM 3622 N N . SER A 1 446 ? -21.869 14.299 34.476 1.00 41.06 446 SER A N 1
ATOM 3623 C CA . SER A 1 446 ? -22.152 14.657 35.892 1.00 41.06 446 SER A CA 1
ATOM 3624 C C . SER A 1 446 ? -23.522 14.316 36.519 1.00 41.06 446 SER A C 1
ATOM 3626 O O . SER A 1 446 ? -23.754 14.613 37.690 1.00 41.06 446 SER A O 1
ATOM 3628 N N . THR A 1 447 ? -24.414 13.652 35.798 1.00 38.69 447 THR A N 1
ATOM 3629 C CA . THR A 1 447 ? -25.748 13.230 36.211 1.00 38.69 447 THR A CA 1
ATOM 3630 C C . THR A 1 447 ? -25.690 11.716 36.317 1.00 38.69 447 THR A C 1
ATOM 3632 O O . THR A 1 447 ? -25.672 11.019 35.314 1.00 38.69 447 THR A O 1
ATOM 3635 N N . GLY A 1 448 ? -25.525 11.202 37.537 1.00 43.66 448 GLY A N 1
ATOM 3636 C CA . GLY A 1 448 ? -25.271 9.784 37.827 1.00 43.66 448 GLY A CA 1
ATOM 3637 C C . GLY A 1 448 ? -26.436 8.827 37.532 1.00 43.66 448 GLY A C 1
ATOM 3638 O O . GLY A 1 448 ? -26.707 7.937 38.336 1.00 43.66 448 GLY A O 1
ATOM 3639 N N . GLU A 1 449 ? -27.152 9.005 36.423 1.00 49.38 449 GLU A N 1
ATOM 3640 C CA . GLU A 1 449 ? -28.175 8.073 35.957 1.00 49.38 449 GLU A CA 1
ATOM 3641 C C . GLU A 1 449 ? -27.501 6.866 35.310 1.00 49.38 449 GLU A C 1
ATOM 3643 O O . GLU A 1 449 ? -26.867 6.996 34.283 1.00 49.38 449 GLU A O 1
ATOM 3648 N N . SER A 1 450 ? -27.622 5.666 35.871 1.00 58.38 450 SER A N 1
ATOM 3649 C CA . SER A 1 450 ? -27.070 4.453 35.247 1.00 58.38 450 SER A CA 1
ATOM 3650 C C . SER A 1 450 ? -27.600 4.260 33.812 1.00 58.38 450 SER A C 1
ATOM 3652 O O . SER A 1 450 ? -28.802 4.407 33.586 1.00 58.38 450 SER A O 1
ATOM 3654 N N . PHE A 1 451 ? -26.736 3.911 32.843 1.00 64.75 451 PHE A N 1
ATOM 3655 C CA . PHE A 1 451 ? -27.167 3.568 31.477 1.00 64.75 451 PHE A CA 1
ATOM 3656 C C . PHE A 1 451 ? -28.294 2.539 31.522 1.00 64.75 451 PHE A C 1
ATOM 3658 O O . PHE A 1 451 ? -28.113 1.473 32.111 1.00 64.75 451 PHE A O 1
ATOM 3665 N N . ALA A 1 452 ? -29.433 2.810 30.882 1.00 67.62 452 ALA A N 1
ATOM 3666 C CA . ALA A 1 452 ? -30.495 1.815 30.778 1.00 67.62 452 ALA A CA 1
ATOM 3667 C C . ALA A 1 452 ? -29.943 0.543 30.106 1.00 67.62 452 ALA A C 1
ATOM 3669 O O . ALA A 1 452 ? -29.368 0.620 29.020 1.00 67.62 452 ALA A O 1
ATOM 3670 N N . ASP A 1 453 ? -30.117 -0.624 30.737 1.00 69.38 453 ASP A N 1
ATOM 3671 C CA . ASP A 1 453 ? -29.606 -1.912 30.229 1.00 69.38 453 ASP A CA 1
ATOM 3672 C C . ASP A 1 453 ? -30.057 -2.193 28.788 1.00 69.38 453 ASP A C 1
ATOM 3674 O O . ASP A 1 453 ? -29.304 -2.734 27.982 1.00 69.38 453 ASP A O 1
ATOM 3678 N N . SER A 1 454 ? -31.262 -1.746 28.432 1.00 72.88 454 SER A N 1
ATOM 3679 C CA . SER A 1 454 ? -31.805 -1.848 27.078 1.00 72.88 454 SER A CA 1
ATOM 3680 C C . SER A 1 454 ? -31.009 -1.056 26.035 1.00 72.88 454 SER A C 1
ATOM 3682 O O . SER A 1 454 ? -30.933 -1.476 24.883 1.00 72.88 454 SER A O 1
ATOM 3684 N N . HIS A 1 455 ? -30.393 0.071 26.404 1.00 78.44 455 HIS A N 1
ATOM 3685 C CA . HIS A 1 455 ? -29.575 0.862 25.485 1.00 78.44 455 HIS A CA 1
ATOM 3686 C C . HIS A 1 455 ? -28.239 0.169 25.194 1.00 78.44 455 HIS A C 1
ATOM 3688 O O . HIS A 1 455 ? -27.862 0.030 24.033 1.00 78.44 455 HIS A O 1
ATOM 3694 N N . LEU A 1 456 ? -27.570 -0.351 26.228 1.00 82.56 456 LEU A N 1
ATOM 3695 C CA . LEU A 1 456 ? -26.314 -1.094 26.073 1.00 82.56 456 LEU A CA 1
ATOM 3696 C C . LEU A 1 456 ? -26.507 -2.404 25.296 1.00 82.56 456 LEU A C 1
ATOM 3698 O O . LEU A 1 456 ? -25.686 -2.733 24.442 1.00 82.56 456 LEU A O 1
ATOM 3702 N N . GLN A 1 457 ? -27.627 -3.102 25.515 1.00 80.50 457 GLN A N 1
ATOM 3703 C CA . GLN A 1 457 ? -27.999 -4.284 24.731 1.00 80.50 457 GLN A CA 1
ATOM 3704 C C . GLN A 1 457 ? -28.199 -3.954 23.246 1.00 80.50 457 GLN A C 1
ATOM 3706 O O . GLN A 1 457 ? -27.662 -4.654 22.391 1.00 80.50 457 GLN A O 1
ATOM 3711 N N . ASN A 1 458 ? -28.894 -2.857 22.924 1.00 82.81 458 ASN A N 1
ATOM 3712 C CA . ASN A 1 458 ? -29.049 -2.401 21.535 1.00 82.81 458 ASN A CA 1
ATOM 3713 C C . ASN A 1 458 ? -27.701 -2.040 20.893 1.00 82.81 458 ASN A C 1
ATOM 3715 O O . ASN A 1 458 ? -27.485 -2.264 19.702 1.00 82.81 458 ASN A O 1
ATOM 3719 N N . LEU A 1 459 ? -26.781 -1.498 21.689 1.00 83.69 459 LEU A N 1
ATOM 3720 C CA . LEU A 1 459 ? -25.424 -1.187 21.264 1.00 83.69 459 LEU A CA 1
ATOM 3721 C C . LEU A 1 459 ? -24.482 -2.389 21.330 1.00 83.69 459 LEU A C 1
ATOM 3723 O O . LEU A 1 459 ? -23.336 -2.231 20.928 1.00 83.69 459 LEU A O 1
ATOM 3727 N N . ASN A 1 460 ? -24.928 -3.585 21.719 1.00 86.69 460 ASN A N 1
ATOM 3728 C CA . ASN A 1 460 ? -24.098 -4.786 21.850 1.00 86.69 460 ASN A CA 1
ATOM 3729 C C . ASN A 1 460 ? -22.788 -4.530 22.627 1.00 86.69 460 ASN A C 1
ATOM 3731 O O . ASN A 1 460 ? -21.705 -4.896 22.171 1.00 86.69 460 ASN A O 1
ATOM 3735 N N . ILE A 1 461 ? -22.890 -3.822 23.754 1.00 85.69 461 ILE A N 1
ATOM 3736 C CA . ILE A 1 461 ? -21.774 -3.531 24.660 1.00 85.69 461 ILE A CA 1
ATOM 3737 C C . ILE A 1 461 ? -22.108 -4.127 26.025 1.00 85.69 461 ILE A C 1
ATOM 3739 O O . ILE A 1 461 ? -23.174 -3.853 26.581 1.00 85.69 461 ILE A O 1
ATOM 3743 N N . ASP A 1 462 ? -21.194 -4.921 26.581 1.00 87.25 462 ASP A N 1
ATOM 3744 C CA . ASP A 1 462 ? -21.347 -5.439 27.936 1.00 87.25 462 ASP A CA 1
ATOM 3745 C C . ASP A 1 462 ? -21.123 -4.329 28.976 1.00 87.25 462 ASP A C 1
ATOM 3747 O O . ASP A 1 462 ? -20.162 -3.557 28.913 1.00 87.25 462 ASP A O 1
ATOM 3751 N N . ARG A 1 463 ? -22.022 -4.245 29.963 1.00 84.44 463 ARG A N 1
ATOM 3752 C CA . ARG A 1 463 ? -21.968 -3.204 31.000 1.00 84.44 463 ARG A CA 1
ATOM 3753 C C . ARG A 1 463 ? -20.719 -3.326 31.874 1.00 84.44 463 ARG A C 1
ATOM 3755 O O . ARG A 1 463 ? -20.177 -2.303 32.292 1.00 84.44 463 ARG A O 1
ATOM 3762 N N . GLN A 1 464 ? -20.289 -4.543 32.205 1.00 84.38 464 GLN A N 1
ATOM 3763 C CA . GLN A 1 464 ? -19.118 -4.745 33.058 1.00 84.38 464 GLN A CA 1
ATOM 3764 C C . GLN A 1 464 ? -17.841 -4.382 32.308 1.00 84.38 464 GLN A C 1
ATOM 3766 O O . GLN A 1 464 ? -16.966 -3.740 32.886 1.00 84.38 464 GLN A O 1
ATOM 3771 N N . GLU A 1 465 ? -17.752 -4.757 31.033 1.00 85.12 465 GLU A N 1
ATOM 3772 C CA . GLU A 1 465 ? -16.641 -4.381 30.159 1.00 85.12 465 GLU A CA 1
ATOM 3773 C C . GLU A 1 465 ? -16.553 -2.862 29.993 1.00 85.12 465 GLU A C 1
ATOM 3775 O O . GLU A 1 465 ? -15.496 -2.284 30.241 1.00 85.12 465 GLU A O 1
ATOM 3780 N N . LEU A 1 466 ? -17.671 -2.189 29.695 1.00 85.88 466 LEU A N 1
ATOM 3781 C CA . LEU A 1 466 ? -17.701 -0.728 29.586 1.00 85.88 466 LEU A CA 1
ATOM 3782 C C . LEU A 1 466 ? -17.317 -0.053 30.909 1.00 85.88 466 LEU A C 1
ATOM 3784 O O . LEU A 1 466 ? -16.552 0.907 30.922 1.00 85.88 466 LEU A O 1
ATOM 3788 N N . GLY A 1 467 ? -17.817 -0.565 32.036 1.00 82.81 467 GLY A N 1
ATOM 3789 C CA . GLY A 1 467 ? -17.477 -0.045 33.358 1.00 82.81 467 GLY A CA 1
ATOM 3790 C C . GLY A 1 467 ? -15.997 -0.216 33.711 1.00 82.81 467 GLY A C 1
ATOM 3791 O O . GLY A 1 467 ? -15.419 0.671 34.334 1.00 82.81 467 GLY A O 1
ATOM 3792 N N . ALA A 1 468 ? -15.373 -1.330 33.319 1.00 83.12 468 ALA A N 1
ATOM 3793 C CA . ALA A 1 468 ? -13.936 -1.542 33.488 1.00 83.12 468 ALA A CA 1
ATOM 3794 C C . ALA A 1 468 ? -13.128 -0.590 32.595 1.00 83.12 468 ALA A C 1
ATOM 3796 O O . ALA A 1 468 ? -12.230 0.089 33.086 1.00 83.12 468 ALA A O 1
ATOM 3797 N N . PHE A 1 469 ? -13.511 -0.471 31.324 1.00 86.00 469 PHE A N 1
ATOM 3798 C CA . PHE A 1 469 ? -12.895 0.440 30.363 1.00 86.00 469 PHE A CA 1
ATOM 3799 C C . PHE A 1 469 ? -12.918 1.898 30.844 1.00 86.00 469 PHE A C 1
ATOM 3801 O O . PHE A 1 469 ? -11.880 2.554 30.876 1.00 86.00 469 PHE A O 1
ATOM 3808 N N . LEU A 1 470 ? -14.077 2.396 31.290 1.00 85.75 470 LEU A N 1
ATOM 3809 C CA . LEU A 1 470 ? -14.214 3.770 31.786 1.00 85.75 470 LEU A CA 1
ATOM 3810 C C . LEU A 1 470 ? -13.381 4.028 33.047 1.00 85.75 470 LEU A C 1
ATOM 3812 O O . LEU A 1 470 ? -12.852 5.124 33.204 1.00 85.75 470 LEU A O 1
ATOM 3816 N N . LYS A 1 471 ? -13.233 3.033 33.933 1.00 83.25 471 LYS A N 1
ATOM 3817 C CA . LYS A 1 471 ? -12.359 3.151 35.112 1.00 83.25 471 LYS A CA 1
ATOM 3818 C C . LYS A 1 471 ? -10.895 3.304 34.714 1.00 83.25 471 LYS A C 1
ATOM 3820 O O . LYS A 1 471 ? -10.231 4.188 35.240 1.00 83.25 471 LYS A O 1
ATOM 3825 N N . VAL A 1 472 ? -10.415 2.480 33.780 1.00 82.38 472 VAL A N 1
ATOM 3826 C CA . VAL A 1 472 ? -9.035 2.574 33.275 1.00 82.38 472 VAL A CA 1
ATOM 3827 C C . VAL A 1 472 ? -8.818 3.913 32.576 1.00 82.38 472 VAL A C 1
ATOM 3829 O O . VAL A 1 472 ? -7.842 4.598 32.859 1.00 82.38 472 VAL A O 1
ATOM 3832 N N . LEU A 1 473 ? -9.755 4.336 31.723 1.00 83.81 473 LEU A N 1
ATOM 3833 C CA . LEU A 1 473 ? -9.666 5.619 31.027 1.00 83.81 473 LEU A CA 1
ATOM 3834 C C . LEU A 1 473 ? -9.621 6.805 32.003 1.00 83.81 473 LEU A C 1
ATOM 3836 O O . LEU A 1 473 ? -8.868 7.754 31.789 1.00 83.81 473 LEU A O 1
ATOM 3840 N N . HIS A 1 474 ? -10.402 6.743 33.084 1.00 83.44 474 HIS A N 1
ATOM 3841 C CA . HIS A 1 474 ? -10.385 7.764 34.125 1.00 83.44 474 HIS A CA 1
ATOM 3842 C C . HIS A 1 474 ? -9.060 7.786 34.889 1.00 83.44 474 HIS A C 1
ATOM 3844 O O . HIS A 1 474 ? -8.507 8.860 35.095 1.00 83.44 474 HIS A O 1
ATOM 3850 N N . LEU A 1 475 ? -8.520 6.616 35.235 1.00 81.94 475 LEU A N 1
ATOM 3851 C CA . LEU A 1 475 ? -7.235 6.489 35.920 1.00 81.94 475 LEU A CA 1
ATOM 3852 C C . LEU A 1 475 ? -6.080 7.051 35.075 1.00 81.94 475 LEU A C 1
ATOM 3854 O O . LEU A 1 475 ? -5.275 7.833 35.574 1.00 81.94 475 LEU A O 1
ATOM 3858 N N . VAL A 1 476 ? -6.041 6.720 33.779 1.00 81.50 476 VAL A N 1
ATOM 3859 C CA . VAL A 1 476 ? -5.060 7.281 32.832 1.00 81.50 476 VAL A CA 1
ATOM 3860 C C . VAL A 1 476 ? -5.204 8.802 32.758 1.00 81.50 476 VAL A C 1
ATOM 3862 O O . VAL A 1 476 ? -4.213 9.524 32.781 1.00 81.50 476 VAL A O 1
ATOM 3865 N N . GLN A 1 477 ? -6.434 9.317 32.723 1.00 81.94 477 GLN A N 1
ATOM 3866 C CA . GLN A 1 477 ? -6.673 10.758 32.716 1.00 81.94 477 GLN A CA 1
ATOM 3867 C C . GLN A 1 477 ? -6.199 11.454 34.002 1.00 81.94 477 GLN A C 1
ATOM 3869 O O . GLN A 1 477 ? -5.654 12.553 33.919 1.00 81.94 477 GLN A O 1
ATOM 3874 N N . GLU A 1 478 ? -6.431 10.859 35.174 1.00 81.50 478 GLU A N 1
ATOM 3875 C CA . GLU A 1 478 ? -5.949 11.390 36.456 1.00 81.50 478 GLU A CA 1
ATOM 3876 C C . GLU A 1 478 ? -4.419 11.415 36.505 1.00 81.50 478 GLU A C 1
ATOM 3878 O O . GLU A 1 478 ? -3.843 12.397 36.971 1.00 81.50 478 GLU A O 1
ATOM 3883 N N . HIS A 1 479 ? -3.767 10.386 35.957 1.00 80.06 479 HIS A N 1
ATOM 3884 C CA . HIS A 1 479 ? -2.312 10.334 35.846 1.00 80.06 479 HIS A CA 1
ATOM 3885 C C . HIS A 1 479 ? -1.761 11.473 34.977 1.00 80.06 479 HIS A C 1
ATOM 3887 O O . HIS A 1 479 ? -0.861 12.192 35.397 1.00 80.06 479 HIS A O 1
ATOM 3893 N N . LEU A 1 480 ? -2.370 11.702 33.811 1.00 77.56 480 LEU A N 1
ATOM 3894 C CA . LEU A 1 480 ? -1.969 12.758 32.875 1.00 77.56 480 LEU A CA 1
ATOM 3895 C C . LEU A 1 480 ? -2.280 14.181 33.386 1.00 77.56 480 LEU A C 1
ATOM 3897 O O . LEU A 1 480 ? -1.683 15.147 32.923 1.00 77.56 480 LEU A O 1
ATOM 3901 N N . GLN A 1 481 ? -3.227 14.340 34.322 1.00 68.38 481 GLN A N 1
ATOM 3902 C CA . GLN A 1 481 ? -3.587 15.632 34.933 1.00 68.38 481 GLN A CA 1
ATOM 3903 C C . GLN A 1 481 ? -2.681 16.035 36.104 1.00 68.38 481 GLN A C 1
ATOM 3905 O O . GLN A 1 481 ? -2.732 17.193 36.517 1.00 68.38 481 GLN A O 1
ATOM 3910 N N . ALA A 1 482 ? -1.862 15.123 36.635 1.00 59.19 482 ALA A N 1
ATOM 3911 C CA . ALA A 1 482 ? -0.890 15.450 37.678 1.00 59.19 482 ALA A CA 1
ATOM 3912 C C . ALA A 1 482 ? 0.245 16.367 37.166 1.00 59.19 482 ALA A C 1
ATOM 3914 O O . ALA A 1 482 ? 0.842 17.086 37.964 1.00 59.19 482 ALA A O 1
ATOM 3915 N N . ASP A 1 483 ? 0.465 16.408 35.846 1.00 50.78 483 ASP A N 1
ATOM 3916 C CA . ASP A 1 483 ? 1.408 17.290 35.151 1.00 50.78 483 ASP A CA 1
ATOM 3917 C C . ASP A 1 483 ? 0.687 18.487 34.484 1.00 50.78 483 ASP A C 1
ATOM 3919 O O . ASP A 1 483 ? 0.617 18.595 33.264 1.00 50.78 483 ASP A O 1
ATOM 3923 N N . ASP A 1 484 ? 0.088 19.361 35.304 1.00 40.34 484 ASP A N 1
ATOM 3924 C CA . ASP A 1 484 ? -0.303 20.789 35.129 1.00 40.34 484 ASP A CA 1
ATOM 3925 C C . ASP A 1 484 ? -0.739 21.373 33.746 1.00 40.34 484 ASP A C 1
ATOM 3927 O O . ASP A 1 484 ? -0.822 22.592 33.590 1.00 40.34 484 ASP A O 1
ATOM 3931 N N . THR A 1 485 ? -1.061 20.572 32.724 1.00 44.72 485 THR A N 1
ATOM 3932 C CA . THR A 1 485 ? -1.224 21.050 31.329 1.00 44.72 485 THR A CA 1
ATOM 3933 C C . THR A 1 485 ? -2.583 20.765 30.682 1.00 44.72 485 THR A C 1
ATOM 3935 O O . THR A 1 485 ? -2.810 21.181 29.545 1.00 44.72 485 THR A O 1
ATOM 3938 N N . PHE A 1 486 ? -3.531 20.120 31.372 1.00 41.47 486 PHE A N 1
ATOM 3939 C CA . PHE A 1 486 ? -4.785 19.679 30.746 1.00 41.47 486 PHE A CA 1
ATOM 3940 C C . PHE A 1 486 ? -6.047 20.400 31.250 1.00 41.47 486 PHE A C 1
ATOM 3942 O O . PHE A 1 486 ? -6.535 20.147 32.352 1.00 41.47 486 PHE A O 1
ATOM 3949 N N . GLU A 1 487 ? -6.663 21.216 30.389 1.00 42.62 487 GLU A N 1
ATOM 3950 C CA . GLU A 1 487 ? -8.059 21.641 30.545 1.00 42.62 487 GLU A CA 1
ATOM 3951 C C . GLU A 1 487 ? -8.999 20.561 29.985 1.00 42.62 487 GLU A C 1
ATOM 3953 O O . GLU A 1 487 ? -8.927 20.191 28.811 1.00 42.62 487 GLU A O 1
ATOM 3958 N N . ARG A 1 488 ? -9.920 20.051 30.818 1.00 44.78 488 ARG A N 1
ATOM 3959 C CA . ARG A 1 488 ? -10.970 19.127 30.357 1.00 44.78 488 ARG A CA 1
ATOM 3960 C C . ARG A 1 488 ? -11.790 19.790 29.242 1.00 44.78 488 ARG A C 1
ATOM 3962 O O . ARG A 1 488 ? -12.289 20.895 29.462 1.00 44.78 488 ARG A O 1
ATOM 3969 N N . PRO A 1 489 ? -12.051 19.114 28.108 1.00 41.62 489 PRO A N 1
ATOM 3970 C CA . PRO A 1 489 ? -13.026 19.615 27.149 1.00 41.62 489 PRO A CA 1
ATOM 3971 C C . PRO A 1 489 ? -14.391 19.761 27.839 1.00 41.62 489 PRO A C 1
ATOM 3973 O O . PRO A 1 489 ? -14.914 18.819 28.443 1.00 41.62 489 PRO A O 1
ATOM 3976 N N . HIS A 1 490 ? -14.964 20.966 27.788 1.00 37.56 490 HIS A N 1
ATOM 3977 C CA . HIS A 1 490 ? -16.293 21.259 28.320 1.00 37.56 490 HIS A CA 1
ATOM 3978 C C . HIS A 1 490 ? -17.380 20.543 27.496 1.00 37.56 490 HIS A C 1
ATOM 3980 O O . HIS A 1 490 ? -17.992 21.129 26.609 1.00 37.56 490 HIS A O 1
ATOM 3986 N N . CYS A 1 491 ? -17.673 19.282 27.817 1.00 38.25 491 CYS A N 1
ATOM 3987 C CA . CYS A 1 491 ? -18.841 18.576 27.286 1.00 38.25 491 CYS A CA 1
ATOM 3988 C C . CYS A 1 491 ? -20.127 19.092 27.958 1.00 38.25 491 CYS A C 1
ATOM 3990 O O . CYS A 1 491 ? -20.509 18.647 29.041 1.00 38.25 491 CYS A O 1
ATOM 3992 N N . LYS A 1 492 ? -20.804 20.055 27.324 1.00 35.41 492 LYS A N 1
ATOM 3993 C CA . LYS A 1 492 ? -22.205 20.419 27.608 1.00 35.41 492 LYS A CA 1
ATOM 3994 C C . LYS A 1 492 ? -23.148 19.729 26.621 1.00 35.41 492 LYS A C 1
ATOM 3996 O O . LYS A 1 492 ? -23.436 20.298 25.579 1.00 35.41 492 LYS A O 1
ATOM 4001 N N . MET A 1 493 ? -23.612 18.536 26.988 1.00 34.50 493 MET A N 1
ATOM 4002 C CA . MET A 1 493 ? -24.684 17.752 26.357 1.00 34.50 493 MET A CA 1
ATOM 4003 C C . MET A 1 493 ? -25.506 18.500 25.286 1.00 34.50 493 MET A C 1
ATOM 4005 O O . MET A 1 493 ? -26.107 19.541 25.576 1.00 34.50 493 MET A O 1
ATOM 4009 N N . LEU A 1 494 ? -25.667 17.899 24.103 1.00 31.38 494 LEU A N 1
ATOM 4010 C CA . LEU A 1 494 ? -26.795 18.183 23.210 1.00 31.38 494 LEU A CA 1
ATOM 4011 C C . LEU A 1 494 ? -28.111 17.803 23.920 1.00 31.38 494 LEU A C 1
ATOM 4013 O O . LEU A 1 494 ? -28.723 16.776 23.643 1.00 31.38 494 LEU A O 1
ATOM 4017 N N . GLN A 1 495 ? -28.595 18.654 24.826 1.00 29.83 495 GLN A N 1
ATOM 4018 C CA . GLN A 1 495 ? -30.020 18.715 25.121 1.00 29.83 495 GLN A CA 1
ATOM 4019 C C . GLN A 1 495 ? -30.683 19.405 23.934 1.00 29.83 495 GLN A C 1
ATOM 4021 O O . GLN A 1 495 ? -30.901 20.616 23.932 1.00 29.83 495 GLN A O 1
ATOM 4026 N N . TYR A 1 496 ? -31.007 18.629 22.902 1.00 26.78 496 TYR A N 1
ATOM 4027 C CA . TYR A 1 496 ? -31.997 19.061 21.928 1.00 26.78 496 TYR A CA 1
ATOM 4028 C C . TYR A 1 496 ? -33.348 19.091 22.654 1.00 26.78 496 TYR A C 1
ATOM 4030 O O . TYR A 1 496 ? -34.101 18.119 22.660 1.00 26.78 496 TYR A O 1
ATOM 4038 N N . GLN A 1 497 ? -33.641 20.199 23.342 1.00 24.02 497 GLN A N 1
ATOM 4039 C CA . GLN A 1 497 ? -34.993 20.511 23.784 1.00 24.02 497 GLN A CA 1
ATOM 4040 C C . GLN A 1 497 ? -35.813 20.822 22.532 1.00 24.02 497 GLN A C 1
ATOM 4042 O O . GLN A 1 497 ? -35.988 21.975 22.144 1.00 24.02 497 GLN A O 1
ATOM 4047 N N . GLY A 1 498 ? -36.295 19.761 21.883 1.00 23.72 498 GLY A N 1
ATOM 4048 C CA . GLY A 1 498 ? -37.403 19.852 20.951 1.00 23.72 498 GLY A CA 1
ATOM 4049 C C . GLY A 1 498 ? -38.578 20.470 21.695 1.00 23.72 498 GLY A C 1
ATOM 4050 O O . GLY A 1 498 ? -39.101 19.907 22.660 1.00 23.72 498 GLY A O 1
ATOM 4051 N N . THR A 1 499 ? -38.959 21.669 21.281 1.00 24.94 499 THR A N 1
ATOM 4052 C CA . THR A 1 499 ? -40.188 22.318 21.702 1.00 24.94 499 THR A CA 1
ATOM 4053 C C . THR A 1 499 ? -41.359 21.416 21.319 1.00 24.94 499 THR A C 1
ATOM 4055 O O . THR A 1 499 ? -41.710 21.282 20.159 1.00 24.94 499 THR A O 1
ATOM 4058 N N . ARG A 1 500 ? -41.880 20.735 22.345 1.00 27.20 500 ARG A N 1
ATOM 4059 C CA . ARG A 1 500 ? -43.208 20.130 22.518 1.00 27.20 500 ARG A CA 1
ATOM 4060 C C . ARG A 1 500 ? -44.070 19.911 21.259 1.00 27.20 500 ARG A C 1
ATOM 4062 O O . ARG A 1 500 ? -44.512 20.866 20.629 1.00 27.20 500 ARG A O 1
ATOM 4069 N N . ASN A 1 501 ? -44.479 18.645 21.136 1.00 25.92 501 ASN A N 1
ATOM 4070 C CA . ASN A 1 501 ? -45.502 18.053 20.266 1.00 25.92 501 ASN A CA 1
ATOM 4071 C C . ASN A 1 501 ? -44.978 17.576 18.911 1.00 25.92 501 ASN A C 1
ATOM 4073 O O . ASN A 1 501 ? -45.178 18.228 17.900 1.00 25.92 501 ASN A O 1
ATOM 4077 N N . ASP A 1 502 ? -44.301 16.428 18.918 1.00 23.75 502 ASP A N 1
ATOM 4078 C CA . ASP A 1 502 ? -44.835 15.213 18.293 1.00 23.75 502 ASP A CA 1
ATOM 4079 C C . ASP A 1 502 ? -43.976 14.017 18.721 1.00 23.75 502 ASP A C 1
ATOM 4081 O O . ASP A 1 502 ? -42.750 14.014 18.616 1.00 23.75 502 ASP A O 1
ATOM 4085 N N . THR A 1 503 ? -44.618 13.001 19.294 1.00 28.53 503 THR A N 1
ATOM 4086 C CA . THR A 1 503 ? -43.982 11.728 19.639 1.00 28.53 503 THR A CA 1
ATOM 4087 C C . THR A 1 503 ? -43.679 10.958 18.360 1.00 28.53 503 THR A C 1
ATOM 4089 O O . THR A 1 503 ? -44.487 10.145 17.926 1.00 28.53 503 THR A O 1
ATOM 4092 N N . VAL A 1 504 ? -42.509 11.203 17.778 1.00 23.48 504 VAL A N 1
ATOM 4093 C CA . VAL A 1 504 ? -41.901 10.336 16.765 1.00 23.48 504 VAL A CA 1
ATOM 4094 C C . VAL A 1 504 ? -40.807 9.551 17.475 1.00 23.48 504 VAL A C 1
ATOM 4096 O O . VAL A 1 504 ? -39.728 10.057 17.781 1.00 23.48 504 VAL A O 1
ATOM 4099 N N . THR A 1 505 ? -41.118 8.310 17.837 1.00 26.77 505 THR A N 1
ATOM 4100 C CA . THR A 1 505 ? -40.129 7.388 18.403 1.00 26.77 505 THR A CA 1
ATOM 4101 C C . THR A 1 505 ? -39.011 7.140 17.390 1.00 26.77 505 THR A C 1
ATOM 4103 O O . THR A 1 505 ? -39.285 6.977 16.204 1.00 26.77 505 THR A O 1
ATOM 4106 N N . ALA A 1 506 ? -37.764 7.009 17.859 1.00 27.86 506 ALA A N 1
ATOM 4107 C CA . ALA A 1 506 ? -36.551 6.726 17.069 1.00 27.86 506 ALA A CA 1
ATOM 4108 C C . ALA A 1 506 ? -36.622 5.479 16.151 1.00 27.86 506 ALA A C 1
ATOM 4110 O O . ALA A 1 506 ? -35.689 5.185 15.414 1.00 27.86 506 ALA A O 1
ATOM 4111 N N . LYS A 1 507 ? -37.743 4.757 16.153 1.00 27.41 507 LYS A N 1
ATOM 4112 C CA . LYS A 1 507 ? -38.082 3.703 15.199 1.00 27.41 507 LYS A CA 1
ATOM 4113 C C . LYS A 1 507 ? -38.450 4.243 13.804 1.00 27.41 507 LYS A C 1
ATOM 4115 O O . LYS A 1 507 ? -38.305 3.514 12.831 1.00 27.41 507 LYS A O 1
ATOM 4120 N N . GLU A 1 508 ? -38.888 5.499 13.691 1.00 28.67 508 GLU A N 1
ATOM 4121 C CA . GLU A 1 508 ? -39.400 6.078 12.434 1.00 28.67 508 GLU A CA 1
ATOM 4122 C C . GLU A 1 508 ? -38.348 6.876 11.639 1.00 28.67 508 GLU A C 1
ATOM 4124 O O . GLU A 1 508 ? -38.481 7.008 10.427 1.00 28.67 508 GLU A O 1
ATOM 4129 N N . ALA A 1 509 ? -37.249 7.315 12.265 1.00 30.56 509 ALA A N 1
ATOM 4130 C CA . ALA A 1 509 ? -36.117 7.936 11.557 1.00 30.56 509 ALA A CA 1
ATOM 4131 C C . ALA A 1 509 ? -35.108 6.914 10.986 1.00 30.56 509 ALA A C 1
ATOM 4133 O O . ALA A 1 509 ? -34.312 7.254 10.114 1.00 30.56 509 ALA A O 1
ATOM 4134 N N . PHE A 1 510 ? -35.154 5.659 11.453 1.00 33.56 510 PHE A N 1
ATOM 4135 C CA . PHE A 1 510 ? -34.178 4.604 11.134 1.00 33.56 510 PHE A CA 1
ATOM 4136 C C . PHE A 1 510 ? -34.818 3.336 10.533 1.00 33.56 510 PHE A C 1
ATOM 4138 O O . PHE A 1 510 ? -34.238 2.251 10.571 1.00 33.56 510 PHE A O 1
ATOM 4145 N N . GLY A 1 511 ? -36.028 3.454 9.975 1.00 25.55 511 GLY A N 1
ATOM 4146 C CA . GLY A 1 511 ? -36.789 2.340 9.405 1.00 25.55 511 GLY A CA 1
ATOM 4147 C C . GLY A 1 511 ? -36.239 1.822 8.072 1.00 25.55 511 GLY A C 1
ATOM 4148 O O . GLY A 1 511 ? -36.792 2.122 7.019 1.00 25.55 511 GLY A O 1
ATOM 4149 N N . GLY A 1 512 ? -35.190 1.001 8.119 1.00 26.27 512 GLY A N 1
ATOM 4150 C CA . GLY A 1 512 ? -34.856 0.033 7.073 1.00 26.27 512 GLY A CA 1
ATOM 4151 C C . GLY A 1 512 ? -35.272 -1.366 7.526 1.00 26.27 512 GLY A C 1
ATOM 4152 O O . GLY A 1 512 ? -34.739 -1.880 8.505 1.00 26.27 512 GLY A O 1
ATOM 4153 N N . GLN A 1 513 ? -36.261 -1.954 6.854 1.00 24.69 513 GLN A N 1
ATOM 4154 C CA . GLN A 1 513 ? -36.765 -3.308 7.099 1.00 24.69 513 GLN A CA 1
ATOM 4155 C C . GLN A 1 513 ? -35.633 -4.344 7.078 1.00 24.69 513 GLN A C 1
ATOM 4157 O O . GLN A 1 513 ? -34.961 -4.526 6.066 1.00 24.69 513 GLN A O 1
ATOM 4162 N N . TRP A 1 514 ? -35.486 -5.065 8.187 1.00 28.62 514 TRP A N 1
ATOM 4163 C CA . TRP A 1 514 ? -34.801 -6.348 8.226 1.00 28.62 514 TRP A CA 1
ATOM 4164 C C . TRP A 1 514 ? -35.708 -7.370 7.543 1.00 28.62 514 TRP A C 1
ATOM 4166 O O . TRP A 1 514 ? -36.812 -7.631 8.026 1.00 28.62 514 TRP A O 1
ATOM 4176 N N . LEU A 1 515 ? -35.269 -7.910 6.411 1.00 25.91 515 LEU A N 1
ATOM 4177 C CA . LEU A 1 515 ? -35.889 -9.065 5.779 1.00 25.91 515 LEU A CA 1
ATOM 4178 C C . LEU A 1 515 ? -34.867 -10.196 5.712 1.00 25.91 515 LEU A C 1
ATOM 4180 O O . LEU A 1 515 ? -33.691 -9.997 5.418 1.00 25.91 515 LEU A O 1
ATOM 4184 N N . THR A 1 516 ? -35.387 -11.344 6.107 1.00 24.70 516 THR A N 1
ATOM 4185 C CA . THR A 1 516 ? -34.800 -12.656 6.335 1.00 24.70 516 THR A CA 1
ATOM 4186 C C . THR A 1 516 ? -34.236 -13.317 5.075 1.00 24.70 516 THR A C 1
ATOM 4188 O O . THR A 1 516 ? -34.658 -13.004 3.966 1.00 24.70 516 THR A O 1
ATOM 4191 N N . ASP A 1 517 ? -33.317 -14.254 5.313 1.00 24.84 517 ASP A N 1
ATOM 4192 C CA . ASP A 1 517 ? -32.707 -15.246 4.416 1.00 24.84 517 ASP A CA 1
ATOM 4193 C C . ASP A 1 517 ? -33.527 -15.668 3.177 1.00 24.84 517 ASP A C 1
ATOM 4195 O O . ASP A 1 517 ? -34.654 -16.137 3.310 1.00 24.84 517 ASP A O 1
ATOM 4199 N N . GLU A 1 518 ? -32.921 -15.565 1.984 1.00 23.17 518 GLU A N 1
ATOM 4200 C CA . GLU A 1 518 ? -32.590 -16.683 1.070 1.00 23.17 518 GLU A CA 1
ATOM 4201 C C . GLU A 1 518 ? -31.791 -16.179 -0.165 1.00 23.17 518 GLU A C 1
ATOM 4203 O O . GLU A 1 518 ? -31.844 -14.987 -0.485 1.00 23.17 518 GLU A O 1
ATOM 4208 N N . PRO A 1 519 ? -30.986 -17.033 -0.838 1.00 27.17 519 PRO A N 1
ATOM 4209 C CA . PRO A 1 519 ? -30.016 -16.607 -1.842 1.00 27.17 519 PRO A CA 1
ATOM 4210 C C . PRO A 1 519 ? -30.604 -16.663 -3.258 1.00 27.17 519 PRO A C 1
ATOM 4212 O O . PRO A 1 519 ? -30.924 -17.738 -3.756 1.00 27.17 519 PRO A O 1
ATOM 4215 N N . GLU A 1 520 ? -30.660 -15.530 -3.957 1.00 23.50 520 GLU A N 1
ATOM 4216 C CA . GLU A 1 520 ? -30.853 -15.537 -5.410 1.00 23.50 520 GLU A CA 1
ATOM 4217 C C . GLU A 1 520 ? -29.518 -15.322 -6.129 1.00 23.50 520 GLU A C 1
ATOM 4219 O O . GLU A 1 520 ? -28.905 -14.251 -6.099 1.00 23.50 520 GLU A O 1
ATOM 4224 N N . GLU A 1 521 ? -29.078 -16.394 -6.788 1.00 28.02 521 GLU A N 1
ATOM 4225 C CA . GLU A 1 521 ? -28.090 -16.388 -7.857 1.00 28.02 521 GLU A CA 1
ATOM 4226 C C . GLU A 1 521 ? -28.454 -15.328 -8.900 1.00 28.02 521 GLU A C 1
ATOM 4228 O O . GLU A 1 521 ? -29.515 -15.397 -9.511 1.00 28.02 521 GLU A O 1
ATOM 4233 N N . ASN A 1 522 ? -27.553 -14.385 -9.177 1.00 23.84 522 ASN A N 1
ATOM 4234 C CA . ASN A 1 522 ? -27.525 -13.724 -10.478 1.00 23.84 522 ASN A CA 1
ATOM 4235 C C . ASN A 1 522 ? -26.102 -13.296 -10.842 1.00 23.84 522 ASN A C 1
ATOM 4237 O O . ASN A 1 522 ? -25.582 -12.248 -10.456 1.00 23.84 522 ASN A O 1
ATOM 4241 N N . VAL A 1 523 ? -25.487 -14.168 -11.635 1.00 26.73 523 VAL A N 1
ATOM 4242 C CA . VAL A 1 523 ? -24.323 -13.916 -12.477 1.00 26.73 523 VAL A CA 1
ATOM 4243 C C . VAL A 1 523 ? -24.662 -12.789 -13.451 1.00 26.73 523 VAL A C 1
ATOM 4245 O O . VAL A 1 523 ? -25.506 -12.965 -14.325 1.00 26.73 523 VAL A O 1
ATOM 4248 N N . VAL A 1 524 ? -23.967 -11.650 -13.371 1.00 24.36 524 VAL A N 1
ATOM 4249 C CA . VAL A 1 524 ? -23.954 -10.676 -14.473 1.00 24.36 524 VAL A CA 1
ATOM 4250 C C . VAL A 1 524 ? -22.521 -10.256 -14.788 1.00 24.36 524 VAL A C 1
ATOM 4252 O O . VAL A 1 524 ? -21.916 -9.397 -14.147 1.00 24.36 524 VAL A O 1
ATOM 4255 N N . LEU A 1 525 ? -22.003 -10.906 -15.830 1.00 25.58 525 LEU A N 1
ATOM 4256 C CA . LEU A 1 525 ? -20.846 -10.525 -16.632 1.00 25.58 525 LEU A CA 1
ATOM 4257 C C . LEU A 1 525 ? -20.981 -9.075 -17.114 1.00 25.58 525 LEU A C 1
ATOM 4259 O O . LEU A 1 525 ? -21.953 -8.746 -17.791 1.00 25.58 525 LEU A O 1
ATOM 4263 N N . TRP A 1 526 ? -19.970 -8.239 -16.875 1.00 26.72 526 TRP A N 1
ATOM 4264 C CA . TRP A 1 526 ? -19.823 -6.985 -17.616 1.00 26.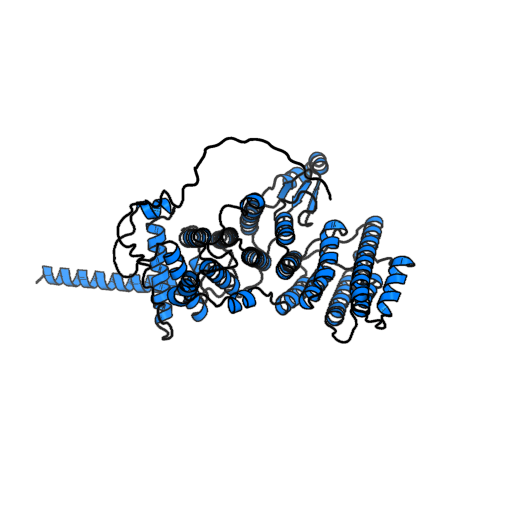72 526 TRP A CA 1
ATOM 4265 C C . TRP A 1 526 ? -18.528 -6.972 -18.414 1.00 26.72 526 TRP A C 1
ATOM 4267 O O . TRP A 1 526 ? -17.416 -6.956 -17.886 1.00 26.72 526 TRP A O 1
ATOM 4277 N N . GLY A 1 527 ? -18.735 -7.027 -19.729 1.00 23.02 527 GLY A N 1
ATOM 4278 C CA . GLY A 1 527 ? -17.729 -6.887 -20.759 1.00 23.02 527 GLY A CA 1
ATOM 4279 C C . GLY A 1 527 ? -17.285 -5.441 -20.977 1.00 23.02 527 GLY A C 1
ATOM 4280 O O . GLY A 1 527 ? -17.905 -4.474 -20.544 1.00 23.02 527 GLY A O 1
ATOM 4281 N N . ARG A 1 528 ? -16.166 -5.367 -21.695 1.00 24.41 528 ARG A N 1
ATOM 4282 C CA . ARG A 1 528 ? -15.439 -4.193 -22.186 1.00 24.41 528 ARG A CA 1
ATOM 4283 C C . ARG A 1 528 ? -16.332 -3.070 -22.732 1.00 24.41 528 ARG A C 1
ATOM 4285 O O . ARG A 1 528 ? -17.171 -3.328 -23.595 1.00 24.41 528 ARG A O 1
ATOM 4292 N N . ARG A 1 529 ? -15.969 -1.829 -22.401 1.00 28.20 529 ARG A N 1
ATOM 4293 C CA . ARG A 1 529 ? -15.699 -0.772 -23.388 1.00 28.20 529 ARG A CA 1
ATOM 4294 C C . ARG A 1 529 ? -14.452 -0.009 -22.984 1.00 28.20 529 ARG A C 1
ATOM 4296 O O . ARG A 1 529 ? -14.303 0.233 -21.768 1.00 28.20 529 ARG A O 1
#

Sequence (529 aa):
MRKEEHSQEQDRQIHELRQELFELQGRDCHDVLLNDVKRIDSDLSREQMSSIWDTLRFVCAHRHFTRTFNRPLTSSTWEPASVTQLKSDYYGCPSKHVLRRNRNPNFEDLELAVEQDQNDHSYSPREPKTSSQLVRDSQACVKLATKLLHRASQVSMKQDSAQDAPSFYEAQVICEESPPVFAFRSLNPERAKMESMELNQGLRPIVESTKLGLMEKIGRVCFNLVVSRHAPDIYTYNTLIVAFDKCRLSFFSDAIIWSFFNERLLRPSKLTFCAILNHFRVVGNRTGFLYALSCISGVDSRTGGKWRRRHFEDVEQYPLLVNWALDTTERTFTGDWFWQHIPLHISAVEHIISGLLDFEHFYLAATLFNTCGQSGIRLDQGVIRRLFDECIDSLDFGASLTLIRGLVSRQNNGLELLFTADDETNSYLVSRLYVLLDLCGLFQGSTGESFADSHLQNLNIDRQELGAFLKVLHLVQEHLQADDTFERPHCKMLQYQGTRNDTVTAKEAFGGQWLTDEPEENVVLWGRR